Protein AF-A0A8H6IFS9-F1 (afdb_monomer_lite)

Sequence (474 aa):
MLVGLAGLLSGYGGSFEFKSGEVYSDTVPYVATRVMLATFGVLMVPLPWFTSVELGTSQWACHLTTLMVLLEVYNEQFEPFSFAWCVWLLVFAGISIGCVTNVKIIGLVVKALVGSGPGDSQMISLFQANLEGDDFRKNPHDVAFGSSVTLKNTGWGGGLLHSHDGDTIRLSHVPTSRNLHSHTVTATVSKLNYEVSGYGNLAVGDNHDYWQVEIVGDTKMGSVGQHVALGCYLRAANAVLPQWGFKQIEVSCDKENNKKDAHTYWNVESHWNDRLPAGDMKLYKSPFLCDFWHLNVAMMTSNNALIPDPDKEDILASKPFGLRMCGWGDNQIKHYIMGAPVVWWGSTISLGVALLTFAVYILRWQRKYNDMDAREWDHFLYVGKTAFFEWAFHYVPFLIIGRVTYLHHYLPTLYFAVLMFGHVLDHFTFSSRRFSTRTKATAFGVLVSDLAATFWWFSGVALGIDGLKNIYND

Radius of gyration: 30.82 Å; chains: 1; bounding box: 78×44×85 Å

Foldseek 3Di:
DVLVVQQVVLVHPPPDDDDAPDDDDPNGSVVSSVVVQLVQLVVCLCQLLVVCVVLVFDNLLSVLLSLQSVLQSLADGDDDDDDPPCVVVPPDAPPPCVVVVLLVVVVCVLVVQQADDPPCVLAALLSVLSHPPDPQQQFFLEADPPKDFDKDQFLDHFARHDPAAFHKDWDADVVVQFTWFWDPDAFDQRRQFTAIDTHDHPVDDDLRRIWTWHDPDPDRWFTWTQGPPLRFTWFWDDDFDPVVSVRDTGITTHNVNDPNPSRRGMHGSGIDDPVGGGYDSVVSHDDSVSRSVSVVVSVVVVQVVQADDPPDDPPQADDPAWGWPHDAAQPDFTAIRGGLCCLVVLLVVLLVVLVVVVVVVVVCVVVVDDPDDPVVVVSLCVQSCVLNVQLCVQPVVVVVDNHRDHPVSCVSSSSSSSSSSSSSCSVPAVVDPPDDPVRSVVVSVVSSVSSVVSSVVCVCNSVTPHGHPVVPPD

Structure (mmCIF, N/CA/C/O backbone):
data_AF-A0A8H6IFS9-F1
#
_entry.id   AF-A0A8H6IFS9-F1
#
loop_
_atom_site.group_PDB
_atom_site.id
_atom_site.type_symbol
_atom_site.label_atom_id
_atom_site.label_alt_id
_atom_site.label_comp_id
_atom_site.label_asym_id
_atom_site.label_entity_id
_atom_site.label_seq_id
_atom_site.pdbx_PDB_ins_code
_atom_site.Cartn_x
_atom_site.Cartn_y
_atom_site.Cartn_z
_atom_site.occupancy
_atom_site.B_iso_or_equiv
_atom_site.auth_seq_id
_atom_site.auth_comp_id
_atom_site.auth_asym_id
_atom_site.auth_atom_id
_atom_site.pdbx_PDB_model_num
ATOM 1 N N . MET A 1 1 ? 4.719 10.277 0.341 1.00 69.12 1 MET A N 1
ATOM 2 C CA . MET A 1 1 ? 4.733 11.759 0.424 1.00 69.12 1 MET A CA 1
ATOM 3 C C . MET A 1 1 ? 4.653 12.267 1.859 1.00 69.12 1 MET A C 1
ATOM 5 O O . MET A 1 1 ? 5.536 13.022 2.226 1.00 69.12 1 MET A O 1
ATOM 9 N N . LEU A 1 2 ? 3.691 11.839 2.691 1.00 66.62 2 LEU A N 1
ATOM 10 C CA . LEU A 1 2 ? 3.619 12.269 4.103 1.00 66.62 2 LEU A CA 1
ATOM 11 C C . LEU A 1 2 ? 4.872 11.910 4.916 1.00 66.62 2 LEU A C 1
ATOM 13 O O . LEU A 1 2 ? 5.390 12.757 5.630 1.00 66.62 2 LEU A O 1
ATOM 17 N N . VAL A 1 3 ? 5.427 10.710 4.723 1.00 71.88 3 VAL A N 1
ATOM 18 C CA . VAL A 1 3 ? 6.725 10.328 5.314 1.00 71.88 3 VAL A CA 1
ATOM 19 C C . VAL A 1 3 ? 7.860 11.239 4.824 1.00 71.88 3 VAL A C 1
ATOM 21 O O . VAL A 1 3 ? 8.701 11.651 5.612 1.00 71.88 3 VAL A O 1
ATOM 24 N N . GLY A 1 4 ? 7.855 11.617 3.541 1.00 78.12 4 GLY A N 1
ATOM 25 C CA . GLY A 1 4 ? 8.830 12.561 2.980 1.00 78.12 4 GLY A CA 1
ATOM 26 C C . GLY A 1 4 ? 8.688 13.969 3.564 1.00 78.12 4 GLY A C 1
ATOM 27 O O . GLY A 1 4 ? 9.688 14.604 3.877 1.00 78.12 4 GLY A O 1
ATOM 28 N N . LEU A 1 5 ? 7.453 14.428 3.788 1.00 78.50 5 LEU A N 1
ATOM 29 C CA . LEU A 1 5 ? 7.166 15.682 4.484 1.00 78.50 5 LEU A CA 1
ATOM 30 C C . LEU A 1 5 ? 7.625 15.625 5.947 1.00 78.50 5 LEU A C 1
ATOM 32 O O . LEU A 1 5 ? 8.238 16.575 6.418 1.00 78.50 5 LEU A O 1
ATOM 36 N N . ALA A 1 6 ? 7.374 14.518 6.652 1.00 75.69 6 ALA A N 1
ATOM 37 C CA . ALA A 1 6 ? 7.859 14.315 8.015 1.00 75.69 6 ALA A CA 1
ATOM 38 C C . ALA A 1 6 ? 9.394 14.321 8.072 1.00 75.69 6 ALA A C 1
ATOM 40 O O . ALA A 1 6 ? 9.966 14.970 8.944 1.00 75.69 6 ALA A O 1
ATOM 41 N N . GLY A 1 7 ? 10.057 13.684 7.102 1.00 83.00 7 GLY A N 1
ATOM 42 C CA . GLY A 1 7 ? 11.507 13.750 6.936 1.00 83.00 7 GLY A CA 1
ATOM 43 C C . GLY A 1 7 ? 11.991 15.185 6.725 1.00 83.00 7 GLY A C 1
ATOM 44 O O . GLY A 1 7 ? 12.841 15.654 7.477 1.00 83.00 7 GLY A O 1
ATOM 45 N N . LEU A 1 8 ? 11.406 15.913 5.770 1.00 85.69 8 LEU A N 1
ATOM 46 C CA . LEU A 1 8 ? 11.760 17.307 5.481 1.00 85.69 8 LEU A CA 1
ATOM 47 C C . LEU A 1 8 ? 11.592 18.209 6.713 1.00 85.69 8 LEU A C 1
ATOM 49 O O . LEU A 1 8 ? 12.500 18.962 7.054 1.00 85.69 8 LEU A O 1
ATOM 53 N N . LEU A 1 9 ? 10.453 18.105 7.404 1.00 86.12 9 LEU A N 1
ATOM 54 C CA . LEU A 1 9 ? 10.166 18.862 8.627 1.00 86.12 9 LEU A CA 1
ATOM 55 C C . LEU A 1 9 ? 11.091 18.475 9.788 1.00 86.12 9 LEU A C 1
ATOM 57 O O . LEU A 1 9 ? 11.368 19.305 10.649 1.00 86.12 9 LEU A O 1
ATOM 61 N N . SER A 1 10 ? 11.604 17.244 9.785 1.00 86.19 10 SER A N 1
ATOM 62 C CA . SER A 1 10 ? 12.604 16.766 10.742 1.00 86.19 10 SER A CA 1
ATOM 63 C C . SER A 1 10 ? 14.040 17.169 10.373 1.00 86.19 10 SER A C 1
ATOM 65 O O . SER A 1 10 ? 14.955 16.890 11.143 1.00 86.19 10 SER A O 1
ATOM 67 N N . GLY A 1 11 ? 14.262 17.810 9.217 1.00 86.81 11 GLY A N 1
ATOM 68 C CA . GLY A 1 11 ? 15.589 18.204 8.728 1.00 86.81 11 GLY A CA 1
ATOM 69 C C . GLY A 1 11 ? 16.339 17.115 7.952 1.00 86.81 11 GLY A C 1
ATOM 70 O O . GLY A 1 11 ? 17.551 17.211 7.773 1.00 86.81 11 GLY A O 1
ATOM 71 N N . TYR A 1 12 ? 15.652 16.067 7.493 1.00 86.88 12 TYR A N 1
ATOM 72 C CA . TYR A 1 12 ? 16.256 14.993 6.708 1.00 86.88 12 TYR A CA 1
ATOM 73 C C . TYR A 1 12 ? 16.500 15.423 5.254 1.00 86.88 12 TYR A C 1
ATOM 75 O O . TYR A 1 12 ? 15.575 15.814 4.544 1.00 86.88 12 TYR A O 1
ATOM 83 N N . GLY A 1 13 ? 17.753 15.305 4.803 1.00 82.75 13 GLY A N 1
ATOM 84 C CA . GLY A 1 13 ? 18.198 15.729 3.470 1.00 82.75 13 GLY A CA 1
ATOM 85 C C . GLY A 1 13 ? 18.111 14.675 2.359 1.00 82.75 13 GLY A C 1
ATOM 86 O O . GLY A 1 13 ? 18.558 14.952 1.253 1.00 82.75 13 GLY A O 1
ATOM 87 N N . GLY A 1 14 ? 17.589 13.469 2.622 1.00 82.75 14 GLY A N 1
ATOM 88 C CA . GLY A 1 14 ? 17.392 12.442 1.583 1.00 82.75 14 GLY A CA 1
ATOM 89 C C . GLY A 1 14 ? 18.631 11.634 1.172 1.00 82.75 14 GLY A C 1
ATOM 90 O O . GLY A 1 14 ? 18.528 10.795 0.287 1.00 82.75 14 GLY A O 1
ATOM 91 N N . SER A 1 15 ? 19.795 11.861 1.789 1.00 84.38 15 SER A N 1
ATOM 92 C CA . SER A 1 15 ? 21.064 11.227 1.387 1.00 84.38 15 SER A CA 1
ATOM 93 C C . SER A 1 15 ? 21.274 9.806 1.918 1.00 84.38 15 SER A C 1
ATOM 95 O O . SER A 1 15 ? 22.120 9.080 1.402 1.00 84.38 15 SER A O 1
ATOM 97 N N . PHE A 1 16 ? 20.546 9.411 2.963 1.00 85.81 16 PHE A N 1
ATOM 98 C CA . PHE A 1 16 ? 20.700 8.103 3.601 1.00 85.81 16 PHE A CA 1
ATOM 99 C C . PHE A 1 16 ? 19.738 7.079 2.994 1.00 85.81 16 PHE A C 1
ATOM 101 O O . PHE A 1 16 ? 18.526 7.238 3.109 1.00 85.81 16 PHE A O 1
ATOM 108 N N . GLU A 1 17 ? 20.257 6.011 2.396 1.00 84.06 17 GLU A N 1
ATOM 109 C CA . GLU A 1 17 ? 19.433 4.918 1.878 1.00 84.06 17 GLU A CA 1
ATOM 110 C C . GLU A 1 17 ? 18.986 3.986 3.017 1.00 84.06 17 GLU A C 1
ATOM 112 O O . GLU A 1 17 ? 19.803 3.461 3.769 1.00 84.06 17 GLU A O 1
ATOM 117 N N . PHE A 1 18 ? 17.677 3.760 3.149 1.00 82.44 18 PHE A N 1
ATOM 118 C CA . PHE A 1 18 ? 17.119 2.917 4.207 1.00 82.44 18 PHE A CA 1
ATOM 119 C C . PHE A 1 18 ? 17.207 1.432 3.841 1.00 82.44 18 PHE A C 1
ATOM 121 O O . PHE A 1 18 ? 16.303 0.883 3.209 1.00 82.44 18 PHE A O 1
ATOM 128 N N . LYS A 1 19 ? 18.282 0.770 4.273 1.00 80.12 19 LYS A N 1
ATOM 129 C CA . LYS A 1 19 ? 18.448 -0.685 4.157 1.00 80.12 19 LYS A CA 1
ATOM 130 C C . LYS A 1 19 ? 17.969 -1.403 5.419 1.00 80.12 19 LYS A C 1
ATOM 132 O O . LYS A 1 19 ? 18.072 -0.891 6.533 1.00 80.12 19 LYS A O 1
ATOM 137 N N . SER A 1 20 ? 17.418 -2.602 5.241 1.00 71.00 20 SER A N 1
ATOM 138 C CA . SER A 1 20 ? 16.895 -3.409 6.349 1.00 71.00 20 SER A CA 1
ATOM 139 C C . SER A 1 20 ? 18.016 -3.826 7.308 1.00 71.00 20 SER A C 1
ATOM 141 O O . SER A 1 20 ? 19.026 -4.377 6.878 1.00 71.00 20 SER A O 1
ATOM 143 N N . GLY A 1 21 ? 17.826 -3.579 8.607 1.00 70.88 21 GLY A N 1
ATOM 144 C CA . GLY A 1 21 ? 18.752 -3.993 9.668 1.00 70.88 21 GLY A CA 1
ATOM 145 C C . GLY A 1 21 ? 20.001 -3.123 9.846 1.00 70.88 21 GLY A C 1
ATOM 146 O O . GLY A 1 21 ? 20.807 -3.423 10.726 1.00 70.88 21 GLY A O 1
ATOM 147 N N . GLU A 1 22 ? 20.171 -2.055 9.062 1.00 81.00 22 GLU A N 1
ATOM 148 C CA . GLU A 1 22 ? 21.292 -1.126 9.224 1.00 81.00 22 GLU A CA 1
ATOM 149 C C . GLU A 1 22 ? 21.037 -0.095 10.334 1.00 81.00 22 GLU A C 1
ATOM 151 O O . GLU A 1 22 ? 19.903 0.304 10.610 1.00 81.00 22 GLU A O 1
ATOM 156 N N . VAL A 1 23 ? 22.119 0.340 10.985 1.00 83.19 23 VAL A N 1
ATOM 157 C CA . VAL A 1 23 ? 22.072 1.366 12.033 1.00 83.19 23 VAL A CA 1
ATOM 158 C C . VAL A 1 23 ? 21.965 2.744 11.380 1.00 83.19 23 VAL A C 1
ATOM 160 O O . VAL A 1 23 ? 22.694 3.049 10.436 1.00 83.19 23 VAL A O 1
ATOM 163 N N . TYR A 1 24 ? 21.072 3.592 11.894 1.00 84.00 24 TYR A N 1
ATOM 164 C CA . TYR A 1 24 ? 20.951 4.973 11.429 1.00 84.00 24 TYR A CA 1
ATOM 165 C C . TYR A 1 24 ? 22.212 5.773 11.754 1.00 84.00 24 TYR A C 1
ATOM 167 O O . TYR A 1 24 ? 22.718 5.708 12.874 1.00 84.00 24 TYR A O 1
ATOM 175 N N . SER A 1 25 ? 22.689 6.568 10.796 1.00 85.88 25 SER A N 1
ATOM 176 C CA . SER A 1 25 ? 23.731 7.557 11.068 1.00 85.88 25 SER A CA 1
ATOM 177 C C . SER A 1 25 ? 23.185 8.711 11.912 1.00 85.88 25 SER A C 1
ATOM 179 O O . SER A 1 25 ? 22.001 9.043 11.835 1.00 85.88 25 SER A O 1
ATOM 181 N N . ASP A 1 26 ? 24.070 9.393 12.643 1.00 84.44 26 ASP A N 1
ATOM 182 C CA . ASP A 1 26 ? 23.720 10.537 13.506 1.00 84.44 26 ASP A CA 1
ATOM 183 C C . ASP A 1 26 ? 23.050 11.699 12.747 1.00 84.44 26 ASP A C 1
ATOM 185 O O . ASP A 1 26 ? 22.384 12.551 13.329 1.00 84.44 26 ASP A O 1
ATOM 189 N N . THR A 1 27 ? 23.218 11.735 11.425 1.00 85.12 27 THR A N 1
ATOM 190 C CA . THR A 1 27 ? 22.630 12.730 10.522 1.00 85.12 27 THR A CA 1
ATOM 191 C C . THR A 1 27 ? 21.162 12.470 10.180 1.00 85.12 27 THR A C 1
ATOM 193 O O . THR A 1 27 ? 20.516 13.343 9.599 1.00 85.12 27 THR A O 1
ATOM 196 N N . VAL A 1 28 ? 20.617 11.290 10.496 1.00 87.50 28 VAL A N 1
ATOM 197 C CA . VAL A 1 28 ? 19.237 10.922 10.161 1.00 87.50 28 VAL A CA 1
ATOM 198 C C . VAL A 1 28 ? 18.325 11.210 11.357 1.00 87.50 28 VAL A C 1
ATOM 200 O O . VAL A 1 28 ? 18.432 10.539 12.384 1.00 87.50 28 VAL A O 1
ATOM 203 N N . PRO A 1 29 ? 17.357 12.137 11.246 1.00 87.06 29 PRO A N 1
ATOM 204 C CA . PRO A 1 29 ? 16.445 12.477 12.336 1.00 87.06 29 PRO A CA 1
ATOM 205 C C . PRO A 1 29 ? 15.294 11.456 12.444 1.00 87.06 29 PRO A C 1
ATOM 207 O O . PRO A 1 29 ? 14.107 11.789 12.344 1.00 87.06 29 PRO A O 1
ATOM 210 N N . TYR A 1 30 ? 15.632 10.177 12.638 1.00 82.31 30 TYR A N 1
ATOM 211 C CA . TYR A 1 30 ? 14.660 9.080 12.672 1.00 82.31 30 TYR A CA 1
ATOM 212 C C . TYR A 1 30 ? 13.725 9.172 13.886 1.00 82.31 30 TYR A C 1
ATOM 214 O O . TYR A 1 30 ? 12.552 8.826 13.774 1.00 82.31 30 TYR A O 1
ATOM 222 N N . VAL A 1 31 ? 14.202 9.681 15.030 1.00 82.88 31 VAL A N 1
ATOM 223 C CA . VAL A 1 31 ? 13.373 9.881 16.232 1.00 82.88 31 VAL A CA 1
ATOM 224 C C . VAL A 1 31 ? 12.280 10.914 15.970 1.00 82.88 31 VAL A C 1
ATOM 226 O O . VAL A 1 31 ? 11.111 10.633 16.216 1.00 82.88 31 VAL A O 1
ATOM 229 N N . ALA A 1 32 ? 12.636 12.077 15.418 1.00 81.81 32 ALA A N 1
ATOM 230 C CA . ALA A 1 32 ? 11.671 13.124 15.082 1.00 81.81 32 ALA A CA 1
ATOM 231 C C . ALA A 1 32 ? 10.641 12.621 14.059 1.00 81.81 32 ALA A C 1
ATOM 233 O O . ALA A 1 32 ? 9.438 12.782 14.261 1.00 81.81 32 ALA A O 1
ATOM 234 N N . THR A 1 33 ? 11.104 11.894 13.037 1.00 77.44 33 THR A N 1
ATOM 235 C CA . THR A 1 33 ? 10.223 11.279 12.035 1.00 77.44 33 THR A CA 1
ATOM 236 C C . THR A 1 33 ? 9.259 10.273 12.679 1.00 77.44 33 THR A C 1
ATOM 238 O O . THR A 1 33 ? 8.062 10.313 12.408 1.00 77.44 33 THR A O 1
ATOM 241 N N . ARG A 1 34 ? 9.737 9.411 13.590 1.00 76.06 34 ARG A N 1
ATOM 242 C CA . ARG A 1 34 ? 8.894 8.453 14.332 1.00 76.06 34 ARG A CA 1
ATOM 243 C C . ARG A 1 34 ? 7.880 9.143 15.234 1.00 76.06 34 ARG A C 1
ATOM 245 O O . ARG A 1 34 ? 6.732 8.722 15.259 1.00 76.06 34 ARG A O 1
ATOM 252 N N . VAL A 1 35 ? 8.270 10.202 15.945 1.00 75.69 35 VAL A N 1
ATOM 253 C CA . VAL A 1 35 ? 7.348 10.981 16.788 1.00 75.69 35 VAL A CA 1
ATOM 254 C C . VAL A 1 35 ? 6.245 11.597 15.932 1.00 75.69 35 VAL A C 1
ATOM 256 O O . VAL A 1 35 ? 5.075 11.469 16.274 1.00 75.69 35 VAL A O 1
ATOM 259 N N . MET A 1 36 ? 6.592 12.195 14.791 1.00 70.56 36 MET A N 1
ATOM 260 C CA . MET A 1 36 ? 5.609 12.761 13.862 1.00 70.56 36 MET A CA 1
ATOM 261 C C . MET A 1 36 ? 4.672 11.714 13.255 1.00 70.56 36 MET A C 1
ATOM 263 O O . MET A 1 36 ? 3.524 12.025 12.972 1.00 70.56 36 MET A O 1
ATOM 267 N N . LEU A 1 37 ? 5.138 10.484 13.034 1.00 68.12 37 LEU A N 1
ATOM 268 C CA . LEU A 1 37 ? 4.268 9.400 12.575 1.00 68.12 37 LEU A CA 1
ATOM 269 C C . LEU A 1 37 ? 3.393 8.858 13.718 1.00 68.12 37 LEU A C 1
ATOM 271 O O . LEU A 1 37 ? 2.216 8.568 13.512 1.00 68.12 37 LEU A O 1
ATOM 275 N N . ALA A 1 38 ? 3.932 8.791 14.937 1.00 65.44 38 ALA A N 1
ATOM 276 C CA . ALA A 1 38 ? 3.215 8.340 16.125 1.00 65.44 38 ALA A CA 1
ATOM 277 C C . ALA A 1 38 ? 2.102 9.310 16.559 1.00 65.44 38 ALA A C 1
ATOM 279 O O . ALA A 1 38 ? 1.076 8.863 17.072 1.00 65.44 38 ALA A O 1
ATOM 280 N N . THR A 1 39 ? 2.248 10.621 16.329 1.00 68.00 39 THR A N 1
ATOM 281 C CA . THR A 1 39 ? 1.182 11.589 16.647 1.00 68.00 39 THR A CA 1
ATOM 282 C C . THR A 1 39 ? -0.104 11.303 15.879 1.00 68.00 39 THR A C 1
ATOM 284 O O . THR A 1 39 ? -1.178 11.497 16.441 1.00 68.00 39 THR A O 1
ATOM 287 N N . PHE A 1 40 ? -0.035 10.777 14.652 1.00 68.88 40 PHE A N 1
ATOM 288 C CA . PHE A 1 40 ? -1.233 10.354 13.921 1.00 68.88 40 PHE A CA 1
ATOM 289 C C . PHE A 1 40 ? -1.954 9.193 14.619 1.00 68.88 40 PHE A C 1
ATOM 291 O O . PHE A 1 40 ? -3.177 9.223 14.736 1.00 68.88 40 PHE A O 1
ATOM 298 N N . GLY A 1 41 ? -1.213 8.229 15.176 1.00 62.66 41 GLY A N 1
ATOM 299 C CA . GLY A 1 41 ? -1.786 7.154 15.994 1.00 62.66 41 GLY A CA 1
ATOM 300 C C . GLY A 1 41 ? -2.464 7.678 17.265 1.00 62.66 41 GLY A C 1
ATOM 301 O O . GLY A 1 41 ? -3.561 7.250 17.614 1.00 62.66 41 GLY A O 1
ATOM 302 N N . VAL A 1 42 ? -1.883 8.686 17.920 1.00 69.12 42 VAL A N 1
ATOM 303 C CA . VAL A 1 42 ? -2.514 9.331 19.087 1.00 69.12 42 VAL A CA 1
ATOM 304 C C . VAL A 1 42 ? -3.789 10.082 18.686 1.00 69.12 42 VAL A C 1
ATOM 306 O O . VAL A 1 42 ? -4.805 9.994 19.376 1.00 69.12 42 VAL A O 1
ATOM 309 N N . LEU A 1 43 ? -3.768 10.786 17.550 1.00 70.69 43 LEU A N 1
ATOM 310 C CA . LEU A 1 43 ? -4.923 11.523 17.019 1.00 70.69 43 LEU A CA 1
ATOM 311 C C . LEU A 1 43 ? -6.073 10.616 16.568 1.00 70.69 43 LEU A C 1
ATOM 313 O O . LEU A 1 43 ? -7.194 11.097 16.398 1.00 70.69 43 LEU A O 1
ATOM 317 N N . MET A 1 44 ? -5.820 9.318 16.415 1.00 71.44 44 MET A N 1
ATOM 318 C CA . MET A 1 44 ? -6.851 8.337 16.110 1.00 71.44 44 MET A CA 1
ATOM 319 C C . MET A 1 44 ? -7.691 7.906 17.283 1.00 71.44 44 MET A C 1
ATOM 321 O O . MET A 1 44 ? -8.851 7.550 17.097 1.00 71.44 44 MET A O 1
ATOM 325 N N . VAL A 1 45 ? -7.134 7.936 18.487 1.00 76.50 45 VAL A N 1
ATOM 326 C CA . VAL A 1 45 ? -7.828 7.445 19.676 1.00 76.50 45 VAL A CA 1
ATOM 327 C C . VAL A 1 45 ? -9.171 8.152 19.912 1.00 76.50 45 VAL A C 1
ATOM 329 O O . VAL A 1 45 ? -10.134 7.467 20.243 1.00 76.50 45 VAL A O 1
ATOM 332 N N . PRO A 1 46 ? -9.320 9.476 19.703 1.00 81.94 46 PRO A N 1
ATOM 333 C CA . PRO A 1 46 ? -10.613 10.140 19.857 1.00 81.94 46 PRO A CA 1
ATOM 334 C C . PRO A 1 46 ? -11.644 9.804 18.767 1.00 81.94 46 PRO A C 1
ATOM 336 O O . PRO A 1 46 ? -12.830 10.053 18.963 1.00 81.94 46 PRO A O 1
ATOM 339 N N . LEU A 1 47 ? -11.246 9.264 17.610 1.00 80.00 47 LEU A N 1
ATOM 340 C CA . LEU A 1 47 ? -12.187 8.995 16.516 1.00 80.00 47 LEU A CA 1
ATOM 341 C C . LEU A 1 47 ? -13.261 7.947 16.838 1.00 80.00 47 LEU A C 1
ATOM 343 O O . LEU A 1 47 ? -14.429 8.220 16.554 1.00 80.00 47 LEU A O 1
ATOM 347 N N . PRO A 1 48 ? -12.933 6.774 17.415 1.00 83.44 48 PRO A N 1
ATOM 348 C CA . PRO A 1 48 ? -13.932 5.818 17.882 1.00 83.44 48 PRO A CA 1
ATOM 349 C C . PRO A 1 48 ? -14.955 6.444 18.827 1.00 83.44 48 PRO A C 1
ATOM 351 O O . PRO A 1 48 ? -16.128 6.105 18.741 1.00 83.44 48 PRO A O 1
ATOM 354 N N . TRP A 1 49 ? -14.541 7.375 19.694 1.00 87.38 49 TRP A N 1
ATOM 355 C CA . TRP A 1 49 ? -15.462 8.079 20.587 1.00 87.38 49 TRP A CA 1
ATOM 356 C C . TRP A 1 49 ? -16.509 8.856 19.792 1.00 87.38 49 TRP A C 1
ATOM 358 O O . TRP A 1 49 ? -17.705 8.622 19.953 1.00 87.38 49 TRP A O 1
ATOM 368 N N . PHE A 1 50 ? -16.062 9.758 18.912 1.00 85.69 50 PHE A N 1
ATOM 369 C CA . PHE A 1 50 ? -16.969 10.582 18.113 1.00 85.69 50 PHE A CA 1
ATOM 370 C C . PHE A 1 50 ? -17.837 9.728 17.189 1.00 85.69 50 PHE A C 1
ATOM 372 O O . PHE A 1 50 ? -19.031 9.973 17.080 1.00 85.69 50 PHE A O 1
ATOM 379 N N . THR A 1 51 ? -17.268 8.675 16.605 1.00 85.00 51 THR A N 1
ATOM 380 C CA . THR A 1 51 ? -18.003 7.742 15.740 1.00 85.00 51 THR A CA 1
ATOM 381 C C . THR A 1 51 ? -19.108 7.031 16.517 1.00 85.00 51 THR A C 1
ATOM 383 O O . THR A 1 51 ? -20.257 7.041 16.091 1.00 85.00 51 THR A O 1
ATOM 386 N N . SER A 1 52 ? -18.809 6.485 17.697 1.00 89.31 52 SER A N 1
ATOM 387 C CA . SER A 1 52 ? -19.800 5.821 18.552 1.00 89.31 52 SER A CA 1
ATOM 388 C C . SER A 1 52 ? -20.893 6.778 19.058 1.00 89.31 52 SER A C 1
ATOM 390 O O . SER A 1 52 ? -22.047 6.361 19.203 1.00 89.31 52 SER A O 1
ATOM 392 N N . VAL A 1 53 ? -20.560 8.056 19.290 1.00 90.50 53 VAL A N 1
ATOM 393 C CA . VAL A 1 53 ? -21.527 9.107 19.660 1.00 90.50 53 VAL A CA 1
ATOM 394 C C . VAL A 1 53 ? -22.466 9.436 18.498 1.00 90.50 53 VAL A C 1
ATOM 396 O O . VAL A 1 53 ? -23.678 9.458 18.698 1.00 90.50 53 VAL A O 1
ATOM 399 N N . GLU A 1 54 ? -21.937 9.632 17.288 1.00 90.19 54 GLU A N 1
ATOM 400 C CA . GLU A 1 54 ? -22.744 9.881 16.081 1.00 90.19 54 GLU A CA 1
ATOM 401 C C . GLU A 1 54 ? -23.603 8.668 15.701 1.00 90.19 54 GLU A C 1
ATOM 403 O O . GLU A 1 54 ? -24.741 8.808 15.256 1.00 90.19 54 GLU A O 1
ATOM 408 N N . LEU A 1 55 ? -23.103 7.457 15.959 1.00 89.06 55 LEU A N 1
ATOM 409 C CA . LEU A 1 55 ? -23.874 6.222 15.840 1.00 89.06 55 LEU A CA 1
ATOM 410 C C . LEU A 1 55 ? -24.941 6.075 16.935 1.00 89.06 55 LEU A C 1
ATOM 412 O O . LEU A 1 55 ? -25.688 5.105 16.901 1.00 89.06 55 LEU A O 1
ATOM 416 N N . GLY A 1 56 ? -25.049 6.996 17.898 1.00 89.00 56 GLY A N 1
ATOM 417 C CA . GLY A 1 56 ? -26.101 7.004 18.917 1.00 89.00 56 GLY A CA 1
ATOM 418 C C . GLY A 1 56 ? -25.986 5.895 19.966 1.00 89.00 56 GLY A C 1
ATOM 419 O O . GLY A 1 56 ? -27.000 5.501 20.542 1.00 89.00 56 GLY A O 1
ATOM 420 N N . THR A 1 57 ? -24.786 5.357 20.195 1.00 90.94 57 THR A N 1
ATOM 421 C CA . THR A 1 57 ? -24.550 4.326 21.223 1.00 90.94 57 THR A CA 1
ATOM 422 C C . THR A 1 57 ? -24.436 4.937 22.624 1.00 90.94 57 THR A C 1
ATOM 424 O O . THR A 1 57 ? -24.236 6.145 22.788 1.00 90.94 57 THR A O 1
ATOM 427 N N . SER A 1 58 ? -24.591 4.122 23.672 1.00 93.75 58 SER A N 1
ATOM 428 C CA . SER A 1 58 ? -24.460 4.621 25.047 1.00 93.75 58 SER A CA 1
ATOM 429 C C . SER A 1 58 ? -23.039 5.103 25.369 1.00 93.75 58 SER A C 1
ATOM 431 O O . SER A 1 58 ? -22.050 4.583 24.858 1.00 93.75 58 SER A O 1
ATOM 433 N N . GLN A 1 59 ? -22.908 6.048 26.310 1.00 93.62 59 GLN A N 1
ATOM 434 C CA . GLN A 1 59 ? -21.596 6.565 26.736 1.00 93.62 59 GLN A CA 1
ATOM 435 C C . GLN A 1 59 ? -20.641 5.467 27.235 1.00 93.62 59 GLN A C 1
ATOM 437 O O . GLN A 1 59 ? -19.432 5.565 27.034 1.00 93.62 59 GLN A O 1
A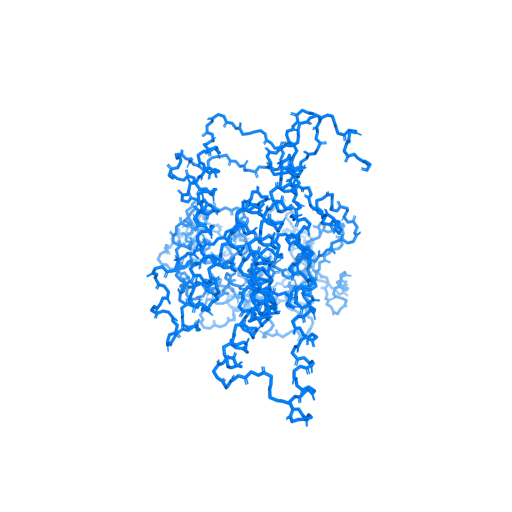TOM 442 N N . TRP A 1 60 ? -21.174 4.407 27.854 1.00 94.12 60 TRP A N 1
ATOM 443 C CA . TRP A 1 60 ? -20.387 3.244 28.273 1.00 94.12 60 TRP A CA 1
ATOM 444 C C . TRP A 1 60 ? -19.765 2.530 27.072 1.00 94.12 60 TRP A C 1
ATOM 446 O O . TRP A 1 60 ? -18.577 2.216 27.099 1.00 94.12 60 TRP A O 1
ATOM 456 N N . ALA A 1 61 ? -20.545 2.324 26.008 1.00 93.56 61 ALA A N 1
ATOM 457 C CA . ALA A 1 61 ? -20.053 1.746 24.765 1.00 93.56 61 ALA A CA 1
ATOM 458 C C . ALA A 1 61 ? -19.022 2.666 24.097 1.00 93.56 61 ALA A C 1
ATOM 460 O O . ALA A 1 61 ? -17.948 2.188 23.746 1.00 93.56 61 ALA A O 1
ATOM 461 N N . CYS A 1 62 ? -19.277 3.979 24.026 1.00 94.31 62 CYS A N 1
ATOM 462 C CA . CYS A 1 62 ? -18.322 4.949 23.481 1.00 94.31 62 CYS A CA 1
ATOM 463 C C . CYS A 1 62 ? -16.972 4.913 24.215 1.00 94.31 62 CYS A C 1
ATOM 465 O O . CYS A 1 62 ? -15.917 4.904 23.577 1.00 94.31 62 CYS A O 1
ATOM 467 N N . HIS A 1 63 ? -16.976 4.875 25.555 1.00 94.12 63 HIS A N 1
ATOM 468 C CA . HIS A 1 63 ? -15.738 4.809 26.338 1.00 94.12 63 HIS A CA 1
ATOM 469 C C . HIS A 1 63 ? -15.022 3.483 26.105 1.00 94.12 63 HIS A C 1
ATOM 471 O O . HIS A 1 63 ? -13.806 3.472 25.941 1.00 94.12 63 HIS A O 1
ATOM 477 N N . LEU A 1 64 ? -15.769 2.379 26.051 1.00 93.81 64 LEU A N 1
ATOM 478 C CA . LEU A 1 64 ? -15.200 1.057 25.833 1.00 93.81 64 LEU A CA 1
ATOM 479 C C . LEU A 1 64 ? -14.551 0.938 24.451 1.00 93.81 64 LEU A C 1
ATOM 481 O O . LEU A 1 64 ? -13.398 0.530 24.377 1.00 93.81 64 LEU A O 1
ATOM 485 N N . THR A 1 65 ? -15.227 1.343 23.370 1.00 91.00 65 THR A N 1
ATOM 486 C CA . THR A 1 65 ? -14.652 1.288 22.013 1.00 91.00 65 THR A CA 1
ATOM 487 C C . THR A 1 65 ? -13.411 2.166 21.892 1.00 91.00 65 THR A C 1
ATOM 489 O O . THR A 1 65 ? -12.427 1.772 21.272 1.00 91.00 65 THR A O 1
ATOM 492 N N . THR A 1 66 ? -13.422 3.332 22.539 1.00 89.94 66 THR A N 1
ATOM 493 C CA . THR A 1 66 ? -12.271 4.246 22.597 1.00 89.94 66 THR A CA 1
ATOM 494 C C . THR A 1 66 ? -11.100 3.634 23.356 1.00 89.94 66 THR A C 1
ATOM 496 O O . THR A 1 66 ? -9.968 3.723 22.896 1.00 89.94 66 THR A O 1
ATOM 499 N N . LEU A 1 67 ? -11.355 2.987 24.498 1.00 90.62 67 LEU A N 1
ATOM 500 C CA . LEU A 1 67 ? -10.324 2.316 25.292 1.00 90.62 67 LEU A CA 1
ATOM 501 C C . LEU A 1 67 ? -9.769 1.079 24.589 1.00 90.62 67 LEU A C 1
ATOM 503 O O . LEU A 1 67 ? -8.569 0.851 24.648 1.00 90.62 67 LEU A O 1
ATOM 507 N N . MET A 1 68 ? -10.611 0.309 23.898 1.00 88.88 68 MET A N 1
ATOM 508 C CA . MET A 1 68 ? -10.162 -0.818 23.080 1.00 88.88 68 MET A CA 1
ATOM 509 C C . MET A 1 68 ? -9.217 -0.345 21.985 1.00 88.88 68 MET A C 1
ATOM 511 O O . MET A 1 68 ? -8.155 -0.926 21.831 1.00 88.88 68 MET A O 1
ATOM 515 N N . VAL A 1 69 ? -9.558 0.738 21.280 1.00 82.19 69 VAL A N 1
ATOM 516 C CA . VAL A 1 69 ? -8.652 1.315 20.286 1.00 82.19 69 VAL A CA 1
ATOM 517 C C . VAL A 1 69 ? -7.411 1.893 20.958 1.00 82.19 69 VAL A C 1
ATOM 519 O O . VAL A 1 69 ? -6.332 1.556 20.524 1.00 82.19 69 VAL A O 1
ATOM 522 N N . LEU A 1 70 ? -7.501 2.660 22.048 1.00 83.12 70 LEU A N 1
ATOM 523 C CA . LEU A 1 70 ? -6.326 3.197 22.756 1.00 83.12 70 LEU A CA 1
ATOM 524 C C . LEU A 1 70 ? -5.334 2.111 23.202 1.00 83.12 70 LEU A C 1
ATOM 526 O O . LEU A 1 70 ? -4.129 2.269 23.027 1.00 83.12 70 LEU A O 1
ATOM 530 N N . LEU A 1 71 ? -5.842 1.041 23.814 1.00 79.56 71 LEU A N 1
ATOM 531 C CA . LEU A 1 71 ? -5.032 -0.031 24.397 1.00 79.56 71 LEU A CA 1
ATOM 532 C C . LEU A 1 71 ? -4.558 -1.045 23.347 1.00 79.56 71 LEU A C 1
ATOM 534 O O . LEU A 1 71 ? -3.583 -1.751 23.583 1.00 79.56 71 LEU A O 1
ATOM 538 N N . GLU A 1 72 ? -5.199 -1.074 22.179 1.00 70.88 72 GLU A N 1
ATOM 539 C CA . GLU A 1 72 ? -4.691 -1.724 20.968 1.00 70.88 72 GLU A CA 1
ATOM 540 C C . GLU A 1 72 ? -3.636 -0.847 20.259 1.00 70.88 72 GLU A C 1
ATOM 542 O O . GLU A 1 72 ? -2.622 -1.351 19.784 1.00 70.88 72 GLU A O 1
ATOM 547 N N . VAL A 1 73 ? -3.830 0.481 20.253 1.00 54.72 73 VAL A N 1
ATOM 548 C CA . VAL A 1 73 ? -3.029 1.507 19.544 1.00 54.72 73 VAL A CA 1
ATOM 549 C C . VAL A 1 73 ? -1.601 1.639 20.068 1.00 54.72 73 VAL A C 1
ATOM 551 O O . VAL A 1 73 ? -0.785 2.341 19.475 1.00 54.72 73 VAL A O 1
ATOM 554 N N . TYR A 1 74 ? -1.226 0.915 21.116 1.00 48.56 74 TYR A N 1
ATOM 555 C CA . TYR A 1 74 ? 0.183 0.834 21.467 1.00 48.56 74 TYR A CA 1
ATOM 556 C C . TYR A 1 74 ? 0.985 -0.124 20.588 1.00 48.56 74 TYR A C 1
ATOM 558 O O . TYR A 1 74 ? 2.204 -0.003 20.569 1.00 48.56 74 TYR A O 1
ATOM 566 N N . ASN A 1 75 ? 0.338 -1.046 19.864 1.00 44.09 75 ASN A N 1
ATOM 567 C CA . ASN A 1 75 ? 1.059 -2.097 19.155 1.00 44.09 75 ASN A CA 1
ATOM 568 C C . ASN A 1 75 ? 1.292 -1.870 17.662 1.00 44.09 75 ASN A C 1
ATOM 570 O O . ASN A 1 75 ? 1.969 -2.695 17.079 1.00 44.09 75 ASN A O 1
ATOM 574 N N . GLU A 1 76 ? 0.847 -0.778 17.036 1.00 45.19 76 GLU A N 1
ATOM 575 C CA . GLU A 1 76 ? 1.204 -0.495 15.637 1.00 45.19 76 GLU A CA 1
ATOM 576 C C . GLU A 1 76 ? 1.252 1.008 15.334 1.00 45.19 76 GLU A C 1
ATOM 578 O O . GLU A 1 76 ? 0.317 1.760 15.613 1.00 45.19 76 GLU A O 1
ATOM 583 N N . GLN A 1 77 ? 2.364 1.435 14.728 1.00 43.59 77 GLN A N 1
ATOM 584 C CA . GLN A 1 77 ? 2.463 2.692 13.982 1.00 43.59 77 GLN A CA 1
ATOM 585 C C . GLN A 1 77 ? 1.855 2.472 12.577 1.00 43.59 77 GLN A C 1
ATOM 587 O O . GLN A 1 77 ? 1.929 1.357 12.078 1.00 43.59 77 GLN A O 1
ATOM 592 N N . PHE A 1 78 ? 1.315 3.537 11.949 1.00 38.03 78 PHE A N 1
ATOM 593 C CA . PHE A 1 78 ? 0.565 3.614 10.658 1.00 38.03 78 PHE A CA 1
ATOM 594 C C . PHE A 1 78 ? -0.951 3.297 10.776 1.00 38.03 78 PHE A C 1
ATOM 596 O O . PHE A 1 78 ? -1.300 2.267 11.334 1.00 38.03 78 PHE A O 1
ATOM 603 N N . GLU A 1 79 ? -1.968 4.034 10.282 1.00 38.72 79 GLU A N 1
ATOM 604 C CA . GLU A 1 79 ? -2.283 5.305 9.550 1.00 38.72 79 GLU A CA 1
ATOM 605 C C . GLU A 1 79 ? -3.820 5.503 9.740 1.00 38.72 79 GLU A C 1
ATOM 607 O O . GLU A 1 79 ? -4.485 4.468 9.614 1.00 38.72 79 GLU A O 1
ATOM 612 N N . PRO A 1 80 ? -4.432 6.674 10.111 1.00 42.66 80 PRO A N 1
ATOM 613 C CA . PRO A 1 80 ? -5.355 7.455 9.224 1.00 42.66 80 PRO A CA 1
ATOM 614 C C . PRO A 1 80 ? -5.729 8.942 9.624 1.00 42.66 80 PRO A C 1
ATOM 616 O O . PRO A 1 80 ? -5.235 9.521 10.592 1.00 42.66 80 PRO A O 1
ATOM 619 N N . PHE A 1 81 ? -6.649 9.561 8.846 1.00 30.94 81 PHE A N 1
ATOM 620 C CA . PHE A 1 81 ? -7.241 10.924 8.953 1.00 30.94 81 PHE A CA 1
ATOM 621 C C . PHE A 1 81 ? -8.596 11.004 9.726 1.00 30.94 81 PHE A C 1
ATOM 623 O O . PHE A 1 81 ? -9.361 10.045 9.724 1.00 30.94 81 PHE A O 1
ATOM 630 N N . SER A 1 82 ? -8.941 12.181 10.305 1.00 44.22 82 SER A N 1
ATOM 631 C CA . SER A 1 82 ? -10.122 12.467 11.173 1.00 44.22 82 SER A CA 1
ATOM 632 C C . SER A 1 82 ? -11.006 13.679 10.752 1.00 44.22 82 SER A C 1
ATOM 634 O O . SER A 1 82 ? -10.587 14.539 9.983 1.00 44.22 82 SER A O 1
ATOM 636 N N . PHE A 1 83 ? -12.226 13.754 11.319 1.00 40.47 83 PHE A N 1
ATOM 637 C CA . PHE A 1 83 ? -13.557 14.082 10.763 1.00 40.47 83 PHE A CA 1
ATOM 638 C C . PHE A 1 83 ? -14.136 15.502 11.003 1.00 40.47 83 PHE A C 1
ATOM 640 O O . PHE A 1 83 ? -15.313 15.718 10.745 1.00 40.47 83 PHE A O 1
ATOM 647 N N . ALA A 1 84 ? -13.381 16.539 11.376 1.00 42.81 84 ALA A N 1
ATOM 648 C CA . ALA A 1 84 ? -13.972 17.899 11.322 1.00 42.81 84 ALA A CA 1
ATOM 649 C C . ALA A 1 84 ? -14.286 18.360 9.868 1.00 42.81 84 ALA A C 1
ATOM 651 O O . ALA A 1 84 ? -14.987 19.344 9.652 1.00 42.81 84 ALA A O 1
ATOM 652 N N . TRP A 1 85 ? -13.789 17.624 8.864 1.00 43.25 85 TRP A N 1
ATOM 653 C CA . TRP A 1 85 ? -13.809 17.966 7.438 1.00 43.25 85 TRP A CA 1
ATOM 654 C C . TRP A 1 85 ? -14.749 17.084 6.578 1.00 43.25 85 TRP A C 1
ATOM 656 O O . TRP A 1 85 ? -15.098 17.469 5.464 1.00 43.25 85 TRP A O 1
ATOM 666 N N . CYS A 1 86 ? -15.227 15.932 7.078 1.00 39.19 86 CYS A N 1
ATOM 667 C CA . CYS A 1 86 ? -15.950 14.942 6.255 1.00 39.19 86 CYS A CA 1
ATOM 668 C C . CYS A 1 86 ? -17.487 14.943 6.389 1.00 39.19 86 CYS A C 1
ATOM 670 O O . CYS A 1 86 ? -18.164 14.301 5.587 1.00 39.19 86 CYS A O 1
ATOM 672 N N . VAL A 1 87 ? -18.066 15.730 7.301 1.00 43.28 87 VAL A N 1
ATOM 673 C CA . VAL A 1 87 ? -19.521 16.015 7.327 1.00 43.28 87 VAL A CA 1
ATOM 674 C C . VAL A 1 87 ? -19.989 16.675 6.013 1.00 43.28 87 VAL A C 1
ATOM 676 O O . VAL A 1 87 ? -21.139 16.535 5.611 1.00 43.28 87 VAL A O 1
ATOM 679 N N . TRP A 1 88 ? -19.078 17.311 5.268 1.00 41.94 88 TRP A N 1
ATOM 680 C CA . TRP A 1 88 ? -19.318 17.841 3.917 1.00 41.94 88 TRP A CA 1
ATOM 681 C C . TRP A 1 88 ? -19.240 16.779 2.798 1.00 41.94 88 TRP A C 1
ATOM 683 O O . TRP A 1 88 ? -19.695 17.006 1.679 1.00 41.94 88 TRP A O 1
ATOM 693 N N . LEU A 1 89 ? -18.659 15.613 3.090 1.00 37.12 89 LEU A N 1
ATOM 694 C CA . LEU A 1 89 ? -18.245 14.574 2.136 1.00 37.12 89 LEU A CA 1
ATOM 695 C C . LEU A 1 89 ? -19.310 13.480 1.930 1.00 37.12 89 LEU A C 1
ATOM 697 O O . LEU A 1 89 ? -19.212 12.701 0.985 1.00 37.12 89 LEU A O 1
ATOM 701 N N . LEU A 1 90 ? -20.349 13.442 2.769 1.00 43.81 90 LEU A N 1
ATOM 702 C CA . LEU A 1 90 ? -21.315 12.338 2.816 1.00 43.81 90 LEU A CA 1
ATOM 703 C C . LEU A 1 90 ? -22.583 12.513 1.963 1.00 43.81 90 LEU A C 1
ATOM 705 O O . LEU A 1 90 ? -23.317 11.544 1.811 1.00 43.81 90 LEU A O 1
ATOM 709 N N . VAL A 1 91 ? -22.849 13.681 1.356 1.00 47.09 91 VAL A N 1
ATOM 710 C CA . VAL A 1 91 ? -24.147 13.903 0.674 1.00 47.09 91 VAL A CA 1
ATOM 711 C C . VAL A 1 91 ? -24.085 13.854 -0.870 1.00 47.09 91 VAL A C 1
ATOM 713 O O . VAL A 1 91 ? -25.125 13.599 -1.464 1.00 47.09 91 VAL A O 1
ATOM 716 N N . PHE A 1 92 ? -22.924 13.972 -1.561 1.00 35.47 92 PHE A N 1
ATOM 717 C CA . PHE A 1 92 ? -22.927 13.996 -3.054 1.00 35.47 92 PHE A CA 1
ATOM 718 C C . PHE A 1 92 ? -21.734 13.438 -3.893 1.00 35.47 92 PHE A C 1
ATOM 720 O O . PHE A 1 92 ? -21.843 13.501 -5.117 1.00 35.47 92 PHE A O 1
ATOM 727 N N . ALA A 1 93 ? -20.609 12.892 -3.379 1.00 42.12 93 ALA A N 1
ATOM 728 C CA . ALA A 1 93 ? -19.416 12.744 -4.262 1.00 42.12 93 ALA A CA 1
ATOM 729 C C . ALA A 1 93 ? -18.363 11.631 -3.983 1.00 42.12 93 ALA A C 1
ATOM 731 O O . ALA A 1 93 ? -17.181 11.841 -4.263 1.00 42.12 93 ALA A O 1
ATOM 732 N N . GLY A 1 94 ? -18.733 10.438 -3.498 1.00 43.66 94 GLY A N 1
ATOM 733 C CA . GLY A 1 94 ? -17.766 9.369 -3.149 1.00 43.66 94 GLY A CA 1
ATOM 734 C C . GLY A 1 94 ? -16.834 8.891 -4.285 1.00 43.66 94 GLY A C 1
ATOM 735 O O . GLY A 1 94 ? -15.643 8.690 -4.065 1.00 43.66 94 GLY A O 1
ATOM 736 N N . ILE A 1 95 ? -17.328 8.793 -5.524 1.00 49.12 95 ILE A N 1
ATOM 737 C CA . ILE A 1 95 ? -16.505 8.399 -6.689 1.00 49.12 95 ILE A CA 1
ATOM 738 C C . ILE A 1 95 ? -15.612 9.562 -7.156 1.00 49.12 95 ILE A C 1
ATOM 740 O O . ILE A 1 95 ? -14.451 9.369 -7.508 1.00 49.12 95 ILE A O 1
ATOM 744 N N . SER A 1 96 ? -16.128 10.793 -7.104 1.00 43.50 96 SER A N 1
ATOM 745 C CA . SER A 1 96 ? -15.417 11.984 -7.579 1.00 43.50 96 SER A CA 1
ATOM 746 C C . SER A 1 96 ? -14.213 12.314 -6.696 1.00 43.50 96 SER A C 1
ATOM 748 O O . SER A 1 96 ? -13.132 12.561 -7.213 1.00 43.50 96 SER A O 1
ATOM 750 N N . ILE A 1 97 ? -14.339 12.243 -5.366 1.00 48.84 97 ILE A N 1
ATOM 751 C CA . ILE A 1 97 ? -13.239 12.607 -4.460 1.00 48.84 97 ILE A CA 1
ATOM 752 C C . ILE A 1 97 ? -12.171 11.511 -4.377 1.00 48.84 97 ILE A C 1
ATOM 754 O O . ILE A 1 97 ? -10.994 11.857 -4.353 1.00 48.84 97 ILE A O 1
ATOM 758 N N . GLY A 1 98 ? -12.515 10.219 -4.416 1.00 49.69 98 GLY A N 1
ATOM 759 C CA . GLY A 1 98 ? -11.507 9.151 -4.508 1.00 49.69 98 GLY A CA 1
ATOM 760 C C . GLY A 1 98 ? -10.637 9.299 -5.762 1.00 49.69 98 GLY A C 1
ATOM 761 O O . GLY A 1 98 ? -9.408 9.335 -5.676 1.00 49.69 98 GLY A O 1
ATOM 762 N N . CYS A 1 99 ? -11.271 9.516 -6.918 1.00 52.97 99 CYS A N 1
ATOM 763 C CA . CYS A 1 99 ? -10.566 9.777 -8.170 1.00 52.97 99 CYS A CA 1
ATOM 764 C C . CYS A 1 99 ? -9.796 11.109 -8.143 1.00 52.97 99 CYS A C 1
ATOM 766 O O . CYS A 1 99 ? -8.628 11.137 -8.513 1.00 52.97 99 CYS A O 1
ATOM 768 N N . VAL A 1 100 ? -10.389 12.207 -7.661 1.00 54.72 100 VAL A N 1
ATOM 769 C CA . VAL A 1 100 ? -9.743 13.534 -7.610 1.00 54.72 100 VAL A CA 1
ATOM 770 C C . VAL A 1 100 ? -8.574 13.560 -6.628 1.00 54.72 100 VAL A C 1
ATOM 772 O O . VAL A 1 100 ? -7.562 14.193 -6.914 1.00 54.72 100 VAL A O 1
ATOM 775 N N . THR A 1 101 ? -8.674 12.877 -5.491 1.00 57.50 101 THR A N 1
ATOM 776 C CA . THR A 1 101 ? -7.600 12.817 -4.490 1.00 57.50 101 THR A CA 1
ATOM 777 C C . THR A 1 101 ? -6.453 11.962 -5.004 1.00 57.50 101 THR A C 1
ATOM 779 O O . THR A 1 101 ? -5.309 12.396 -4.934 1.00 57.50 101 THR A O 1
ATOM 782 N N . ASN A 1 102 ? -6.747 10.817 -5.626 1.00 63.81 102 ASN A N 1
ATOM 783 C CA . ASN A 1 102 ? -5.725 9.986 -6.255 1.00 63.81 102 ASN A CA 1
ATOM 784 C C . ASN A 1 102 ? -5.026 10.727 -7.412 1.00 63.81 102 ASN A C 1
ATOM 786 O O . ASN A 1 102 ? -3.804 10.823 -7.439 1.00 63.81 102 ASN A O 1
ATOM 790 N N . VAL A 1 103 ? -5.787 11.370 -8.308 1.00 63.81 103 VAL A N 1
ATOM 791 C CA . VAL A 1 103 ? -5.240 12.200 -9.399 1.00 63.81 103 VAL A CA 1
ATOM 792 C C . VAL A 1 103 ? -4.398 13.358 -8.862 1.00 63.81 103 VAL A C 1
ATOM 794 O O . VAL A 1 103 ? -3.329 13.632 -9.401 1.00 63.81 103 VAL A O 1
ATOM 797 N N . LYS A 1 104 ? -4.829 14.033 -7.791 1.00 68.06 104 LYS A N 1
ATOM 798 C CA . LYS A 1 104 ? -4.070 15.135 -7.182 1.00 68.06 104 LYS A CA 1
ATOM 799 C C . LYS A 1 104 ? -2.812 14.659 -6.463 1.00 68.06 104 LYS A C 1
ATOM 801 O O . LYS A 1 104 ? -1.793 15.330 -6.574 1.00 68.06 104 LYS A O 1
ATOM 806 N N . ILE A 1 105 ? -2.860 13.532 -5.754 1.00 67.88 105 ILE A N 1
ATOM 807 C CA . ILE A 1 105 ? -1.690 12.957 -5.078 1.00 67.88 105 ILE A CA 1
ATOM 808 C C . ILE A 1 105 ? -0.688 12.461 -6.114 1.00 67.88 105 ILE A C 1
ATOM 810 O O . ILE A 1 105 ? 0.482 12.805 -6.013 1.00 67.88 105 ILE A O 1
ATOM 814 N N . ILE A 1 106 ? -1.132 11.742 -7.147 1.00 67.06 106 ILE A N 1
ATOM 815 C CA . ILE A 1 106 ? -0.262 11.322 -8.251 1.00 67.06 106 ILE A CA 1
ATOM 816 C C . ILE A 1 106 ? 0.293 12.544 -8.990 1.00 67.06 106 ILE A C 1
ATOM 818 O O . ILE A 1 106 ? 1.484 12.603 -9.270 1.00 67.06 106 ILE A O 1
ATOM 822 N N . GLY A 1 107 ? -0.527 13.569 -9.231 1.00 64.06 107 GLY A N 1
ATOM 823 C CA . GLY A 1 107 ? -0.074 14.841 -9.795 1.00 64.06 107 GLY A CA 1
ATOM 824 C C . GLY A 1 107 ? 0.952 15.565 -8.927 1.00 64.06 107 GLY A C 1
ATOM 825 O O . GLY A 1 107 ? 1.884 16.159 -9.462 1.00 64.06 107 GLY A O 1
ATOM 826 N N . LEU A 1 108 ? 0.818 15.498 -7.602 1.00 71.38 108 LEU A N 1
ATOM 827 C CA . LEU A 1 108 ? 1.814 16.014 -6.669 1.00 71.38 108 LEU A CA 1
ATOM 828 C C . LEU A 1 108 ? 3.091 15.170 -6.708 1.00 71.38 108 LEU A C 1
ATOM 830 O O . LEU A 1 108 ? 4.168 15.744 -6.737 1.00 71.38 108 LEU A O 1
ATOM 834 N N . VAL A 1 109 ? 2.986 13.840 -6.757 1.00 70.12 109 VAL A N 1
ATOM 835 C CA . VAL A 1 109 ? 4.128 12.915 -6.848 1.00 70.12 109 VAL A CA 1
ATOM 836 C C . VAL A 1 109 ? 4.930 13.178 -8.119 1.00 70.12 109 VAL A C 1
ATOM 838 O O . VAL A 1 109 ? 6.123 13.437 -8.026 1.00 70.12 109 VAL A O 1
ATOM 841 N N . VAL A 1 110 ? 4.271 13.205 -9.280 1.00 66.25 110 VAL A N 1
ATOM 842 C CA . VAL A 1 110 ? 4.902 13.459 -10.586 1.00 66.25 110 VAL A CA 1
ATOM 843 C C . VAL A 1 110 ? 5.577 14.833 -10.638 1.00 66.25 110 VAL A C 1
ATOM 845 O O . VAL A 1 110 ? 6.603 14.991 -11.286 1.00 66.25 110 VAL A O 1
ATOM 848 N N . LYS A 1 111 ? 5.021 15.843 -9.958 1.00 65.62 111 LYS A N 1
ATOM 849 C CA . LYS A 1 111 ? 5.603 17.195 -9.936 1.00 65.62 111 LYS A CA 1
ATOM 850 C C . LYS A 1 111 ? 6.678 17.394 -8.871 1.00 65.62 111 LYS A C 1
ATOM 852 O O . LYS A 1 111 ? 7.539 18.242 -9.058 1.00 65.62 111 LYS A O 1
ATOM 857 N N . ALA A 1 112 ? 6.587 16.697 -7.741 1.00 67.00 112 ALA A N 1
ATOM 858 C CA . ALA A 1 112 ? 7.523 16.840 -6.630 1.00 67.00 112 ALA A CA 1
ATOM 859 C C . ALA A 1 112 ? 8.774 15.971 -6.818 1.00 67.00 112 ALA A C 1
ATOM 861 O O . ALA A 1 112 ? 9.853 16.360 -6.381 1.00 67.00 112 ALA A O 1
ATOM 862 N N . LEU A 1 113 ? 8.642 14.814 -7.472 1.00 69.94 113 LEU A N 1
ATOM 863 C CA . LEU A 1 113 ? 9.752 13.922 -7.800 1.00 69.94 113 LEU A CA 1
ATOM 864 C C . LEU A 1 113 ? 10.274 14.246 -9.200 1.00 69.94 113 LEU A C 1
ATOM 866 O O . LEU A 1 113 ? 9.926 13.588 -10.174 1.00 69.94 113 LEU A O 1
ATOM 870 N N . VAL A 1 114 ? 11.078 15.305 -9.288 1.00 73.75 114 VAL A N 1
ATOM 871 C CA . VAL A 1 114 ? 11.683 15.745 -10.555 1.00 73.75 114 VAL A CA 1
ATOM 872 C C . VAL A 1 114 ? 12.999 15.013 -10.836 1.00 73.75 114 VAL A C 1
ATOM 874 O O . VAL A 1 114 ? 13.396 14.927 -11.986 1.00 73.75 114 VAL A O 1
ATOM 877 N N . GLY A 1 115 ? 13.679 14.474 -9.821 1.00 77.88 115 GLY A N 1
ATOM 878 C CA . GLY A 1 115 ? 14.959 13.777 -9.989 1.00 77.88 115 GLY A CA 1
ATOM 879 C C . GLY A 1 115 ? 14.809 12.340 -10.493 1.00 77.88 115 GLY A C 1
ATOM 880 O O . GLY A 1 115 ? 13.861 11.654 -10.113 1.00 77.88 115 GLY A O 1
ATOM 881 N N . SER A 1 116 ? 15.771 11.892 -11.301 1.00 80.38 116 SER A N 1
ATOM 882 C CA . SER A 1 116 ? 15.867 10.503 -11.752 1.00 80.38 116 SER A CA 1
ATOM 883 C C . SER A 1 116 ? 16.278 9.548 -10.622 1.00 80.38 116 SER A C 1
ATOM 885 O O . SER A 1 116 ? 17.048 9.909 -9.725 1.00 80.38 116 SER A O 1
ATOM 887 N N . GLY A 1 117 ? 15.766 8.318 -10.663 1.00 81.06 117 GLY A N 1
ATOM 888 C CA . GLY A 1 117 ? 16.069 7.246 -9.725 1.00 81.06 117 GLY A CA 1
ATOM 889 C C . GLY A 1 117 ? 15.927 5.834 -10.318 1.00 81.06 117 GLY A C 1
ATOM 890 O O . GLY A 1 117 ? 15.492 5.639 -11.450 1.00 81.06 117 GLY A O 1
ATOM 891 N N . PRO A 1 118 ? 16.259 4.790 -9.540 1.00 74.12 118 PRO A N 1
ATOM 892 C CA . PRO A 1 118 ? 16.288 3.402 -10.021 1.00 74.12 118 PRO A CA 1
ATOM 893 C C . PRO A 1 118 ? 14.918 2.862 -10.477 1.00 74.12 118 PRO A C 1
ATOM 895 O O . PRO A 1 118 ? 14.848 1.910 -11.256 1.00 74.12 118 PRO A O 1
ATOM 898 N N . GLY A 1 119 ? 13.821 3.465 -10.007 1.00 73.31 119 GLY A N 1
ATOM 899 C CA . GLY A 1 119 ? 12.453 3.095 -10.384 1.00 73.31 119 GLY A CA 1
ATOM 900 C C . GLY A 1 119 ? 12.005 3.613 -11.755 1.00 73.31 119 GLY A C 1
ATOM 901 O O . GLY A 1 119 ? 10.985 3.150 -12.266 1.00 73.31 119 GLY A O 1
ATOM 902 N N . ASP A 1 120 ? 12.759 4.524 -12.373 1.00 74.56 120 ASP A N 1
ATOM 903 C CA . ASP A 1 120 ? 12.349 5.220 -13.597 1.00 74.56 120 ASP A CA 1
ATOM 904 C C . ASP A 1 120 ? 12.182 4.275 -14.785 1.00 74.56 120 ASP A C 1
ATOM 906 O O . ASP A 1 120 ? 11.338 4.515 -15.647 1.00 74.56 120 ASP A O 1
ATOM 910 N N . SER A 1 121 ? 12.928 3.164 -14.806 1.00 73.25 121 SER A N 1
ATOM 911 C CA . SER A 1 121 ? 12.904 2.147 -15.869 1.00 73.25 121 SER A CA 1
ATOM 912 C C . SER A 1 121 ? 11.499 1.615 -16.189 1.00 73.25 121 SER A C 1
ATOM 914 O O . SER A 1 121 ? 11.230 1.263 -17.341 1.00 73.25 121 SER A O 1
ATOM 916 N N . GLN A 1 122 ? 10.598 1.620 -15.197 1.00 73.94 122 GLN A N 1
ATOM 917 C CA . GLN A 1 122 ? 9.200 1.186 -15.312 1.00 73.94 122 GLN A CA 1
ATOM 918 C C . GLN A 1 122 ? 8.299 2.199 -16.035 1.00 73.94 122 GLN A C 1
ATOM 920 O O . GLN A 1 122 ? 7.183 1.867 -16.428 1.00 73.94 122 GLN A O 1
ATOM 925 N N . MET A 1 123 ? 8.767 3.436 -16.206 1.00 76.62 123 MET A N 1
ATOM 926 C CA . MET A 1 123 ? 8.043 4.509 -16.880 1.00 76.62 123 MET A CA 1
ATOM 927 C C . MET A 1 123 ? 8.389 4.579 -18.372 1.00 76.62 123 MET A C 1
ATOM 929 O O . MET A 1 123 ? 9.381 4.022 -18.855 1.00 76.62 123 MET A O 1
ATOM 933 N N . ILE A 1 124 ? 7.551 5.289 -19.128 1.00 74.25 124 ILE A N 1
ATOM 934 C CA . ILE A 1 124 ? 7.809 5.567 -20.543 1.00 74.25 124 ILE A CA 1
ATOM 935 C C . ILE A 1 124 ? 9.000 6.512 -20.707 1.00 74.25 124 ILE A C 1
ATOM 937 O O . ILE A 1 124 ? 9.171 7.445 -19.925 1.00 74.25 124 ILE A O 1
ATOM 941 N N . SER A 1 125 ? 9.783 6.329 -21.769 1.00 74.12 125 SER A N 1
ATOM 942 C CA . SER A 1 125 ? 10.988 7.132 -22.026 1.00 74.12 125 SER A CA 1
ATOM 943 C C . SER A 1 125 ? 10.678 8.635 -22.158 1.00 74.12 125 SER A C 1
ATOM 945 O O . SER A 1 125 ? 11.457 9.476 -21.725 1.00 74.12 125 SER A O 1
ATOM 947 N N . LEU A 1 126 ? 9.483 8.994 -22.653 1.00 74.88 126 LEU A N 1
ATOM 948 C CA . LEU A 1 126 ? 9.022 10.390 -22.714 1.00 74.88 126 LEU A CA 1
ATOM 949 C C . LEU A 1 126 ? 8.819 11.022 -21.323 1.00 74.88 126 LEU A C 1
ATOM 951 O O . LEU A 1 126 ? 9.020 12.221 -21.157 1.00 74.88 126 LEU A O 1
ATOM 955 N N . PHE A 1 127 ? 8.429 10.227 -20.325 1.00 77.81 127 PHE A N 1
ATOM 956 C CA . PHE A 1 127 ? 8.327 10.676 -18.937 1.00 77.81 127 PHE A CA 1
ATOM 957 C C . PHE A 1 127 ? 9.722 10.842 -18.328 1.00 77.81 127 PHE A C 1
ATOM 959 O O . PHE A 1 127 ? 10.009 11.883 -17.744 1.00 77.81 127 PHE A O 1
ATOM 966 N N . GLN A 1 128 ? 10.607 9.860 -18.540 1.00 77.31 128 GLN A N 1
ATOM 967 C CA . GLN A 1 128 ? 11.994 9.888 -18.059 1.00 77.31 128 GLN A CA 1
ATOM 968 C C . GLN A 1 128 ? 12.768 11.100 -18.599 1.00 77.31 128 GLN A C 1
ATOM 970 O O . GLN A 1 128 ? 13.477 11.764 -17.852 1.00 77.31 128 GLN A O 1
ATOM 975 N N . ALA A 1 129 ? 12.537 11.488 -19.859 1.00 75.56 129 ALA A N 1
ATOM 976 C CA . ALA A 1 129 ? 13.140 12.683 -20.455 1.00 75.56 129 ALA A CA 1
ATOM 977 C C . ALA A 1 129 ? 12.810 13.997 -19.712 1.00 75.56 129 ALA A C 1
ATOM 979 O O . ALA A 1 129 ? 13.562 14.972 -19.811 1.00 75.56 129 ALA A O 1
ATOM 980 N N . ASN A 1 130 ? 11.706 14.039 -18.954 1.00 76.88 130 ASN A N 1
ATOM 981 C CA . ASN A 1 130 ? 11.346 15.195 -18.132 1.00 76.88 130 ASN A CA 1
ATOM 982 C C . ASN A 1 130 ? 12.064 15.215 -16.769 1.00 76.88 130 ASN A C 1
ATOM 984 O O . ASN A 1 130 ? 12.111 16.275 -16.140 1.00 76.88 130 ASN A O 1
ATOM 988 N N . LEU A 1 131 ? 12.678 14.109 -16.338 1.00 78.62 131 LEU A N 1
ATOM 989 C CA . LEU A 1 131 ? 13.396 14.014 -15.067 1.00 78.62 131 LEU A CA 1
ATOM 990 C C . LEU A 1 131 ? 14.765 14.714 -15.132 1.00 78.62 131 LEU A C 1
ATOM 992 O O . LEU A 1 131 ? 15.407 14.813 -16.178 1.00 78.62 131 LEU A O 1
ATOM 996 N N . GLU A 1 132 ? 15.191 15.285 -14.010 1.00 79.31 132 GLU A N 1
ATOM 997 C CA . GLU A 1 132 ? 16.505 15.886 -13.797 1.00 79.31 132 GLU A CA 1
ATOM 998 C C . GLU A 1 132 ? 17.530 14.815 -13.418 1.00 79.31 132 GLU A C 1
ATOM 1000 O O . GLU A 1 132 ? 17.271 13.968 -12.567 1.00 79.31 132 GLU A O 1
ATOM 1005 N N . GLY A 1 133 ? 18.716 14.878 -14.026 1.00 75.25 133 GLY A N 1
ATOM 1006 C CA . GLY A 1 133 ? 19.791 13.902 -13.814 1.00 75.25 133 GLY A CA 1
ATOM 1007 C C . GLY A 1 133 ? 19.893 12.838 -14.904 1.00 75.25 133 GLY A C 1
ATOM 1008 O O . GLY A 1 133 ? 20.883 12.115 -14.928 1.00 75.25 133 GLY A O 1
ATOM 1009 N N . ASP A 1 134 ? 18.932 12.793 -15.826 1.00 72.38 134 ASP A N 1
ATOM 1010 C CA . ASP A 1 134 ? 18.966 11.882 -16.965 1.00 72.38 134 ASP A CA 1
ATOM 1011 C C . ASP A 1 134 ? 19.658 12.502 -18.194 1.00 72.38 134 ASP A C 1
ATOM 1013 O O . ASP A 1 134 ? 19.550 13.706 -18.467 1.00 72.38 134 ASP A O 1
ATOM 1017 N N . ASP A 1 135 ? 20.354 11.667 -18.964 1.00 69.94 135 ASP A N 1
ATOM 1018 C CA . ASP A 1 135 ? 21.075 12.061 -20.175 1.00 69.94 135 ASP A CA 1
ATOM 1019 C C . ASP A 1 135 ? 20.167 12.119 -21.414 1.00 69.94 135 ASP A C 1
ATOM 1021 O O . ASP A 1 135 ? 20.579 12.670 -22.438 1.00 69.94 135 ASP A O 1
ATOM 1025 N N . PHE A 1 136 ? 18.904 11.670 -21.318 1.00 68.88 136 PHE A N 1
ATOM 1026 C CA . PHE A 1 136 ? 17.927 11.756 -22.418 1.00 68.88 136 PHE A CA 1
ATOM 1027 C C . PHE A 1 136 ? 17.773 13.164 -23.001 1.00 68.88 136 PHE A C 1
ATOM 1029 O O . PHE A 1 136 ? 17.494 13.323 -24.189 1.00 68.88 136 PHE A O 1
ATOM 1036 N N . ARG A 1 137 ? 18.005 14.201 -22.189 1.00 65.12 137 ARG A N 1
ATOM 1037 C CA . ARG A 1 137 ? 17.936 15.611 -22.605 1.00 65.12 137 ARG A CA 1
ATOM 1038 C C . ARG A 1 137 ? 18.976 15.995 -23.660 1.00 65.12 137 ARG A C 1
ATOM 1040 O O . ARG A 1 137 ? 18.809 17.016 -24.320 1.00 65.12 137 ARG A O 1
ATOM 1047 N N . LYS A 1 138 ? 20.058 15.223 -23.792 1.00 69.81 138 LYS A N 1
ATOM 1048 C CA . LYS A 1 138 ? 21.145 15.474 -24.751 1.00 69.81 138 LYS A CA 1
ATOM 1049 C C . LYS A 1 138 ? 20.935 14.751 -26.080 1.00 69.81 138 LYS A C 1
ATOM 1051 O O . LYS A 1 138 ? 21.694 14.997 -27.016 1.00 69.81 138 LYS A O 1
ATOM 1056 N N . ASN A 1 139 ? 19.928 13.884 -26.172 1.00 74.00 139 ASN A N 1
ATOM 1057 C CA . ASN A 1 139 ? 19.716 13.071 -27.360 1.00 74.00 139 ASN A CA 1
ATOM 1058 C C . ASN A 1 139 ? 19.299 13.946 -28.550 1.00 74.00 139 ASN A C 1
ATOM 1060 O O . ASN A 1 139 ? 18.430 14.816 -28.401 1.00 74.00 139 ASN A O 1
ATOM 1064 N N . PRO A 1 140 ? 19.892 13.736 -29.737 1.00 73.12 140 PRO A N 1
ATOM 1065 C CA . PRO A 1 140 ? 19.399 14.329 -30.970 1.00 73.12 140 PRO A CA 1
ATOM 1066 C C . PRO A 1 140 ? 17.942 13.932 -31.233 1.00 73.12 140 PRO A C 1
ATOM 1068 O O . PRO A 1 140 ? 17.482 12.876 -30.808 1.00 73.12 140 PRO A O 1
ATOM 1071 N N . HIS A 1 141 ? 17.205 14.799 -31.928 1.00 69.38 141 HIS A N 1
ATOM 1072 C CA . HIS A 1 141 ? 15.812 14.521 -32.299 1.00 69.38 141 HIS A CA 1
ATOM 1073 C C . HIS A 1 141 ? 15.701 13.473 -33.413 1.00 69.38 141 HIS A C 1
ATOM 1075 O O . HIS A 1 141 ? 14.823 12.615 -33.373 1.00 69.38 141 HIS A O 1
ATOM 1081 N N . ASP A 1 142 ? 16.583 13.560 -34.407 1.00 72.25 142 ASP A N 1
ATOM 1082 C CA . ASP A 1 142 ? 16.580 12.672 -35.564 1.00 72.25 142 ASP A CA 1
ATOM 1083 C C . ASP A 1 142 ? 17.643 11.593 -35.391 1.00 72.25 142 ASP A C 1
ATOM 1085 O O . ASP A 1 142 ? 18.727 11.862 -34.884 1.00 72.25 142 ASP A O 1
ATOM 1089 N N . VAL A 1 143 ? 17.363 10.379 -35.857 1.00 77.12 143 VAL A N 1
ATOM 1090 C CA . VAL A 1 143 ? 18.344 9.289 -35.905 1.00 77.12 143 VAL A CA 1
ATOM 1091 C C . VAL A 1 143 ? 18.965 9.259 -37.298 1.00 77.12 143 VAL A C 1
ATOM 1093 O O . VAL A 1 143 ? 18.261 9.437 -38.283 1.00 77.12 143 VAL A O 1
ATOM 1096 N N . ALA A 1 144 ? 20.275 9.024 -37.394 1.00 81.00 144 ALA A N 1
ATOM 1097 C CA . ALA A 1 144 ? 20.975 8.850 -38.671 1.00 81.00 144 ALA A CA 1
ATOM 1098 C C . ALA A 1 144 ? 21.746 7.524 -38.722 1.00 81.00 144 ALA A C 1
ATOM 1100 O O . ALA A 1 144 ? 22.078 6.943 -37.686 1.00 81.00 144 ALA A O 1
ATOM 1101 N N . PHE A 1 145 ? 22.119 7.062 -39.914 1.00 81.94 145 PHE A N 1
ATOM 1102 C CA . PHE A 1 145 ? 22.987 5.890 -40.059 1.00 81.94 145 PHE A CA 1
ATOM 1103 C C . PHE A 1 145 ? 24.329 6.061 -39.325 1.00 81.94 145 PHE A C 1
ATOM 1105 O O . PHE A 1 145 ? 24.967 7.113 -39.387 1.00 81.94 145 PHE A O 1
ATOM 1112 N N . GLY A 1 146 ? 24.762 5.001 -38.634 1.00 82.06 146 GLY A N 1
ATOM 1113 C CA . GLY A 1 146 ? 25.973 5.001 -37.800 1.00 82.06 146 GLY A CA 1
ATOM 1114 C C . GLY A 1 146 ? 25.771 5.559 -36.388 1.00 82.06 146 GLY A C 1
ATOM 1115 O O . GLY A 1 146 ? 26.724 5.641 -35.618 1.00 82.06 146 GLY A O 1
ATOM 1116 N N . SER A 1 147 ? 24.540 5.923 -36.043 1.00 84.38 147 SER A N 1
ATOM 1117 C CA . SER A 1 147 ? 24.170 6.313 -34.691 1.00 84.38 147 SER A CA 1
ATOM 1118 C C . SER A 1 147 ? 24.199 5.139 -33.721 1.00 84.38 147 SER A C 1
ATOM 1120 O O . SER A 1 147 ? 23.796 4.030 -34.064 1.00 84.38 147 SER A O 1
ATOM 1122 N N . SER A 1 148 ? 24.604 5.407 -32.485 1.00 86.56 148 SER A N 1
ATOM 1123 C CA . SER A 1 148 ? 24.447 4.455 -31.388 1.00 86.56 148 SER A CA 1
ATOM 1124 C C . SER A 1 148 ? 23.092 4.686 -30.727 1.00 86.56 148 SER A C 1
ATOM 1126 O O . SER A 1 148 ? 22.796 5.812 -30.331 1.00 86.56 148 SER A O 1
ATOM 1128 N N . VAL A 1 149 ? 22.263 3.643 -30.649 1.00 82.94 149 VAL A N 1
ATOM 1129 C CA . VAL A 1 149 ? 20.884 3.730 -30.148 1.00 82.94 149 VAL A CA 1
ATOM 1130 C C . VAL A 1 149 ? 20.590 2.654 -29.108 1.00 82.94 149 VAL A C 1
ATOM 1132 O O . VAL A 1 149 ? 21.119 1.545 -29.193 1.00 82.94 149 VAL A O 1
ATOM 1135 N N . THR A 1 150 ? 19.703 2.973 -28.170 1.00 82.12 150 THR A N 1
ATOM 1136 C CA . THR A 1 150 ? 19.082 2.008 -27.257 1.00 82.12 150 THR A CA 1
ATOM 1137 C C . THR A 1 150 ? 17.631 1.824 -27.662 1.00 82.12 150 THR A C 1
ATOM 1139 O O . THR A 1 150 ? 16.890 2.800 -27.787 1.00 82.12 150 THR A O 1
ATOM 1142 N N . LEU A 1 151 ? 17.228 0.573 -27.874 1.00 80.56 151 LEU A N 1
ATOM 1143 C CA . LEU A 1 151 ? 15.856 0.212 -28.211 1.00 80.56 151 LEU A CA 1
ATOM 1144 C C . LEU A 1 151 ? 15.146 -0.306 -26.966 1.00 80.56 151 LEU A C 1
ATOM 1146 O O . LEU A 1 151 ? 15.662 -1.186 -26.276 1.00 80.56 151 LEU A O 1
ATOM 1150 N N . LYS A 1 152 ? 13.941 0.197 -26.721 1.00 78.56 152 LYS A N 1
ATOM 1151 C CA . LYS A 1 152 ? 13.044 -0.298 -25.682 1.00 78.56 152 LYS A CA 1
ATOM 1152 C C . LYS A 1 152 ? 11.808 -0.898 -26.340 1.00 78.56 152 LYS A C 1
ATOM 1154 O O . LYS A 1 152 ? 11.331 -0.411 -27.362 1.00 78.56 152 LYS A O 1
ATOM 1159 N N . ASN A 1 153 ? 11.314 -1.998 -25.784 1.00 78.19 153 ASN A N 1
ATOM 1160 C CA . ASN A 1 153 ? 10.036 -2.564 -26.189 1.00 78.19 153 ASN A CA 1
ATOM 1161 C C . ASN A 1 153 ? 8.952 -1.924 -25.322 1.00 78.19 153 ASN A C 1
ATOM 1163 O O . ASN A 1 153 ? 8.940 -2.114 -24.105 1.00 78.19 153 ASN A O 1
ATOM 1167 N N . THR A 1 154 ? 8.076 -1.124 -25.922 1.00 65.81 154 THR A N 1
ATOM 1168 C CA . THR A 1 154 ? 6.915 -0.581 -25.217 1.00 65.81 154 THR A CA 1
ATOM 1169 C C . THR A 1 154 ? 5.690 -0.679 -26.108 1.00 65.81 154 THR A C 1
ATOM 1171 O O . THR A 1 154 ? 5.638 -0.092 -27.183 1.00 65.81 154 THR A O 1
ATOM 1174 N N . GLY A 1 155 ? 4.655 -1.368 -25.624 1.00 53.09 155 GLY A N 1
ATOM 1175 C CA . GLY A 1 155 ? 3.347 -1.346 -26.282 1.00 53.09 155 GLY A CA 1
ATOM 1176 C C . GLY A 1 155 ? 2.697 0.041 -26.274 1.00 53.09 155 GLY A C 1
ATOM 1177 O O . GLY A 1 155 ? 1.855 0.334 -27.116 1.00 53.09 155 GLY A O 1
ATOM 1178 N N . TRP A 1 156 ? 3.104 0.890 -25.323 1.00 46.12 156 TRP A N 1
ATOM 1179 C CA . TRP A 1 156 ? 2.644 2.262 -25.142 1.00 46.12 156 TRP A CA 1
ATOM 1180 C C . TRP A 1 156 ? 3.828 3.147 -24.740 1.00 46.12 156 TRP A C 1
ATOM 1182 O O . TRP A 1 156 ? 4.069 3.395 -23.563 1.00 46.12 156 TRP A O 1
ATOM 1192 N N . GLY A 1 157 ? 4.606 3.608 -25.712 1.00 41.59 157 GLY A N 1
ATOM 1193 C CA . GLY A 1 157 ? 5.718 4.524 -25.481 1.00 41.59 157 GLY A CA 1
ATOM 1194 C C . GLY A 1 157 ? 6.100 5.208 -26.782 1.00 41.59 157 GLY A C 1
ATOM 1195 O O . GLY A 1 157 ? 6.322 4.559 -27.800 1.00 41.59 157 GLY A O 1
ATOM 1196 N N . GLY A 1 158 ? 6.104 6.540 -26.769 1.00 40.59 158 GLY A N 1
ATOM 1197 C CA . GLY A 1 158 ? 6.508 7.315 -27.935 1.00 40.59 158 GLY A CA 1
ATOM 1198 C C . GLY A 1 158 ? 7.992 7.101 -28.228 1.00 40.59 158 GLY A C 1
ATOM 1199 O O . GLY A 1 158 ? 8.822 7.204 -27.325 1.00 40.59 158 GLY A O 1
ATOM 1200 N N . GLY A 1 159 ? 8.309 6.806 -29.484 1.00 43.19 159 GLY A N 1
ATOM 1201 C CA . GLY A 1 159 ? 9.665 6.730 -30.018 1.00 43.19 159 GLY A CA 1
ATOM 1202 C C . GLY A 1 159 ? 9.769 7.636 -31.234 1.00 43.19 159 GLY A C 1
ATOM 1203 O O . GLY A 1 159 ? 8.865 7.660 -32.067 1.00 43.19 159 GLY A O 1
ATOM 1204 N N . LEU A 1 160 ? 10.848 8.408 -31.331 1.00 50.75 160 LEU A N 1
ATOM 1205 C CA . LEU A 1 160 ? 11.058 9.355 -32.426 1.00 50.75 160 LEU A CA 1
ATOM 1206 C C . LEU A 1 160 ? 11.906 8.707 -33.519 1.00 50.75 160 LEU A C 1
ATOM 1208 O O . LEU A 1 160 ? 13.076 9.025 -33.693 1.00 50.75 160 LEU A O 1
ATOM 1212 N N . LEU A 1 161 ? 11.312 7.781 -34.266 1.00 49.78 161 LEU A N 1
ATOM 1213 C CA . LEU A 1 161 ? 11.865 7.380 -35.553 1.00 49.78 161 LEU A CA 1
ATOM 1214 C C . LEU A 1 161 ? 10.886 7.862 -36.619 1.00 49.78 161 LEU A C 1
ATOM 1216 O O . LEU A 1 161 ? 9.830 7.273 -36.780 1.00 49.78 161 LEU A O 1
ATOM 1220 N N . HIS A 1 162 ? 11.190 8.993 -37.264 1.00 53.44 162 HIS A N 1
ATOM 1221 C CA . HIS A 1 162 ? 10.298 9.649 -38.237 1.00 53.44 162 HIS A CA 1
ATOM 1222 C C . HIS A 1 162 ? 10.867 9.650 -39.672 1.00 53.44 162 HIS A C 1
ATOM 1224 O O . HIS A 1 162 ? 10.143 9.936 -40.618 1.00 53.44 162 HIS A O 1
ATOM 1230 N N . SER A 1 163 ? 12.160 9.355 -39.866 1.00 51.81 163 SER A N 1
ATOM 1231 C CA . SER A 1 163 ? 12.865 9.629 -41.136 1.00 51.81 163 SER A CA 1
ATOM 1232 C C . SER A 1 163 ? 13.383 8.394 -41.895 1.00 51.81 163 SER A C 1
ATOM 1234 O O . SER A 1 163 ? 14.126 8.561 -42.858 1.00 51.81 163 SER A O 1
ATOM 1236 N N . HIS A 1 164 ? 13.020 7.176 -41.484 1.00 65.56 164 HIS A N 1
ATOM 1237 C CA . HIS A 1 164 ? 13.610 5.929 -42.006 1.00 65.56 164 HIS A CA 1
ATOM 1238 C C . HIS A 1 164 ? 12.568 4.828 -42.276 1.00 65.56 164 HIS A C 1
ATOM 1240 O O . HIS A 1 164 ? 12.843 3.647 -42.076 1.00 65.56 164 HIS A O 1
ATOM 1246 N N . ASP A 1 165 ? 11.352 5.205 -42.691 1.00 77.56 165 ASP A N 1
ATOM 1247 C CA . ASP A 1 165 ? 10.312 4.219 -43.012 1.00 77.56 165 ASP A CA 1
ATOM 1248 C C . ASP A 1 165 ? 10.694 3.379 -44.236 1.00 77.56 165 ASP A C 1
ATOM 1250 O O . ASP A 1 165 ? 11.024 3.913 -45.295 1.00 77.56 165 ASP A O 1
ATOM 1254 N N . GLY A 1 166 ? 10.640 2.059 -44.093 1.00 82.19 166 GLY A N 1
ATOM 1255 C CA . GLY A 1 166 ? 10.975 1.096 -45.137 1.00 82.19 166 GLY A CA 1
ATOM 1256 C C . GLY A 1 166 ? 12.471 0.830 -45.318 1.00 82.19 166 GLY A C 1
ATOM 1257 O O . GLY A 1 166 ? 12.821 -0.059 -46.103 1.00 82.19 166 GLY A O 1
ATOM 1258 N N . ASP A 1 167 ? 13.352 1.526 -44.593 1.00 86.06 167 ASP A N 1
ATOM 1259 C CA . ASP A 1 167 ? 14.798 1.339 -44.710 1.00 86.06 167 ASP A CA 1
ATOM 1260 C C . ASP A 1 167 ? 15.233 -0.019 -44.147 1.00 86.06 167 ASP A C 1
ATOM 1262 O O . ASP A 1 167 ? 14.827 -0.443 -43.064 1.00 86.06 167 ASP A O 1
ATOM 1266 N N . THR A 1 168 ? 16.110 -0.704 -44.882 1.00 89.06 168 THR A N 1
ATOM 1267 C CA . THR A 1 168 ? 16.728 -1.954 -44.427 1.00 89.06 168 THR A CA 1
ATOM 1268 C C . THR A 1 168 ? 18.044 -1.659 -43.723 1.00 89.06 168 THR A C 1
ATOM 1270 O O . THR A 1 168 ? 18.990 -1.147 -44.324 1.00 89.06 168 THR A O 1
ATOM 1273 N N . ILE A 1 169 ? 18.116 -2.013 -42.444 1.00 88.81 169 ILE A N 1
ATOM 1274 C CA . ILE A 1 169 ? 19.248 -1.742 -41.564 1.00 88.81 169 ILE A CA 1
ATOM 1275 C C . ILE A 1 169 ? 19.833 -3.037 -40.997 1.00 88.81 169 ILE A C 1
ATOM 1277 O O . ILE A 1 169 ? 19.210 -4.098 -41.007 1.00 88.81 169 ILE A O 1
ATOM 1281 N N . ARG A 1 170 ? 21.055 -2.938 -40.470 1.00 89.56 170 ARG A N 1
ATOM 1282 C CA . ARG A 1 170 ? 21.656 -3.961 -39.608 1.00 89.56 170 ARG A CA 1
ATOM 1283 C C . ARG A 1 170 ? 21.894 -3.347 -38.239 1.00 89.56 170 ARG A C 1
ATOM 1285 O O . ARG A 1 170 ? 22.514 -2.287 -38.145 1.00 89.56 170 ARG A O 1
ATOM 1292 N N . LEU A 1 171 ? 21.418 -4.011 -37.192 1.00 89.50 171 LEU A N 1
ATOM 1293 C CA . LEU A 1 171 ? 21.632 -3.592 -35.810 1.00 89.50 171 LEU A CA 1
ATOM 1294 C C . LEU A 1 171 ? 22.860 -4.324 -35.265 1.00 89.50 171 LEU A C 1
ATOM 1296 O O . LEU A 1 171 ? 22.838 -5.542 -35.125 1.00 89.50 171 LEU A O 1
ATOM 1300 N N . SER A 1 172 ? 23.936 -3.588 -34.986 1.00 90.62 172 SER A N 1
ATOM 1301 C CA . SER A 1 172 ? 25.169 -4.135 -34.410 1.00 90.62 172 SER A CA 1
ATOM 1302 C C . SER A 1 172 ? 25.303 -3.704 -32.954 1.00 90.62 172 SER A C 1
ATOM 1304 O O . SER A 1 172 ? 25.239 -2.516 -32.638 1.00 90.62 172 SER A O 1
ATOM 1306 N N . HIS A 1 173 ? 25.487 -4.669 -32.057 1.00 90.75 173 HIS A N 1
ATOM 1307 C CA . HIS A 1 173 ? 25.670 -4.409 -30.636 1.00 90.75 173 HIS A CA 1
ATOM 1308 C C . HIS A 1 173 ? 27.082 -3.870 -30.374 1.00 90.75 173 HIS A C 1
ATOM 1310 O O . HIS A 1 173 ? 28.061 -4.596 -30.539 1.00 90.75 173 HIS A O 1
ATOM 1316 N N . VAL A 1 174 ? 27.197 -2.609 -29.943 1.00 88.56 174 VAL A N 1
ATOM 1317 C CA . VAL A 1 174 ? 28.482 -1.888 -29.835 1.00 88.56 174 VAL A CA 1
ATOM 1318 C C . VAL A 1 174 ? 29.526 -2.617 -28.966 1.00 88.56 174 VAL A C 1
ATOM 1320 O O . VAL A 1 174 ? 30.643 -2.811 -29.449 1.00 88.56 174 VAL A O 1
ATOM 1323 N N . PRO A 1 175 ? 29.212 -3.099 -27.744 1.00 90.75 175 PRO A N 1
ATOM 1324 C CA . PRO A 1 175 ? 30.207 -3.751 -26.887 1.00 90.75 175 PRO A CA 1
ATOM 1325 C C . PRO A 1 175 ? 30.740 -5.081 -27.433 1.00 90.75 175 PRO A C 1
ATOM 1327 O O . PRO A 1 175 ? 31.907 -5.404 -27.233 1.00 90.75 175 PRO A O 1
ATOM 1330 N N . THR A 1 176 ? 29.899 -5.875 -28.107 1.00 91.88 176 THR A N 1
ATOM 1331 C CA . THR A 1 176 ? 30.274 -7.228 -28.571 1.00 91.88 176 THR A CA 1
ATOM 1332 C C . THR A 1 176 ? 30.534 -7.306 -30.072 1.00 91.88 176 THR A C 1
ATOM 1334 O O . THR A 1 176 ? 30.977 -8.346 -30.555 1.00 91.88 176 THR A O 1
ATOM 1337 N N . SER A 1 177 ? 30.241 -6.235 -30.815 1.00 90.94 177 SER A N 1
ATOM 1338 C CA . SER A 1 177 ? 30.324 -6.153 -32.277 1.00 90.94 177 SER A CA 1
ATOM 1339 C C . SER A 1 177 ? 29.594 -7.293 -33.001 1.00 90.94 177 SER A C 1
ATOM 1341 O O . SER A 1 177 ? 30.075 -7.775 -34.023 1.00 90.94 177 SER A O 1
ATOM 1343 N N . ARG A 1 178 ? 28.463 -7.762 -32.455 1.00 92.75 178 ARG A N 1
ATOM 1344 C CA . ARG A 1 178 ? 27.622 -8.820 -33.051 1.00 92.75 178 ARG A CA 1
ATOM 1345 C C . ARG A 1 178 ? 26.391 -8.205 -33.707 1.00 92.75 178 ARG A C 1
ATOM 1347 O O . ARG A 1 178 ? 25.834 -7.262 -33.150 1.00 92.75 178 ARG A O 1
ATOM 1354 N N . ASN A 1 179 ? 25.958 -8.758 -34.834 1.00 92.06 179 ASN A N 1
ATOM 1355 C CA . ASN A 1 179 ? 24.741 -8.337 -35.522 1.00 92.06 179 ASN A CA 1
ATOM 1356 C C . ASN A 1 179 ? 23.525 -9.032 -34.905 1.00 92.06 179 ASN A C 1
ATOM 1358 O O . ASN A 1 179 ? 23.601 -10.207 -34.540 1.00 92.06 179 ASN A O 1
ATOM 1362 N N . LEU A 1 180 ? 22.410 -8.313 -34.801 1.00 93.00 180 LEU A N 1
ATOM 1363 C CA . LEU A 1 180 ? 21.120 -8.897 -34.466 1.00 93.00 180 LEU A CA 1
ATOM 1364 C C . LEU A 1 180 ? 20.674 -9.813 -35.607 1.00 93.00 180 LEU A C 1
ATOM 1366 O O . LEU A 1 180 ? 20.537 -9.365 -36.744 1.00 93.00 180 LEU A O 1
ATOM 1370 N N . HIS A 1 181 ? 20.419 -11.070 -35.280 1.00 93.88 181 HIS A N 1
ATOM 1371 C CA . HIS A 1 181 ? 20.241 -12.144 -36.244 1.00 93.88 181 HIS A CA 1
ATOM 1372 C C . HIS A 1 181 ? 19.044 -13.014 -35.862 1.00 93.88 181 HIS A C 1
ATOM 1374 O O . HIS A 1 181 ? 18.821 -13.282 -34.680 1.00 93.88 181 HIS A O 1
ATOM 1380 N N . SER A 1 182 ? 18.291 -13.503 -36.844 1.00 94.12 182 SER A N 1
ATOM 1381 C CA . SER A 1 182 ? 17.255 -14.514 -36.611 1.00 94.12 182 SER A CA 1
ATOM 1382 C C . SER A 1 182 ? 17.366 -15.647 -37.619 1.00 94.12 182 SER A C 1
ATOM 1384 O O . SER A 1 182 ? 17.730 -15.448 -38.768 1.00 94.12 182 SER A 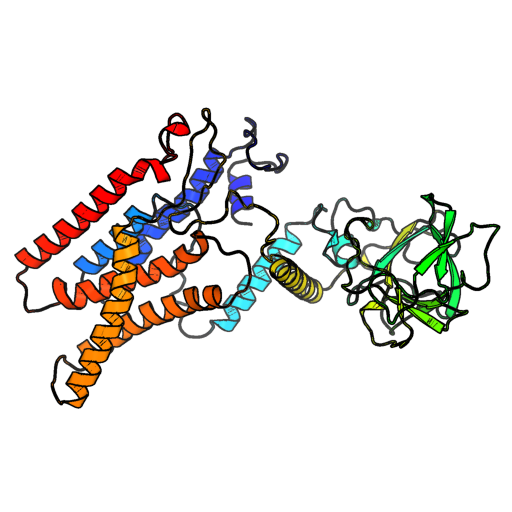O 1
ATOM 1386 N N . HIS A 1 183 ? 17.038 -16.861 -37.202 1.00 94.31 183 HIS A N 1
ATOM 1387 C CA . HIS A 1 183 ? 17.172 -18.054 -38.031 1.00 94.31 183 HIS A CA 1
ATOM 1388 C C . HIS A 1 183 ? 15.996 -19.003 -37.806 1.00 94.31 183 HIS A C 1
ATOM 1390 O O . HIS A 1 183 ? 15.177 -18.814 -36.913 1.00 94.31 183 HIS A O 1
ATOM 1396 N N . THR A 1 184 ? 15.912 -20.081 -38.581 1.00 93.62 184 THR A N 1
ATOM 1397 C CA . THR A 1 184 ? 14.780 -21.021 -38.528 1.00 93.62 184 THR A CA 1
ATOM 1398 C C . THR A 1 184 ? 14.766 -21.949 -37.303 1.00 93.62 184 THR A C 1
ATOM 1400 O O . THR A 1 184 ? 14.029 -22.935 -37.288 1.00 93.62 184 THR A O 1
ATOM 1403 N N . VAL A 1 185 ? 15.567 -21.661 -36.277 1.00 94.88 185 VAL A N 1
ATOM 1404 C CA . VAL A 1 185 ? 15.539 -22.355 -34.981 1.00 94.88 185 VAL A CA 1
ATOM 1405 C C . VAL A 1 185 ? 14.414 -21.770 -34.133 1.00 94.88 185 VAL A C 1
ATOM 1407 O O . VAL A 1 185 ? 14.161 -20.568 -34.138 1.00 94.88 185 VAL A O 1
ATOM 1410 N N . THR A 1 186 ? 13.692 -22.632 -33.425 1.00 94.94 186 THR A N 1
ATOM 1411 C CA . THR A 1 186 ? 12.591 -22.218 -32.547 1.00 94.94 186 THR A CA 1
ATOM 1412 C C . THR A 1 186 ? 13.106 -21.514 -31.299 1.00 94.94 186 THR A C 1
ATOM 1414 O O . THR A 1 186 ? 14.077 -21.988 -30.710 1.00 94.94 186 THR A O 1
ATOM 1417 N N . ALA A 1 187 ? 12.398 -20.483 -30.834 1.00 93.62 187 ALA A N 1
ATOM 1418 C CA . ALA A 1 187 ? 12.745 -19.791 -29.595 1.00 93.62 187 ALA A CA 1
ATOM 1419 C C . ALA A 1 187 ? 12.716 -20.726 -28.366 1.00 93.62 187 ALA A C 1
ATOM 1421 O O . ALA A 1 187 ? 12.132 -21.823 -28.370 1.00 93.62 187 ALA A O 1
ATOM 1422 N N . THR A 1 188 ? 13.379 -20.314 -27.288 1.00 91.06 188 THR A N 1
ATOM 1423 C CA . THR A 1 188 ? 13.618 -21.194 -26.141 1.00 91.06 188 THR A CA 1
ATOM 1424 C C . THR A 1 188 ? 12.357 -21.412 -25.306 1.00 91.06 188 THR A C 1
ATOM 1426 O O . THR A 1 188 ? 12.069 -22.555 -24.944 1.00 91.06 188 THR A O 1
ATOM 1429 N N . VAL A 1 189 ? 11.576 -20.366 -25.051 1.00 90.62 189 VAL A N 1
ATOM 1430 C CA . VAL A 1 189 ? 10.309 -20.432 -24.311 1.00 90.62 189 VAL A CA 1
ATOM 1431 C C . VAL A 1 189 ? 9.137 -20.368 -25.293 1.00 90.62 189 VAL A C 1
ATOM 1433 O O . VAL A 1 189 ? 8.308 -21.279 -25.328 1.00 90.62 189 VAL A O 1
ATOM 1436 N N . SER A 1 190 ? 9.104 -19.357 -26.163 1.00 91.50 190 SER A N 1
ATOM 1437 C CA . SER A 1 190 ? 8.030 -19.139 -27.141 1.00 91.50 190 SER A CA 1
ATOM 1438 C C . SER A 1 190 ? 8.172 -20.040 -28.376 1.00 91.50 190 SER A C 1
ATOM 1440 O O . SER A 1 190 ? 8.532 -19.583 -29.456 1.00 91.50 190 SER A O 1
ATOM 1442 N N . LYS A 1 191 ? 7.859 -21.337 -28.245 1.00 92.06 191 LYS A N 1
ATOM 1443 C CA . LYS A 1 191 ? 8.085 -22.363 -29.294 1.00 92.06 191 LYS A CA 1
ATOM 1444 C C . LYS A 1 191 ? 7.440 -22.093 -30.659 1.00 92.06 191 LYS A C 1
ATOM 1446 O O . LYS A 1 191 ? 7.873 -22.671 -31.655 1.00 92.06 191 LYS A O 1
ATOM 1451 N N . LEU A 1 192 ? 6.422 -21.236 -30.715 1.00 91.62 192 LEU A N 1
ATOM 1452 C CA . LEU A 1 192 ? 5.779 -20.830 -31.967 1.00 91.62 192 LEU A CA 1
ATOM 1453 C C . LEU A 1 192 ? 6.651 -19.867 -32.790 1.00 91.62 192 LEU A C 1
ATOM 1455 O O . LEU A 1 192 ? 6.561 -19.876 -34.018 1.00 91.62 192 LEU A O 1
ATOM 1459 N N . ASN A 1 193 ? 7.554 -19.130 -32.141 1.00 93.12 193 ASN A N 1
ATOM 1460 C CA . ASN A 1 193 ? 8.378 -18.079 -32.736 1.00 93.12 193 ASN A CA 1
ATOM 1461 C C . ASN A 1 193 ? 9.777 -18.585 -33.112 1.00 93.12 193 ASN A C 1
ATOM 1463 O O . ASN A 1 193 ? 10.209 -19.662 -32.687 1.00 93.12 193 ASN A O 1
ATOM 1467 N N . TYR A 1 194 ? 10.489 -17.806 -33.926 1.00 95.44 194 TYR A N 1
ATOM 1468 C CA . TYR A 1 194 ? 11.908 -18.035 -34.201 1.00 95.44 194 TYR A CA 1
ATOM 1469 C C . TYR A 1 194 ? 12.794 -17.380 -33.140 1.00 95.44 194 TYR A C 1
ATOM 1471 O O . TYR A 1 194 ? 12.435 -16.357 -32.552 1.00 95.44 194 TYR A O 1
ATOM 1479 N N . GLU A 1 195 ? 13.950 -17.987 -32.889 1.00 95.38 195 GLU A N 1
ATOM 1480 C CA . GLU A 1 195 ? 14.966 -17.437 -32.000 1.00 95.38 195 GLU A CA 1
ATOM 1481 C C . GLU A 1 195 ? 15.615 -16.189 -32.620 1.00 95.38 195 GLU A C 1
ATOM 1483 O O . GLU A 1 195 ? 15.835 -16.100 -33.834 1.00 95.38 195 GLU A O 1
ATOM 1488 N N . VAL A 1 196 ? 15.908 -15.210 -31.765 1.00 94.69 196 VAL A N 1
ATOM 1489 C CA . VAL A 1 196 ? 16.695 -14.024 -32.104 1.00 94.69 196 VAL A CA 1
ATOM 1490 C C . VAL A 1 196 ? 17.983 -14.077 -31.290 1.00 94.69 196 VAL A C 1
ATOM 1492 O O . VAL A 1 196 ? 17.957 -14.280 -30.079 1.00 94.69 196 VAL A O 1
ATOM 1495 N N . SER A 1 197 ? 19.118 -13.920 -31.962 1.00 93.69 197 SER A N 1
ATOM 1496 C CA . SER A 1 197 ? 20.456 -14.093 -31.398 1.00 93.69 197 SER A CA 1
ATOM 1497 C C . SER A 1 197 ? 21.424 -13.022 -31.914 1.00 93.69 197 SER A C 1
ATOM 1499 O O . SER A 1 197 ? 21.066 -12.172 -32.730 1.00 93.69 197 SER A O 1
ATOM 1501 N N . GLY A 1 198 ? 22.658 -13.034 -31.404 1.00 93.38 198 GLY A N 1
ATOM 1502 C CA . GLY A 1 198 ? 23.754 -12.213 -31.913 1.00 93.38 198 GLY A CA 1
ATOM 1503 C C . GLY A 1 198 ? 24.727 -13.054 -32.737 1.00 93.38 198 GLY A C 1
ATOM 1504 O O . GLY A 1 198 ? 25.388 -13.929 -32.176 1.00 93.38 198 GLY A O 1
ATOM 1505 N N . TYR A 1 199 ? 24.868 -12.772 -34.032 1.00 92.62 199 TYR A N 1
ATOM 1506 C CA . TYR A 1 199 ? 25.759 -13.507 -34.937 1.00 92.62 199 TYR A CA 1
ATOM 1507 C C . TYR A 1 199 ? 26.722 -12.578 -35.689 1.00 92.62 199 TYR A C 1
ATOM 1509 O O . TYR A 1 199 ? 26.523 -11.369 -35.774 1.00 92.62 199 TYR A O 1
ATOM 1517 N N . GLY A 1 200 ? 27.817 -13.143 -36.202 1.00 91.12 200 GLY A N 1
ATOM 1518 C CA . GLY A 1 200 ? 28.708 -12.421 -37.108 1.00 91.12 200 GLY A CA 1
ATOM 1519 C C . GLY A 1 200 ? 29.462 -11.246 -36.476 1.00 91.12 200 GLY A C 1
ATOM 1520 O O . GLY A 1 200 ? 29.764 -11.252 -35.279 1.00 91.12 200 GLY A O 1
ATOM 1521 N N . ASN A 1 201 ? 29.837 -10.283 -37.315 1.00 88.69 201 ASN A N 1
ATOM 1522 C CA . ASN A 1 201 ? 30.397 -8.974 -36.988 1.00 88.69 201 ASN A CA 1
ATOM 1523 C C . ASN A 1 201 ? 30.209 -8.005 -38.180 1.00 88.69 201 ASN A C 1
ATOM 1525 O O . ASN A 1 201 ? 29.474 -8.299 -39.121 1.00 88.69 201 ASN A O 1
ATOM 1529 N N . LEU A 1 202 ? 30.877 -6.844 -38.178 1.00 83.31 202 LEU A N 1
ATOM 1530 C CA . LEU A 1 202 ? 30.755 -5.860 -39.268 1.00 83.31 202 LEU A CA 1
ATOM 1531 C C . LEU A 1 202 ? 31.187 -6.393 -40.652 1.00 83.31 202 LEU A C 1
ATOM 1533 O O . LEU A 1 202 ? 30.667 -5.926 -41.666 1.00 83.31 202 LEU A O 1
ATOM 1537 N N . ALA A 1 203 ? 32.121 -7.349 -40.699 1.00 85.06 203 ALA A N 1
ATOM 1538 C CA . ALA A 1 203 ? 32.676 -7.919 -41.931 1.00 85.06 203 ALA A CA 1
ATOM 1539 C C . ALA A 1 203 ? 32.089 -9.298 -42.289 1.00 85.06 203 ALA A C 1
ATOM 1541 O O . ALA A 1 203 ? 32.070 -9.673 -43.457 1.00 85.06 203 ALA A O 1
ATOM 1542 N N . VAL A 1 204 ? 31.623 -10.048 -41.290 1.00 86.31 204 VAL A N 1
ATOM 1543 C CA . VAL A 1 204 ? 31.075 -11.401 -41.414 1.00 86.31 204 VAL A CA 1
ATOM 1544 C C . VAL A 1 204 ? 29.598 -11.346 -41.050 1.00 86.31 204 VAL A C 1
ATOM 1546 O O . VAL A 1 204 ? 29.265 -11.168 -39.885 1.00 86.31 204 VAL A O 1
ATOM 1549 N N . GLY A 1 205 ? 28.720 -11.511 -42.030 1.00 86.06 205 GLY A N 1
ATOM 1550 C CA . GLY A 1 205 ? 27.272 -11.550 -41.835 1.00 86.06 205 GLY A CA 1
ATOM 1551 C C . GLY A 1 205 ? 26.595 -12.272 -42.990 1.00 86.06 205 GLY A C 1
ATOM 1552 O O . GLY A 1 205 ? 27.248 -12.604 -43.984 1.00 86.06 205 GLY A O 1
ATOM 1553 N N . ASP A 1 206 ? 25.300 -12.522 -42.851 1.00 90.81 206 ASP A N 1
ATOM 1554 C CA . ASP A 1 206 ? 24.485 -13.158 -43.881 1.00 90.81 206 ASP A CA 1
ATOM 1555 C C . ASP A 1 206 ? 23.197 -12.365 -44.157 1.00 90.81 206 ASP A C 1
ATOM 1557 O O . ASP A 1 206 ? 22.981 -11.265 -43.642 1.00 90.81 206 ASP A O 1
ATOM 1561 N N . ASN A 1 207 ? 22.336 -12.913 -45.018 1.00 90.88 207 ASN A N 1
ATOM 1562 C CA . ASN A 1 207 ? 21.078 -12.264 -45.383 1.00 90.88 207 ASN A CA 1
ATOM 1563 C C . ASN A 1 207 ? 20.045 -12.251 -44.238 1.00 90.88 207 ASN A C 1
ATOM 1565 O O . ASN A 1 207 ? 19.003 -11.614 -44.383 1.00 90.88 207 ASN A O 1
ATOM 1569 N N . HIS A 1 208 ? 20.318 -12.928 -43.120 1.00 92.12 208 HIS A N 1
ATOM 1570 C CA . HIS A 1 208 ? 19.464 -12.973 -41.936 1.00 92.12 208 HIS A CA 1
ATOM 1571 C C . HIS A 1 208 ? 19.886 -11.957 -40.853 1.00 92.12 208 HIS A C 1
ATOM 1573 O O . HIS A 1 208 ? 19.423 -12.007 -39.715 1.00 92.12 208 HIS A O 1
ATOM 1579 N N . ASP A 1 209 ? 20.764 -11.015 -41.197 1.00 91.75 209 ASP A N 1
ATOM 1580 C CA . ASP A 1 209 ? 21.111 -9.881 -40.332 1.00 91.75 209 ASP A CA 1
ATOM 1581 C C . ASP A 1 209 ? 20.313 -8.609 -40.691 1.00 91.75 209 ASP A C 1
ATOM 1583 O O . ASP A 1 209 ? 20.449 -7.572 -40.036 1.00 91.75 209 ASP A O 1
ATOM 1587 N N . TYR A 1 210 ? 19.517 -8.652 -41.766 1.00 91.81 210 TYR A N 1
ATOM 1588 C CA . TYR A 1 210 ? 18.802 -7.497 -42.303 1.00 91.81 210 TYR A CA 1
ATOM 1589 C C . TYR A 1 210 ? 17.410 -7.340 -41.689 1.00 91.81 210 TYR A C 1
ATOM 1591 O O . TYR A 1 210 ? 16.556 -8.227 -41.784 1.00 91.81 210 TYR A O 1
ATOM 1599 N N . TRP A 1 211 ? 17.170 -6.154 -41.133 1.00 90.56 211 TRP A N 1
ATOM 1600 C CA . TRP A 1 211 ? 15.910 -5.753 -40.522 1.00 90.56 211 TRP A CA 1
ATOM 1601 C C . TRP A 1 211 ? 15.361 -4.530 -41.246 1.00 90.56 211 TRP A C 1
ATOM 1603 O O . TRP A 1 211 ? 16.041 -3.514 -41.358 1.00 90.56 211 TRP A O 1
ATOM 1613 N N . GLN A 1 212 ? 14.138 -4.622 -41.745 1.00 89.81 212 GLN A N 1
ATOM 1614 C CA . GLN A 1 212 ? 13.411 -3.492 -42.294 1.00 89.81 212 GLN A CA 1
ATOM 1615 C C . GLN A 1 212 ? 12.714 -2.737 -41.165 1.00 89.81 212 GLN A C 1
ATOM 1617 O O . GLN A 1 212 ? 12.032 -3.335 -40.332 1.00 89.81 212 GLN A O 1
ATOM 1622 N N . VAL A 1 213 ? 12.905 -1.425 -41.138 1.00 86.06 213 VAL A N 1
ATOM 1623 C CA . VAL A 1 213 ? 12.223 -0.521 -40.218 1.00 86.06 213 VAL A CA 1
ATOM 1624 C C . VAL A 1 213 ? 10.864 -0.165 -40.804 1.00 86.06 213 VAL A C 1
ATOM 1626 O O . VAL A 1 213 ? 10.790 0.331 -41.921 1.00 86.06 213 VAL A O 1
ATOM 1629 N N . GLU A 1 214 ? 9.797 -0.383 -40.047 1.00 82.56 214 GLU A N 1
ATOM 1630 C CA . GLU A 1 214 ? 8.440 0.036 -40.400 1.00 82.56 214 GLU A CA 1
ATOM 1631 C C . GLU A 1 214 ? 7.900 0.966 -39.308 1.00 82.56 214 GLU A C 1
ATOM 1633 O O . GLU A 1 214 ? 7.894 0.607 -38.131 1.00 82.56 214 GLU A O 1
ATOM 1638 N N . ILE A 1 215 ? 7.470 2.176 -39.663 1.00 77.50 215 ILE A N 1
ATOM 1639 C CA . ILE A 1 215 ? 6.930 3.145 -38.699 1.00 77.50 215 ILE A CA 1
ATOM 1640 C C . ILE A 1 215 ? 5.423 2.920 -38.543 1.00 77.50 215 ILE A C 1
ATOM 1642 O O . ILE A 1 215 ? 4.670 2.945 -39.516 1.00 77.50 215 ILE A O 1
ATOM 1646 N N . VAL A 1 216 ? 4.952 2.727 -37.305 1.00 70.25 216 VAL A N 1
ATOM 1647 C CA . VAL A 1 216 ? 3.529 2.479 -37.030 1.00 70.25 216 VAL A CA 1
ATOM 1648 C C . VAL A 1 216 ? 2.848 3.739 -36.483 1.00 70.25 216 VAL A C 1
ATOM 1650 O O . VAL A 1 216 ? 2.963 4.072 -35.306 1.00 70.25 216 VAL A O 1
ATOM 1653 N N . GLY A 1 217 ? 2.061 4.395 -37.346 1.00 59.06 217 GLY A N 1
ATOM 1654 C CA . GLY A 1 217 ? 1.145 5.496 -37.008 1.00 59.06 217 GLY A CA 1
ATOM 1655 C C . GLY A 1 217 ? 1.649 6.909 -37.348 1.00 59.06 217 GLY A C 1
ATOM 1656 O O . GLY A 1 217 ? 2.844 7.177 -37.360 1.00 59.06 217 GLY A O 1
ATOM 1657 N N . ASP A 1 218 ? 0.709 7.840 -37.566 1.00 47.22 218 ASP A N 1
ATOM 1658 C CA . ASP A 1 218 ? 0.961 9.246 -37.964 1.00 47.22 218 ASP A CA 1
ATOM 1659 C C . ASP A 1 218 ? 1.582 10.120 -36.858 1.00 47.22 218 ASP A C 1
ATOM 1661 O O . ASP A 1 218 ? 1.857 11.306 -37.050 1.00 47.22 218 ASP A O 1
ATOM 1665 N N . THR A 1 219 ? 1.753 9.591 -35.646 1.00 41.78 219 THR A N 1
ATOM 1666 C CA . THR A 1 219 ? 2.228 10.385 -34.511 1.00 41.78 219 THR A CA 1
ATOM 1667 C C . THR A 1 219 ? 3.159 9.575 -33.624 1.00 41.78 219 THR A C 1
ATOM 1669 O O . THR A 1 219 ? 2.726 9.003 -32.632 1.00 41.78 219 THR A O 1
ATOM 1672 N N . LYS A 1 220 ? 4.463 9.594 -33.929 1.00 50.47 220 LYS A N 1
ATOM 1673 C CA . LYS A 1 220 ? 5.539 9.331 -32.948 1.00 50.47 220 LYS A CA 1
ATOM 1674 C C . LYS A 1 220 ? 5.405 8.006 -32.163 1.00 50.47 220 LYS A C 1
ATOM 1676 O O . LYS A 1 220 ? 5.841 7.933 -31.012 1.00 50.47 220 LYS A O 1
ATOM 1681 N N . MET A 1 221 ? 4.758 6.992 -32.735 1.00 48.12 221 MET A N 1
ATOM 1682 C CA . MET A 1 221 ? 4.608 5.658 -32.148 1.00 48.12 221 MET A CA 1
ATOM 1683 C C . MET A 1 221 ? 5.583 4.701 -32.840 1.00 48.12 221 MET A C 1
ATOM 1685 O O . MET A 1 221 ? 5.982 4.941 -33.974 1.00 48.12 221 MET A O 1
ATOM 1689 N N . GLY A 1 222 ? 6.061 3.713 -32.079 1.00 54.31 222 GLY A N 1
ATOM 1690 C CA . GLY A 1 222 ? 7.314 2.989 -32.308 1.00 54.31 222 GLY A CA 1
ATOM 1691 C C . GLY A 1 222 ? 7.558 2.423 -33.713 1.00 54.31 222 GLY A C 1
ATOM 1692 O O . GLY A 1 222 ? 6.656 2.207 -34.518 1.00 54.31 222 GLY A O 1
ATOM 1693 N N . SER A 1 223 ? 8.829 2.145 -33.980 1.00 60.88 223 SER A N 1
ATOM 1694 C CA . SER A 1 223 ? 9.271 1.385 -35.142 1.00 60.88 223 SER A CA 1
ATOM 1695 C C . SER A 1 223 ? 9.108 -0.113 -34.901 1.00 60.88 223 SER A C 1
ATOM 1697 O O . SER A 1 223 ? 9.442 -0.620 -33.829 1.00 60.88 223 SER A O 1
ATOM 1699 N N . VAL A 1 224 ? 8.660 -0.833 -35.915 1.00 63.09 224 VAL A N 1
ATOM 1700 C CA . VAL A 1 224 ? 8.649 -2.289 -35.959 1.00 63.09 224 VAL A CA 1
ATOM 1701 C C . VAL A 1 224 ? 9.843 -2.752 -36.790 1.00 63.09 224 VAL A C 1
ATOM 1703 O O . VAL A 1 224 ? 10.078 -2.251 -37.886 1.00 63.09 224 VAL A O 1
ATOM 1706 N N . GLY A 1 225 ? 10.618 -3.701 -36.264 1.00 77.88 225 GLY A N 1
ATOM 1707 C CA . GLY A 1 225 ? 11.691 -4.354 -37.012 1.00 77.88 225 GLY A CA 1
ATOM 1708 C C . GLY A 1 225 ? 11.177 -5.624 -37.682 1.00 77.88 225 GLY A C 1
ATOM 1709 O O . GLY A 1 225 ? 10.989 -6.632 -36.997 1.00 77.88 225 GLY A O 1
ATOM 1710 N N . GLN A 1 226 ? 10.961 -5.600 -38.999 1.00 86.19 226 GLN A N 1
ATOM 1711 C CA . GLN A 1 226 ? 10.648 -6.801 -39.775 1.00 86.19 226 GLN A CA 1
ATOM 1712 C C . GLN A 1 226 ? 11.929 -7.478 -40.251 1.00 86.19 226 GLN A C 1
ATOM 1714 O O . GLN A 1 226 ? 12.779 -6.858 -40.881 1.00 86.19 226 GLN A O 1
ATOM 1719 N N . HIS A 1 227 ? 12.067 -8.771 -40.002 1.00 92.19 227 HIS A N 1
ATOM 1720 C CA . HIS A 1 227 ? 13.188 -9.542 -40.512 1.00 92.19 227 HIS A CA 1
ATOM 1721 C C . HIS A 1 227 ? 13.032 -9.794 -42.018 1.00 92.19 227 HIS A C 1
ATOM 1723 O O . HIS A 1 227 ? 12.075 -10.447 -42.436 1.00 92.19 227 HIS A O 1
ATOM 1729 N N . VAL A 1 228 ? 13.979 -9.338 -42.842 1.00 91.25 228 VAL A N 1
ATOM 1730 C CA . VAL A 1 228 ? 13.824 -9.335 -44.312 1.00 91.25 228 VAL A CA 1
ATOM 1731 C C . VAL A 1 228 ? 13.755 -10.748 -44.899 1.00 91.25 228 VAL A C 1
ATOM 1733 O O . VAL A 1 228 ? 12.933 -11.015 -45.771 1.00 91.25 228 VAL A O 1
ATOM 1736 N N . ALA A 1 229 ? 14.585 -11.679 -44.416 1.00 92.00 229 ALA A N 1
ATOM 1737 C CA . ALA A 1 229 ? 14.658 -13.028 -44.988 1.00 92.00 229 ALA A CA 1
ATOM 1738 C C . ALA A 1 229 ? 13.520 -13.961 -44.535 1.00 92.00 229 ALA A C 1
ATOM 1740 O O . ALA A 1 229 ? 13.132 -14.860 -45.277 1.00 92.00 229 ALA A O 1
ATOM 1741 N N . LEU A 1 230 ? 12.996 -13.765 -43.319 1.00 91.00 230 LEU A N 1
ATOM 1742 C CA . LEU A 1 230 ? 11.973 -14.643 -42.721 1.00 91.00 230 LEU A CA 1
ATOM 1743 C C . LEU A 1 230 ? 10.573 -14.015 -42.718 1.00 91.00 230 LEU A C 1
ATOM 1745 O O . LEU A 1 230 ? 9.596 -14.724 -42.502 1.00 91.00 230 LEU A O 1
ATOM 1749 N N . GLY A 1 231 ? 10.468 -12.700 -42.928 1.00 90.31 231 GLY A N 1
ATOM 1750 C CA . GLY A 1 231 ? 9.206 -11.962 -42.914 1.00 90.31 231 GLY A CA 1
ATOM 1751 C C . GLY A 1 231 ? 8.530 -11.869 -41.543 1.00 90.31 231 GLY A C 1
ATOM 1752 O O . GLY A 1 231 ? 7.346 -11.556 -41.498 1.00 90.31 231 GLY A O 1
ATOM 1753 N N . CYS A 1 232 ? 9.245 -12.155 -40.450 1.00 91.69 232 CYS A N 1
ATOM 1754 C CA . CYS A 1 232 ? 8.727 -12.142 -39.078 1.00 91.69 232 CYS A CA 1
ATOM 1755 C C . CYS A 1 232 ? 9.012 -10.810 -38.365 1.00 91.69 232 CYS A C 1
ATOM 1757 O O . CYS A 1 232 ? 9.964 -10.111 -38.718 1.00 91.69 232 CYS A O 1
ATOM 1759 N N . TYR A 1 233 ? 8.224 -10.470 -37.342 1.00 90.94 233 TYR A N 1
ATOM 1760 C CA . TYR A 1 233 ? 8.425 -9.247 -36.554 1.00 90.94 233 TYR A CA 1
ATOM 1761 C C . TYR A 1 233 ? 9.213 -9.495 -35.275 1.00 90.94 233 TYR A C 1
ATOM 1763 O O . TYR A 1 233 ? 8.959 -10.452 -34.545 1.00 90.94 233 TYR A O 1
ATOM 1771 N N . LEU A 1 234 ? 10.137 -8.586 -34.962 1.00 90.38 234 LEU A N 1
ATOM 1772 C CA . LEU A 1 234 ? 10.834 -8.581 -33.683 1.00 90.38 234 LEU A CA 1
ATOM 1773 C C . LEU A 1 234 ? 9.841 -8.327 -32.540 1.00 90.38 234 LEU A C 1
ATOM 1775 O O . LEU A 1 234 ? 9.186 -7.285 -32.494 1.00 90.38 234 LEU A O 1
ATOM 1779 N N . ARG A 1 235 ? 9.757 -9.256 -31.589 1.00 88.19 235 ARG A N 1
ATOM 1780 C CA . ARG A 1 235 ? 8.761 -9.252 -30.515 1.00 88.19 235 ARG A CA 1
ATOM 1781 C C . ARG A 1 235 ? 9.398 -9.544 -29.163 1.00 88.19 235 ARG A C 1
ATOM 1783 O O . ARG A 1 235 ? 10.119 -10.532 -29.013 1.00 88.19 235 ARG A O 1
ATOM 1790 N N . ALA A 1 236 ? 9.056 -8.741 -28.161 1.00 87.25 236 ALA A N 1
ATOM 1791 C CA . ALA A 1 236 ? 9.362 -9.014 -26.760 1.00 87.25 236 ALA A CA 1
ATOM 1792 C C . ALA A 1 236 ? 8.065 -8.930 -25.946 1.00 87.25 236 ALA A C 1
ATOM 1794 O O . ALA A 1 236 ? 7.393 -7.906 -25.918 1.00 87.25 236 ALA A O 1
ATOM 1795 N N . ALA A 1 237 ? 7.669 -10.045 -25.338 1.00 81.38 237 ALA A N 1
ATOM 1796 C CA . ALA A 1 237 ? 6.419 -10.142 -24.585 1.00 81.38 237 ALA A CA 1
ATOM 1797 C C . ALA A 1 237 ? 6.712 -10.447 -23.111 1.00 81.38 237 ALA A C 1
ATOM 1799 O O . ALA A 1 237 ? 7.696 -9.971 -22.564 1.00 81.38 237 ALA A O 1
ATOM 1800 N N . ASN A 1 238 ? 5.877 -11.254 -22.460 1.00 80.94 238 ASN A N 1
ATOM 1801 C CA . ASN A 1 238 ? 6.007 -11.546 -21.029 1.00 80.94 238 ASN A CA 1
ATOM 1802 C C . ASN A 1 238 ? 6.694 -12.895 -20.741 1.00 80.94 238 ASN A C 1
ATOM 1804 O O . ASN A 1 238 ? 6.666 -13.370 -19.608 1.00 80.94 238 ASN A O 1
ATOM 1808 N N . ALA A 1 239 ? 7.270 -13.550 -21.755 1.00 83.44 239 ALA A N 1
ATOM 1809 C CA . ALA A 1 239 ? 7.991 -14.805 -21.571 1.00 83.44 239 ALA A CA 1
ATOM 1810 C C . ALA A 1 239 ? 9.345 -14.527 -20.908 1.00 83.44 239 ALA A C 1
ATOM 1812 O O . ALA A 1 239 ? 10.159 -13.776 -21.442 1.00 83.44 239 ALA A O 1
ATOM 1813 N N . VAL A 1 240 ? 9.579 -15.124 -19.740 1.00 83.62 240 VAL A N 1
ATOM 1814 C CA . VAL A 1 240 ? 10.811 -14.937 -18.965 1.00 83.62 240 VAL A CA 1
ATOM 1815 C C . VAL A 1 240 ? 11.743 -16.119 -19.201 1.00 83.62 240 VAL A C 1
ATOM 1817 O O . VAL A 1 240 ? 11.332 -17.277 -19.099 1.00 83.62 240 VAL A O 1
ATOM 1820 N N . LEU A 1 241 ? 13.005 -15.830 -19.512 1.00 84.81 241 LEU A N 1
ATOM 1821 C CA . LEU A 1 241 ? 14.035 -16.845 -19.677 1.00 84.81 241 LEU A CA 1
ATOM 1822 C C . LEU A 1 241 ? 14.338 -17.546 -18.338 1.00 84.81 241 LEU A C 1
ATOM 1824 O O . LEU A 1 241 ? 14.247 -16.931 -17.273 1.00 84.81 241 LE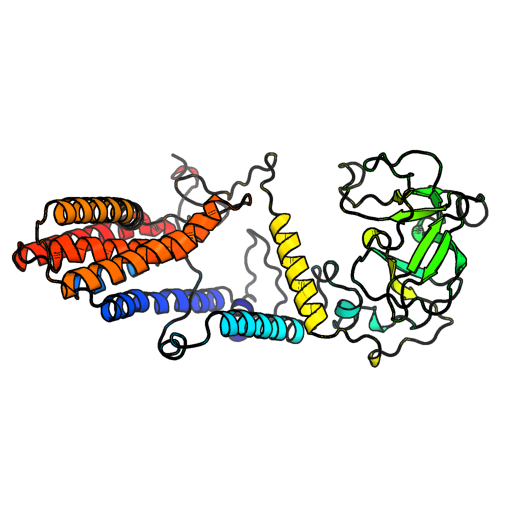U A O 1
ATOM 1828 N N . PRO A 1 242 ? 14.753 -18.824 -18.358 1.00 89.31 242 PRO A N 1
ATOM 1829 C CA . PRO A 1 242 ? 15.205 -19.515 -17.152 1.00 89.31 242 PRO A CA 1
ATOM 1830 C C . PRO A 1 242 ? 16.455 -18.868 -16.526 1.00 89.31 242 PRO A C 1
ATOM 1832 O O . PRO A 1 242 ? 17.034 -17.921 -17.056 1.00 89.31 242 PRO A O 1
ATOM 1835 N N . GLN A 1 243 ? 16.924 -19.418 -15.400 1.00 86.62 243 GLN A N 1
ATOM 1836 C CA . GLN A 1 243 ? 18.035 -18.855 -14.615 1.00 86.62 243 GLN A CA 1
ATOM 1837 C C . GLN A 1 243 ? 19.320 -18.584 -15.424 1.00 86.62 243 GLN A C 1
ATOM 1839 O O . GLN A 1 243 ? 20.022 -17.619 -15.132 1.00 86.62 243 GLN A O 1
ATOM 1844 N N . TRP A 1 244 ? 19.618 -19.392 -16.449 1.00 90.44 244 TRP A N 1
ATOM 1845 C CA . TRP A 1 244 ? 20.776 -19.186 -17.330 1.00 90.44 244 TRP A CA 1
ATOM 1846 C C . TRP A 1 244 ? 20.695 -17.879 -18.139 1.00 90.44 244 TRP A C 1
ATOM 1848 O O . TRP A 1 244 ? 21.726 -17.328 -18.505 1.00 90.44 244 TRP A O 1
ATOM 1858 N N . GLY A 1 245 ? 19.485 -17.374 -18.395 1.00 83.94 245 GLY A N 1
ATOM 1859 C CA . GLY A 1 245 ? 19.214 -16.100 -19.064 1.00 83.94 245 GLY A CA 1
ATOM 1860 C C . GLY A 1 245 ? 18.958 -14.964 -18.075 1.00 83.94 245 GLY A C 1
ATOM 1861 O O . GLY A 1 245 ? 18.300 -13.988 -18.420 1.00 83.94 245 GLY A O 1
ATOM 1862 N N . PHE A 1 246 ? 19.404 -15.117 -16.822 1.00 83.56 246 PHE A N 1
ATOM 1863 C CA . PHE A 1 246 ? 19.278 -14.122 -15.752 1.00 83.56 246 PHE A CA 1
ATOM 1864 C C . PHE A 1 246 ? 17.839 -13.638 -15.495 1.00 83.56 246 PHE A C 1
ATOM 1866 O O . PHE A 1 246 ? 17.646 -12.517 -15.031 1.00 83.56 246 PHE A O 1
ATOM 1873 N N . LYS A 1 247 ? 16.827 -14.472 -15.790 1.00 78.75 247 LYS A N 1
ATOM 1874 C CA . LYS A 1 247 ? 15.397 -14.115 -15.705 1.00 78.75 247 LYS A CA 1
ATOM 1875 C C . LYS A 1 247 ? 15.024 -12.865 -16.520 1.00 78.75 247 LYS A C 1
ATOM 1877 O O . LYS A 1 247 ? 14.139 -12.106 -16.131 1.00 78.75 247 LYS A O 1
ATOM 1882 N N . GLN A 1 248 ? 15.702 -12.646 -17.644 1.00 83.38 248 GLN A N 1
ATOM 1883 C CA . GLN A 1 248 ? 15.370 -11.578 -18.585 1.00 83.38 248 GLN A CA 1
ATOM 1884 C C . GLN A 1 248 ? 14.172 -11.959 -19.464 1.00 83.38 248 GLN A C 1
ATOM 1886 O O . GLN A 1 248 ? 13.797 -13.129 -19.558 1.00 83.38 248 GLN A O 1
ATOM 1891 N N . ILE A 1 249 ? 13.574 -10.962 -20.114 1.00 87.19 249 ILE A N 1
ATOM 1892 C CA . ILE A 1 249 ? 12.488 -11.167 -21.076 1.00 87.19 249 ILE A CA 1
ATOM 1893 C C . ILE A 1 249 ? 13.052 -11.775 -22.367 1.00 87.19 249 ILE A C 1
ATOM 1895 O O . ILE A 1 249 ? 14.073 -11.324 -22.883 1.00 87.19 249 ILE A O 1
ATOM 1899 N N . GLU A 1 250 ? 12.375 -12.791 -22.896 1.00 89.88 250 GLU A N 1
ATOM 1900 C CA . GLU A 1 250 ? 12.710 -13.409 -24.177 1.00 89.88 250 GLU A CA 1
ATOM 1901 C C . GLU A 1 250 ? 12.391 -12.463 -25.345 1.00 89.88 250 GLU A C 1
ATOM 1903 O O . GLU A 1 250 ? 11.265 -11.975 -25.489 1.00 89.88 250 GLU A O 1
ATOM 1908 N N . VAL A 1 251 ? 13.377 -12.269 -26.222 1.00 92.50 251 VAL A N 1
ATOM 1909 C CA . VAL A 1 251 ? 13.205 -11.619 -27.525 1.00 92.50 251 VAL A CA 1
ATOM 1910 C C . VAL A 1 251 ? 13.100 -12.705 -28.591 1.00 92.50 251 VAL A C 1
ATOM 1912 O O . VAL A 1 251 ? 13.936 -13.604 -28.663 1.00 92.50 251 VAL A O 1
ATOM 1915 N N . SER A 1 252 ? 12.059 -12.639 -29.413 1.00 92.69 252 SER A N 1
ATOM 1916 C CA . SER A 1 252 ? 11.761 -13.646 -30.436 1.00 92.69 252 SER A CA 1
ATOM 1917 C C . SER A 1 252 ? 11.287 -12.987 -31.730 1.00 92.69 252 SER A C 1
ATOM 1919 O O . SER A 1 252 ? 10.916 -11.815 -31.727 1.00 92.69 252 SER A O 1
ATOM 1921 N N . CYS A 1 253 ? 11.295 -13.729 -32.837 1.00 92.75 253 CYS A N 1
ATOM 1922 C CA . CYS A 1 253 ? 10.739 -13.269 -34.108 1.00 92.75 253 CYS A CA 1
ATOM 1923 C C . CYS A 1 253 ? 9.387 -13.951 -34.355 1.00 92.75 253 CYS A C 1
ATOM 1925 O O . CYS A 1 253 ? 9.317 -15.174 -34.521 1.00 92.75 253 CYS A O 1
ATOM 1927 N N . ASP A 1 254 ? 8.312 -13.167 -34.323 1.00 91.69 254 ASP A N 1
ATOM 1928 C CA . ASP A 1 254 ? 6.932 -13.635 -34.428 1.00 91.69 254 ASP A CA 1
ATOM 1929 C C . ASP A 1 254 ? 6.528 -13.915 -35.879 1.00 91.69 254 ASP A C 1
ATOM 1931 O O . ASP A 1 254 ? 6.629 -13.053 -36.755 1.00 91.69 254 ASP A O 1
ATOM 1935 N N . LYS A 1 255 ? 6.043 -15.135 -36.114 1.00 89.25 255 LYS A N 1
ATOM 1936 C CA . LYS A 1 255 ? 5.640 -15.632 -37.434 1.00 89.25 255 LYS A CA 1
ATOM 1937 C C . LYS A 1 255 ? 4.235 -15.193 -37.826 1.00 89.25 255 LYS A C 1
ATOM 1939 O O . LYS A 1 255 ? 3.934 -15.176 -39.015 1.00 89.25 255 LYS A O 1
ATOM 1944 N N . GLU A 1 256 ? 3.376 -14.871 -36.857 1.00 83.81 256 GLU A N 1
ATOM 1945 C CA . GLU A 1 256 ? 1.999 -14.439 -37.135 1.00 83.81 256 GLU A CA 1
ATOM 1946 C C . GLU A 1 256 ? 1.956 -13.047 -37.778 1.00 83.81 256 GLU A C 1
ATOM 1948 O O . GLU A 1 256 ? 0.981 -12.700 -38.447 1.00 83.81 256 GLU A O 1
ATOM 1953 N N . ASN A 1 257 ? 3.045 -12.281 -37.636 1.00 78.75 257 ASN A N 1
ATOM 1954 C CA . ASN A 1 257 ? 3.284 -11.010 -38.312 1.00 78.75 257 ASN A CA 1
ATOM 1955 C C . ASN A 1 257 ? 2.137 -9.999 -38.099 1.00 78.75 257 ASN A C 1
ATOM 1957 O O . ASN A 1 257 ? 1.721 -9.274 -39.009 1.00 78.75 257 ASN A O 1
ATOM 1961 N N . ASN A 1 258 ? 1.581 -9.967 -36.884 1.00 81.94 258 ASN A N 1
ATOM 1962 C CA . ASN A 1 258 ? 0.455 -9.107 -36.551 1.00 81.94 258 ASN A CA 1
ATOM 1963 C C . ASN A 1 258 ? 0.918 -7.676 -36.236 1.00 81.94 258 ASN A C 1
ATOM 1965 O O . ASN A 1 258 ? 1.343 -7.381 -35.124 1.00 81.94 258 ASN A O 1
ATOM 1969 N N . LYS A 1 259 ? 0.724 -6.750 -37.184 1.00 74.75 259 LYS A N 1
ATOM 1970 C CA . LYS A 1 259 ? 1.053 -5.314 -37.031 1.00 74.75 259 LYS A CA 1
ATOM 1971 C C . LYS A 1 259 ? 0.340 -4.606 -35.869 1.00 74.75 259 LYS A C 1
ATOM 1973 O O . LYS A 1 259 ? 0.722 -3.502 -35.486 1.00 74.75 259 LYS A O 1
ATOM 1978 N N . LYS A 1 260 ? -0.741 -5.189 -35.341 1.00 76.75 260 LYS A N 1
ATOM 1979 C CA . LYS A 1 260 ? -1.497 -4.642 -34.203 1.00 76.75 260 LYS A CA 1
ATOM 1980 C C . LYS A 1 260 ? -1.012 -5.177 -32.855 1.00 76.75 260 LYS A C 1
ATOM 1982 O O . LYS A 1 260 ? -1.559 -4.769 -31.833 1.0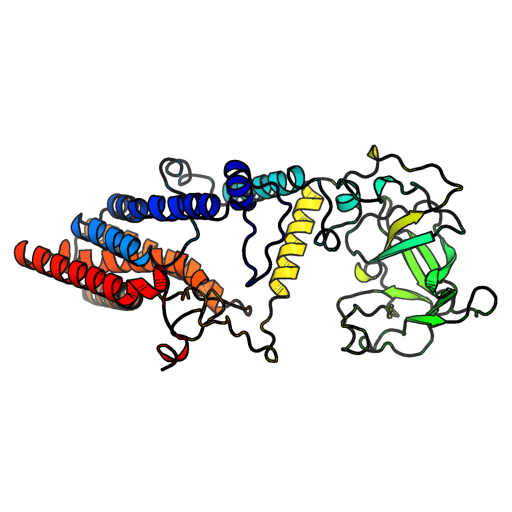0 76.75 260 LYS A O 1
ATOM 1987 N N . ASP A 1 261 ? -0.052 -6.106 -32.835 1.00 81.56 261 ASP A N 1
ATOM 1988 C CA . ASP A 1 261 ? 0.511 -6.601 -31.582 1.00 81.56 261 ASP A CA 1
ATOM 1989 C C . ASP A 1 261 ? 1.419 -5.534 -30.966 1.00 81.56 261 ASP A C 1
ATOM 1991 O O . ASP A 1 261 ? 2.496 -5.227 -31.478 1.00 81.56 261 ASP A O 1
ATOM 1995 N N . ALA A 1 262 ? 0.996 -5.003 -29.823 1.00 79.50 262 ALA A N 1
ATOM 1996 C CA . ALA A 1 262 ? 1.740 -4.015 -29.057 1.00 79.50 262 ALA A CA 1
ATOM 1997 C C . ALA A 1 262 ? 3.137 -4.513 -28.625 1.00 79.50 262 ALA A C 1
ATOM 1999 O O . ALA A 1 262 ? 4.040 -3.708 -28.426 1.00 79.50 262 ALA A O 1
ATOM 2000 N N . HIS A 1 263 ? 3.354 -5.830 -28.522 1.00 83.75 263 HIS A N 1
ATOM 2001 C CA . HIS A 1 263 ? 4.659 -6.412 -28.181 1.00 83.75 263 HIS A CA 1
ATOM 2002 C C . HIS A 1 263 ? 5.688 -6.351 -29.320 1.00 83.75 263 HIS A C 1
ATOM 2004 O O . HIS A 1 263 ? 6.863 -6.667 -29.110 1.00 83.75 263 HIS A O 1
ATOM 2010 N N . THR A 1 264 ? 5.271 -5.950 -30.522 1.00 85.06 264 THR A N 1
ATOM 2011 C CA . THR A 1 264 ? 6.156 -5.756 -31.682 1.00 85.06 264 THR A CA 1
ATOM 2012 C C . THR A 1 264 ? 6.642 -4.314 -31.825 1.00 85.06 264 THR A C 1
ATOM 2014 O O . THR A 1 264 ? 7.474 -4.030 -32.685 1.00 85.06 264 THR A O 1
ATOM 2017 N N . TYR A 1 265 ? 6.154 -3.396 -30.985 1.00 82.00 265 TYR A N 1
ATOM 2018 C CA . TYR A 1 265 ? 6.516 -1.984 -31.045 1.00 82.00 265 TYR A CA 1
ATOM 2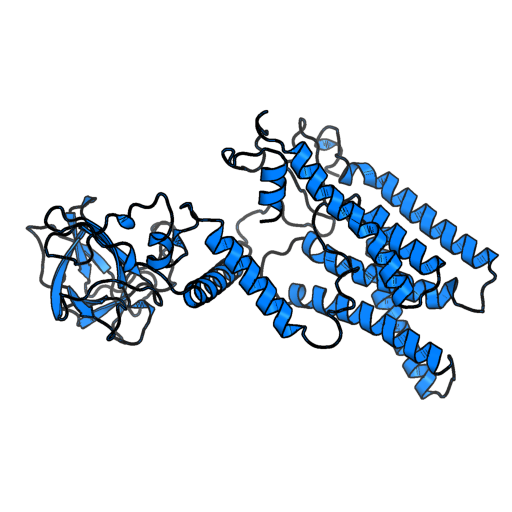019 C C . TYR A 1 265 ? 7.814 -1.713 -30.283 1.00 82.00 265 TYR A C 1
ATOM 2021 O O . TYR A 1 265 ? 7.941 -2.007 -29.090 1.00 82.00 265 TYR A O 1
ATOM 2029 N N . TRP A 1 266 ? 8.779 -1.116 -30.984 1.00 80.38 266 TRP A N 1
ATOM 2030 C CA . TRP A 1 266 ? 10.064 -0.716 -30.426 1.00 80.38 266 TRP A CA 1
ATOM 2031 C C . TRP A 1 266 ? 10.244 0.788 -30.543 1.00 80.38 266 TRP A C 1
ATOM 2033 O O . TRP A 1 266 ? 10.055 1.378 -31.605 1.00 80.38 266 TRP A O 1
ATOM 2043 N N . ASN A 1 267 ? 10.640 1.426 -29.451 1.00 77.50 267 ASN A N 1
ATOM 2044 C CA . ASN A 1 267 ? 10.988 2.835 -29.438 1.00 77.50 267 ASN A CA 1
ATOM 2045 C C . ASN A 1 267 ? 12.498 3.009 -29.269 1.00 77.50 267 ASN A C 1
ATOM 2047 O O . ASN A 1 267 ? 13.139 2.306 -28.489 1.00 77.50 267 ASN A O 1
ATOM 2051 N N . VAL A 1 268 ? 13.064 3.976 -29.993 1.00 77.31 268 VAL A N 1
ATOM 2052 C CA . VAL A 1 268 ? 14.410 4.478 -29.703 1.00 77.31 268 VAL A CA 1
ATOM 2053 C C . VAL A 1 268 ? 14.313 5.304 -28.424 1.00 77.31 268 VAL A C 1
ATOM 2055 O O . VAL A 1 268 ? 13.654 6.343 -28.403 1.00 77.31 268 VAL A O 1
ATOM 2058 N N . GLU A 1 269 ? 14.909 4.798 -27.350 1.00 73.56 269 GLU A N 1
ATOM 2059 C CA . GLU A 1 269 ? 14.894 5.414 -26.023 1.00 73.56 269 GLU A CA 1
ATOM 2060 C C . GLU A 1 269 ? 16.061 6.388 -25.867 1.00 73.56 269 GLU A C 1
ATOM 2062 O O . GLU A 1 269 ? 15.865 7.538 -25.474 1.00 73.56 269 GLU A O 1
ATOM 2067 N N . SER A 1 270 ? 17.265 5.958 -26.249 1.00 75.00 270 SER A N 1
ATOM 2068 C CA . SER A 1 270 ? 18.417 6.846 -26.307 1.00 75.00 270 SER A CA 1
ATOM 2069 C C . SER A 1 270 ? 19.160 6.783 -27.621 1.00 75.00 270 SER A C 1
ATOM 2071 O O . SER A 1 270 ? 19.155 5.764 -28.313 1.00 75.00 270 SER A O 1
ATOM 2073 N N . HIS A 1 271 ? 19.789 7.902 -27.970 1.00 79.69 271 HIS A N 1
ATOM 2074 C CA . HIS A 1 271 ? 20.485 8.059 -29.231 1.00 79.69 271 HIS A CA 1
ATOM 2075 C C . HIS A 1 271 ? 21.643 9.045 -29.094 1.00 79.69 271 HIS A C 1
ATOM 2077 O O . HIS A 1 271 ? 21.473 10.156 -28.599 1.00 79.69 271 HIS A O 1
ATOM 2083 N N . TRP A 1 272 ? 22.818 8.631 -29.568 1.00 81.00 272 TRP A N 1
ATOM 2084 C CA . TRP A 1 272 ? 24.040 9.428 -29.572 1.00 81.00 272 TRP A CA 1
ATOM 2085 C C . TRP A 1 272 ? 24.637 9.466 -30.980 1.00 81.00 272 TRP A C 1
ATOM 2087 O O . TRP A 1 272 ? 24.877 8.421 -31.603 1.00 81.00 272 TRP A O 1
ATOM 2097 N N . ASN A 1 273 ? 24.891 10.677 -31.477 1.00 83.31 273 ASN A N 1
ATOM 2098 C CA . ASN A 1 273 ? 25.619 10.909 -32.719 1.00 83.31 273 ASN A CA 1
ATOM 2099 C C . ASN A 1 273 ? 26.202 12.328 -32.755 1.00 83.31 273 ASN A C 1
ATOM 2101 O O . ASN A 1 273 ? 25.456 13.299 -32.852 1.00 83.31 273 ASN A O 1
ATOM 2105 N N . ASP A 1 274 ? 27.531 12.436 -32.768 1.00 84.38 274 ASP A N 1
ATOM 2106 C CA . ASP A 1 274 ? 28.253 13.719 -32.787 1.00 84.38 274 ASP A CA 1
ATOM 2107 C C . ASP A 1 274 ? 27.991 14.558 -34.050 1.00 84.38 274 ASP A C 1
ATOM 2109 O O . ASP A 1 274 ? 28.313 15.743 -34.102 1.00 84.38 274 ASP A O 1
ATOM 2113 N N . ARG A 1 275 ? 27.428 13.947 -35.101 1.00 85.00 275 ARG A N 1
ATOM 2114 C CA . ARG A 1 275 ? 27.110 14.617 -36.371 1.00 85.00 275 ARG A CA 1
ATOM 2115 C C . ARG A 1 275 ? 25.777 15.354 -36.341 1.00 85.00 275 ARG A C 1
ATOM 2117 O O . ARG A 1 275 ? 25.469 16.062 -37.298 1.00 85.00 275 ARG A O 1
ATOM 2124 N N . LEU A 1 276 ? 24.973 15.149 -35.303 1.00 81.75 276 LEU A N 1
ATOM 2125 C CA . LEU A 1 276 ? 23.632 15.701 -35.194 1.00 81.75 276 LEU A CA 1
ATOM 2126 C C . LEU A 1 276 ? 23.563 16.728 -34.060 1.00 81.75 276 LEU A C 1
ATOM 2128 O O . LEU A 1 276 ? 24.248 16.578 -33.047 1.00 81.75 276 LEU A O 1
ATOM 2132 N N . PRO A 1 277 ? 22.755 17.790 -34.215 1.00 82.25 277 PRO A N 1
ATOM 2133 C CA . PRO A 1 277 ? 22.550 18.751 -33.144 1.00 82.25 277 PRO A CA 1
ATOM 2134 C C . PRO A 1 277 ? 21.808 18.098 -31.972 1.00 82.25 277 PRO A C 1
ATOM 2136 O O . PRO A 1 277 ? 20.974 17.210 -32.161 1.00 82.25 277 PRO A O 1
ATOM 2139 N N . ALA A 1 278 ? 22.078 18.579 -30.758 1.00 76.69 278 ALA A N 1
ATOM 2140 C CA . ALA A 1 278 ? 21.313 18.185 -29.579 1.00 76.69 278 ALA A CA 1
ATOM 2141 C C . ALA A 1 278 ? 19.819 18.533 -29.756 1.00 76.69 278 ALA A C 1
ATOM 2143 O O . ALA A 1 278 ? 19.483 19.574 -30.328 1.00 76.69 278 ALA A O 1
ATOM 2144 N N . GLY A 1 279 ? 18.925 17.658 -29.284 1.00 71.06 279 GLY A N 1
ATOM 2145 C CA . GLY A 1 279 ? 17.476 17.819 -29.426 1.00 71.06 279 GLY A CA 1
ATOM 2146 C C . GLY A 1 279 ? 16.880 18.953 -28.578 1.00 71.06 279 GLY A C 1
ATOM 2147 O O . GLY A 1 279 ? 17.441 19.362 -27.563 1.00 71.06 279 GLY A O 1
ATOM 2148 N N . ASP A 1 280 ? 15.705 19.458 -28.983 1.00 70.19 280 ASP A N 1
ATOM 2149 C CA . ASP A 1 280 ? 14.947 20.465 -28.220 1.00 70.19 280 ASP A CA 1
ATOM 2150 C C . ASP A 1 280 ? 14.050 19.805 -27.158 1.00 70.19 280 ASP A C 1
ATOM 2152 O O . ASP A 1 280 ? 13.093 19.094 -27.473 1.00 70.19 280 ASP A O 1
ATOM 2156 N N . MET A 1 281 ? 14.311 20.119 -25.885 1.00 63.00 281 MET A N 1
ATOM 2157 C CA . MET A 1 281 ? 13.557 19.649 -24.716 1.00 63.00 281 MET A CA 1
ATOM 2158 C C . MET A 1 281 ? 12.049 19.931 -24.788 1.00 63.00 281 MET A C 1
ATOM 2160 O O . MET A 1 281 ? 11.253 19.195 -24.205 1.00 63.00 281 MET A O 1
ATOM 2164 N N . LYS A 1 282 ? 11.614 20.986 -25.491 1.00 65.00 282 LYS A N 1
ATOM 2165 C CA . LYS A 1 282 ? 10.182 21.330 -25.586 1.00 65.00 282 LYS A CA 1
ATOM 2166 C C . LYS A 1 282 ? 9.361 20.270 -26.320 1.00 65.00 282 LYS A C 1
ATOM 2168 O O . LYS A 1 282 ? 8.149 20.212 -26.116 1.00 65.00 282 LYS A O 1
ATOM 2173 N N . LEU A 1 283 ? 10.008 19.442 -27.140 1.00 65.00 283 LEU A N 1
ATOM 2174 C CA . LEU A 1 283 ? 9.367 18.379 -27.911 1.00 65.00 283 LEU A CA 1
ATOM 2175 C C . LEU A 1 283 ? 9.126 17.100 -27.088 1.00 65.00 283 LEU A C 1
ATOM 2177 O O . LEU A 1 283 ? 8.336 16.259 -27.518 1.00 65.00 283 LEU A O 1
ATOM 2181 N N . TYR A 1 284 ? 9.738 16.985 -25.902 1.00 65.69 284 TYR A N 1
ATOM 2182 C CA . TYR A 1 284 ? 9.754 15.781 -25.061 1.00 65.69 284 TYR A CA 1
ATOM 2183 C C . TYR A 1 284 ? 8.831 15.863 -23.831 1.00 65.69 284 TYR A C 1
ATOM 2185 O O . TYR A 1 284 ? 9.175 15.395 -22.749 1.00 65.69 284 TYR A O 1
ATOM 2193 N N . LYS A 1 285 ? 7.637 16.455 -23.965 1.00 68.06 285 LYS A N 1
ATOM 2194 C CA . LYS A 1 285 ? 6.658 16.521 -22.863 1.00 68.06 285 LYS A CA 1
ATOM 2195 C C . LYS A 1 285 ? 5.580 15.455 -22.988 1.00 68.06 285 LYS A C 1
ATOM 2197 O O . LYS A 1 285 ? 4.835 15.436 -23.968 1.00 68.06 285 LYS A O 1
ATOM 2202 N N . SER A 1 286 ? 5.450 14.621 -21.962 1.00 73.50 286 SER A N 1
ATOM 2203 C CA . SER A 1 286 ? 4.327 13.703 -21.823 1.00 73.50 286 SER A CA 1
ATOM 2204 C C . SER A 1 286 ? 3.080 14.434 -21.296 1.00 73.50 286 SER A C 1
ATOM 2206 O O . SER A 1 286 ? 3.170 15.309 -20.426 1.00 73.50 286 SER A O 1
ATOM 2208 N N . PRO A 1 287 ? 1.880 14.128 -21.821 1.00 79.94 287 PRO A N 1
ATOM 2209 C CA . PRO A 1 287 ? 0.639 14.603 -21.224 1.00 79.94 287 PRO A CA 1
ATOM 2210 C C . PRO A 1 287 ? 0.415 13.952 -19.854 1.00 79.94 287 PRO A C 1
ATOM 2212 O O . PRO A 1 287 ? 0.446 12.729 -19.741 1.00 79.94 287 PRO A O 1
ATOM 2215 N N . PHE A 1 288 ? 0.061 14.746 -18.840 1.00 80.19 288 PHE A N 1
ATOM 2216 C CA . PHE A 1 288 ? -0.156 14.254 -17.470 1.00 80.19 288 PHE A CA 1
ATOM 2217 C C . PHE A 1 288 ? -1.125 13.062 -17.377 1.00 80.19 288 PHE A C 1
ATOM 2219 O O . PHE A 1 288 ? -0.894 12.142 -16.602 1.00 80.19 288 PHE A O 1
ATOM 2226 N N . LEU A 1 289 ? -2.216 13.060 -18.153 1.00 78.94 289 LEU A N 1
ATOM 2227 C CA . LEU A 1 289 ? -3.187 11.958 -18.119 1.00 78.94 289 LEU A CA 1
ATOM 2228 C C . LEU A 1 289 ? -2.614 10.648 -18.674 1.00 78.94 289 LEU A C 1
ATOM 2230 O O . LEU A 1 289 ? -3.004 9.582 -18.208 1.00 78.94 289 LEU A O 1
ATOM 2234 N N . CYS A 1 290 ? -1.682 10.731 -19.628 1.00 78.31 290 CYS A N 1
ATOM 2235 C CA . CYS A 1 290 ? -0.955 9.571 -20.135 1.00 78.31 290 CYS A CA 1
ATOM 2236 C C . CYS A 1 290 ? -0.068 8.991 -19.026 1.00 78.31 290 CYS A C 1
ATOM 2238 O O . CYS A 1 290 ? -0.174 7.811 -18.699 1.00 78.31 290 CYS A O 1
ATOM 2240 N N . ASP A 1 291 ? 0.707 9.853 -18.362 1.00 78.62 291 ASP A N 1
ATOM 2241 C CA . ASP A 1 291 ? 1.587 9.456 -17.257 1.00 78.62 291 ASP A CA 1
ATOM 2242 C C . ASP A 1 291 ? 0.802 8.892 -16.074 1.00 78.62 291 ASP A C 1
ATOM 2244 O O . ASP A 1 291 ? 1.186 7.879 -15.498 1.00 78.62 291 ASP A O 1
ATOM 2248 N N . PHE A 1 292 ? -0.337 9.504 -15.742 1.00 82.06 292 PHE A N 1
ATOM 2249 C CA . PHE A 1 292 ? -1.249 9.011 -14.716 1.00 82.06 292 PHE A CA 1
ATOM 2250 C C . PHE A 1 292 ? -1.725 7.591 -15.036 1.00 82.06 292 PHE A C 1
ATOM 2252 O O . PHE A 1 292 ? -1.706 6.724 -14.161 1.00 82.06 292 PHE A O 1
ATOM 2259 N N . TRP A 1 293 ? -2.150 7.335 -16.275 1.00 80.12 293 TRP A N 1
ATOM 2260 C CA . TRP A 1 293 ? -2.659 6.022 -16.664 1.00 80.12 293 TRP A CA 1
ATOM 2261 C C . TRP A 1 293 ? -1.553 4.968 -16.655 1.00 80.12 293 TRP A C 1
ATOM 2263 O O . TRP A 1 293 ? -1.715 3.914 -16.042 1.00 80.12 293 TRP A O 1
ATOM 2273 N N . HIS A 1 294 ? -0.405 5.278 -17.259 1.00 77.56 294 HIS A N 1
ATOM 2274 C CA . HIS A 1 294 ? 0.751 4.384 -17.288 1.00 77.56 294 HIS A CA 1
ATOM 2275 C C . HIS A 1 294 ? 1.281 4.075 -15.893 1.00 77.56 294 HIS A C 1
ATOM 2277 O O . HIS A 1 294 ? 1.536 2.911 -15.595 1.00 77.56 294 HIS A O 1
ATOM 2283 N N . LEU A 1 295 ? 1.371 5.072 -15.011 1.00 83.12 295 LEU A N 1
ATOM 2284 C CA . LEU A 1 295 ? 1.796 4.852 -13.634 1.00 83.12 295 LEU A CA 1
ATOM 2285 C C . LEU A 1 295 ? 0.830 3.915 -12.896 1.00 83.12 295 LEU A C 1
ATOM 2287 O O . LEU A 1 295 ? 1.275 3.011 -12.197 1.00 83.12 295 LEU A O 1
ATOM 2291 N N . ASN A 1 296 ? -0.487 4.076 -13.069 1.00 83.62 296 ASN A N 1
ATOM 2292 C CA . ASN A 1 296 ? -1.464 3.167 -12.459 1.00 83.62 296 ASN A CA 1
ATOM 2293 C C . ASN A 1 296 ? -1.356 1.740 -13.009 1.00 83.62 296 ASN A C 1
ATOM 2295 O O . ASN A 1 296 ? -1.407 0.790 -12.232 1.00 83.62 296 ASN A O 1
ATOM 2299 N N . VAL A 1 297 ? -1.147 1.574 -14.317 1.00 82.25 297 VAL A N 1
ATOM 2300 C CA . VAL A 1 297 ? -0.909 0.254 -14.921 1.00 82.25 297 VAL A CA 1
ATOM 2301 C C . VAL A 1 297 ? 0.391 -0.365 -14.400 1.00 82.25 297 VAL A C 1
ATOM 2303 O O . VAL A 1 297 ? 0.403 -1.548 -14.059 1.00 82.25 297 VAL A O 1
ATOM 2306 N N . ALA A 1 298 ? 1.464 0.416 -14.263 1.00 78.56 298 ALA A N 1
ATOM 2307 C CA . ALA A 1 298 ? 2.728 -0.042 -13.690 1.00 78.56 298 ALA A CA 1
ATOM 2308 C C . ALA A 1 298 ? 2.561 -0.466 -12.220 1.00 78.56 298 ALA A C 1
ATOM 2310 O O . ALA A 1 298 ? 3.026 -1.537 -11.830 1.00 78.56 298 ALA A O 1
ATOM 2311 N N . MET A 1 299 ? 1.814 0.306 -11.421 1.00 81.06 299 MET A N 1
ATOM 2312 C CA . MET A 1 299 ? 1.462 -0.060 -10.043 1.00 81.06 299 MET A CA 1
ATOM 2313 C C . MET A 1 299 ? 0.650 -1.361 -9.985 1.00 81.06 299 MET A C 1
ATOM 2315 O O . MET A 1 299 ? 0.950 -2.228 -9.166 1.00 81.06 299 MET A O 1
ATOM 2319 N N . MET A 1 300 ? -0.345 -1.540 -10.863 1.00 79.38 300 MET A N 1
ATOM 2320 C CA . MET A 1 300 ? -1.138 -2.775 -10.938 1.00 79.38 300 MET A CA 1
ATOM 2321 C C . MET A 1 300 ? -0.289 -3.980 -11.352 1.00 79.38 300 MET A C 1
ATOM 2323 O O . MET A 1 300 ? -0.411 -5.050 -10.762 1.00 79.38 300 MET A O 1
ATOM 2327 N N . THR A 1 301 ? 0.591 -3.803 -12.335 1.00 77.19 301 THR A N 1
ATOM 2328 C CA . THR A 1 301 ? 1.478 -4.861 -12.836 1.00 77.19 301 THR A CA 1
ATOM 2329 C C . THR A 1 301 ? 2.474 -5.290 -11.763 1.00 77.19 301 THR A C 1
ATOM 2331 O O . THR A 1 301 ? 2.618 -6.481 -11.505 1.00 77.19 301 THR A O 1
ATOM 2334 N N . SER A 1 302 ? 3.089 -4.325 -11.072 1.00 77.06 302 SER A N 1
ATOM 2335 C CA . SER A 1 302 ? 3.974 -4.583 -9.932 1.00 77.06 302 SER A CA 1
ATOM 2336 C C . SER A 1 302 ? 3.234 -5.299 -8.797 1.00 77.06 302 SER A C 1
ATOM 2338 O O . SER A 1 302 ? 3.717 -6.296 -8.268 1.00 77.06 302 SER A O 1
ATOM 2340 N N . ASN A 1 303 ? 2.004 -4.879 -8.487 1.00 78.69 303 ASN A N 1
ATOM 2341 C CA . ASN A 1 303 ? 1.179 -5.529 -7.470 1.00 78.69 303 ASN A CA 1
ATOM 2342 C C . ASN A 1 303 ? 0.797 -6.977 -7.838 1.00 78.69 303 ASN A C 1
ATOM 2344 O O . ASN A 1 303 ? 0.794 -7.847 -6.972 1.00 78.69 303 ASN A O 1
ATOM 2348 N N . ASN A 1 304 ? 0.514 -7.252 -9.114 1.00 75.75 304 ASN A N 1
ATOM 2349 C CA . ASN A 1 304 ? 0.241 -8.607 -9.601 1.00 75.75 304 ASN A CA 1
ATOM 2350 C C . ASN A 1 304 ? 1.497 -9.493 -9.627 1.00 75.75 304 ASN A C 1
ATOM 2352 O O . ASN A 1 304 ? 1.370 -10.714 -9.629 1.00 75.75 304 ASN A O 1
ATOM 2356 N N . ALA A 1 305 ? 2.695 -8.901 -9.639 1.00 70.06 305 ALA A N 1
ATOM 2357 C CA . ALA A 1 305 ? 3.961 -9.628 -9.580 1.00 70.06 305 ALA A CA 1
ATOM 2358 C C . ALA A 1 305 ? 4.353 -10.059 -8.151 1.00 70.06 305 ALA A C 1
ATOM 2360 O O . ALA A 1 305 ? 5.262 -10.874 -7.994 1.00 70.06 305 ALA A O 1
ATOM 2361 N N . LEU A 1 306 ? 3.665 -9.570 -7.109 1.00 71.88 306 LEU A N 1
ATOM 2362 C CA . LEU A 1 306 ? 3.888 -9.933 -5.698 1.00 71.88 306 LEU A CA 1
ATOM 2363 C C . LEU A 1 306 ? 3.214 -11.267 -5.322 1.00 71.88 306 LEU A C 1
ATOM 2365 O O . LEU A 1 306 ? 2.484 -11.371 -4.330 1.00 71.88 306 LEU A O 1
ATOM 2369 N N . ILE A 1 307 ? 3.445 -12.293 -6.138 1.00 69.00 307 ILE A N 1
ATOM 2370 C CA . ILE A 1 307 ? 2.982 -13.656 -5.872 1.00 69.00 307 ILE A CA 1
ATOM 2371 C C . ILE A 1 307 ? 3.947 -14.292 -4.858 1.00 69.00 307 ILE A C 1
ATOM 2373 O O . ILE A 1 307 ? 5.162 -14.140 -5.017 1.00 69.00 307 ILE A O 1
ATOM 2377 N N . PRO A 1 308 ? 3.446 -14.985 -3.816 1.00 63.25 308 PRO A N 1
ATOM 2378 C CA . PRO A 1 308 ? 4.304 -15.691 -2.872 1.00 63.25 308 PRO A CA 1
ATOM 2379 C C . PRO A 1 308 ? 5.191 -16.696 -3.613 1.00 63.25 308 PRO A C 1
ATOM 2381 O O . PRO A 1 308 ? 4.685 -17.544 -4.347 1.00 63.25 308 PRO A O 1
ATOM 2384 N N . ASP A 1 309 ? 6.504 -16.593 -3.429 1.00 62.38 309 ASP A N 1
ATOM 2385 C CA . ASP A 1 309 ? 7.467 -17.552 -3.966 1.00 62.38 309 ASP A CA 1
ATOM 2386 C C . ASP A 1 309 ? 7.554 -18.736 -2.984 1.00 62.38 309 ASP A C 1
ATOM 2388 O O . ASP A 1 309 ? 8.060 -18.543 -1.875 1.00 62.38 309 ASP A O 1
ATOM 2392 N N . PRO A 1 310 ? 7.035 -19.932 -3.328 1.00 61.97 310 PRO A N 1
ATOM 2393 C CA . PRO A 1 310 ? 7.010 -21.075 -2.413 1.00 61.97 310 PRO A CA 1
ATOM 2394 C C . PRO A 1 310 ? 8.413 -21.562 -2.028 1.00 61.97 310 PRO A C 1
ATOM 2396 O O . PRO A 1 310 ? 8.556 -22.235 -1.010 1.00 61.97 310 PRO A O 1
ATOM 2399 N N . ASP A 1 311 ? 9.438 -21.193 -2.802 1.00 56.66 311 ASP A N 1
ATOM 2400 C CA . ASP A 1 311 ? 10.828 -21.589 -2.576 1.00 56.66 311 ASP A CA 1
ATOM 2401 C C . ASP A 1 311 ? 11.608 -20.565 -1.725 1.00 56.66 311 ASP A C 1
ATOM 2403 O O . ASP A 1 311 ? 12.774 -20.794 -1.384 1.00 56.66 311 ASP A O 1
ATOM 2407 N N . LYS A 1 312 ? 10.991 -19.431 -1.353 1.00 56.59 312 LYS A N 1
ATOM 2408 C CA . LYS A 1 312 ? 11.580 -18.435 -0.446 1.00 56.59 312 LYS A CA 1
ATOM 2409 C C . LYS A 1 312 ? 10.922 -18.489 0.928 1.00 56.59 312 LYS A C 1
ATOM 2411 O O . LYS A 1 312 ? 9.780 -18.078 1.109 1.00 56.59 312 LYS A O 1
ATOM 2416 N N . GLU A 1 313 ? 11.698 -18.909 1.921 1.00 50.28 313 GLU A N 1
ATOM 2417 C CA . GLU A 1 313 ? 11.358 -18.761 3.339 1.00 50.28 313 GLU A CA 1
ATOM 2418 C C . GLU A 1 313 ? 11.303 -17.268 3.704 1.00 50.28 313 GLU A C 1
ATOM 2420 O O . GLU A 1 313 ? 12.327 -16.630 3.968 1.00 50.28 313 GLU A O 1
ATOM 2425 N N . ASP A 1 314 ? 10.102 -16.688 3.714 1.00 54.19 314 ASP A N 1
ATOM 2426 C CA . ASP A 1 314 ? 9.886 -15.354 4.267 1.00 54.19 314 ASP A CA 1
ATOM 2427 C C . ASP A 1 314 ? 9.886 -15.451 5.801 1.00 54.19 314 ASP A C 1
ATOM 2429 O O . ASP A 1 314 ? 8.870 -15.695 6.450 1.00 54.19 314 ASP A O 1
ATOM 2433 N N . ILE A 1 315 ? 11.068 -15.268 6.393 1.00 51.34 315 ILE A N 1
ATOM 2434 C CA . ILE A 1 315 ? 11.278 -15.214 7.850 1.00 51.34 315 ILE A CA 1
ATOM 2435 C C . ILE A 1 315 ? 10.479 -14.094 8.543 1.00 51.34 315 ILE A C 1
ATOM 2437 O O . ILE A 1 315 ? 10.411 -14.067 9.776 1.00 51.34 315 ILE A O 1
ATOM 2441 N N . LEU A 1 316 ? 9.902 -13.173 7.763 1.00 51.44 316 LEU A N 1
ATOM 2442 C CA . LEU A 1 316 ? 9.034 -12.091 8.206 1.00 51.44 316 LEU A CA 1
ATOM 2443 C C . LEU A 1 316 ? 7.565 -12.341 7.841 1.00 51.44 316 LEU A C 1
ATOM 2445 O O . LEU A 1 316 ? 6.757 -11.486 8.166 1.00 51.44 316 LEU A O 1
ATOM 2449 N N . ALA A 1 317 ? 7.180 -13.460 7.215 1.00 48.81 317 ALA A N 1
ATOM 2450 C CA . ALA A 1 317 ? 5.777 -13.762 6.925 1.00 48.81 317 ALA A CA 1
ATOM 2451 C C . ALA A 1 317 ? 5.002 -14.157 8.191 1.00 48.81 317 ALA A C 1
ATOM 2453 O O . ALA A 1 317 ? 5.514 -14.824 9.095 1.00 48.81 317 ALA A O 1
ATOM 2454 N N . SER A 1 318 ? 3.733 -13.739 8.258 1.00 47.00 318 SER A N 1
ATOM 2455 C CA . SER A 1 318 ? 2.883 -13.943 9.434 1.00 47.00 318 SER A CA 1
ATOM 2456 C C . SER A 1 318 ? 2.627 -15.424 9.672 1.00 47.00 318 SER A C 1
ATOM 2458 O O . SER A 1 318 ? 2.002 -16.095 8.849 1.00 47.00 318 SER A O 1
ATOM 2460 N N . LYS A 1 319 ? 3.016 -15.905 10.852 1.00 52.69 319 LYS A N 1
ATOM 2461 C CA . LYS A 1 319 ? 2.399 -17.091 11.452 1.00 52.69 319 LYS A CA 1
ATOM 2462 C C . LYS A 1 319 ? 1.048 -16.669 12.057 1.00 52.69 319 LYS A C 1
ATOM 2464 O O . LYS A 1 319 ? 0.863 -15.485 12.339 1.00 52.69 319 LYS A O 1
ATOM 2469 N N . PRO A 1 320 ? 0.102 -17.594 12.305 1.00 41.00 320 PRO A N 1
ATOM 2470 C CA . PRO A 1 320 ? -1.237 -17.270 12.827 1.00 41.00 320 PRO A CA 1
ATOM 2471 C C . PRO A 1 320 ? -1.263 -16.477 14.150 1.00 41.00 320 PRO A C 1
ATOM 2473 O O . PRO A 1 320 ? -2.318 -15.993 14.544 1.00 41.00 320 PRO A O 1
ATOM 2476 N N . PHE A 1 321 ? -0.119 -16.317 14.822 1.00 54.50 321 PHE A N 1
ATOM 2477 C CA . PHE A 1 321 ? 0.022 -15.652 16.116 1.00 54.50 321 PHE A CA 1
ATOM 2478 C C . PHE A 1 321 ? 0.839 -14.344 16.075 1.00 54.50 321 PHE A C 1
ATOM 2480 O O . PHE A 1 321 ? 1.190 -13.833 17.135 1.00 54.50 321 PHE A O 1
ATOM 2487 N N . GLY A 1 322 ? 1.185 -13.802 14.898 1.00 60.41 322 GLY A N 1
ATOM 2488 C CA . GLY A 1 322 ? 1.855 -12.494 14.787 1.00 60.41 322 GLY A CA 1
ATOM 2489 C C . GLY A 1 322 ? 2.972 -12.397 13.742 1.00 60.41 322 GLY A C 1
ATOM 2490 O O . GLY A 1 322 ? 3.248 -13.347 13.002 1.00 60.41 322 GLY A O 1
ATOM 2491 N N . LEU A 1 323 ? 3.600 -11.217 13.677 1.00 64.00 323 LEU A N 1
ATOM 2492 C CA . LEU A 1 323 ? 4.659 -10.868 12.718 1.00 64.00 323 LEU A CA 1
ATOM 2493 C C . LEU A 1 323 ? 5.902 -10.325 13.432 1.00 64.00 323 LEU A C 1
ATOM 2495 O O . LEU A 1 323 ? 5.787 -9.470 14.302 1.00 64.00 323 LEU A O 1
ATOM 2499 N N . ARG A 1 324 ? 7.109 -10.726 13.027 1.00 66.06 324 ARG A N 1
ATOM 2500 C CA . ARG A 1 324 ? 8.341 -10.054 13.480 1.00 66.06 324 ARG A CA 1
ATOM 2501 C C . ARG A 1 324 ? 8.568 -8.801 12.632 1.00 66.06 324 ARG A C 1
ATOM 2503 O O . ARG A 1 324 ? 8.622 -8.913 11.416 1.00 66.06 324 ARG A O 1
ATOM 2510 N N . MET A 1 325 ? 8.726 -7.630 13.254 1.00 63.16 325 MET A N 1
ATOM 2511 C CA . MET A 1 325 ? 9.007 -6.383 12.518 1.00 63.16 325 MET A CA 1
ATOM 2512 C C . MET A 1 325 ? 10.491 -6.182 12.195 1.00 63.16 325 MET A C 1
ATOM 2514 O O . MET A 1 325 ? 10.839 -5.444 11.277 1.00 63.16 325 MET A O 1
ATOM 2518 N N . CYS A 1 326 ? 11.378 -6.785 12.986 1.00 67.00 326 CYS A N 1
ATOM 2519 C CA . CYS A 1 326 ? 12.816 -6.566 12.903 1.00 67.00 326 CYS A CA 1
ATOM 2520 C C . CYS A 1 326 ? 13.591 -7.875 13.067 1.00 67.00 326 CYS A C 1
ATOM 2522 O O . CYS A 1 326 ? 13.051 -8.903 13.488 1.00 67.00 326 CYS A O 1
ATOM 2524 N N . GLY A 1 327 ? 14.891 -7.827 12.771 1.00 68.25 327 GLY A N 1
ATOM 2525 C CA . GLY A 1 327 ? 15.799 -8.914 13.117 1.00 68.25 327 GLY A CA 1
ATOM 2526 C C . GLY A 1 327 ? 15.800 -9.161 14.629 1.00 68.25 327 GLY A C 1
ATOM 2527 O O . GLY A 1 327 ? 15.763 -8.231 15.430 1.00 68.25 327 GLY A O 1
ATOM 2528 N N . TRP A 1 328 ? 15.833 -10.428 15.038 1.00 71.56 328 TRP A N 1
ATOM 2529 C CA . TRP A 1 328 ? 15.942 -10.813 16.449 1.00 71.56 328 TRP A CA 1
ATOM 2530 C C . TRP A 1 328 ? 17.377 -11.234 16.749 1.00 71.56 328 TRP A C 1
ATOM 2532 O O . TRP A 1 328 ? 17.713 -12.419 16.737 1.00 71.56 328 TRP A O 1
ATOM 2542 N N . GLY A 1 329 ? 18.228 -10.234 16.960 1.00 70.94 329 GLY A N 1
ATOM 2543 C CA . GLY A 1 329 ? 19.592 -10.396 17.466 1.00 70.94 329 GLY A CA 1
ATOM 2544 C C . GLY A 1 329 ? 19.651 -10.078 18.955 1.00 70.94 329 GLY A C 1
ATOM 2545 O O . GLY A 1 329 ? 18.778 -9.392 19.486 1.00 70.94 329 GLY A O 1
ATOM 2546 N N . ASP A 1 330 ? 20.679 -10.565 19.638 1.00 75.62 330 ASP A N 1
ATOM 2547 C CA . ASP A 1 330 ? 20.793 -10.387 21.089 1.00 75.62 330 ASP A CA 1
ATOM 2548 C C . ASP A 1 330 ? 21.048 -8.923 21.489 1.00 75.62 330 ASP A C 1
ATOM 2550 O O . ASP A 1 330 ? 20.563 -8.487 22.526 1.00 75.62 330 ASP A O 1
ATOM 2554 N N . ASN A 1 331 ? 21.695 -8.141 20.617 1.00 77.25 331 ASN A N 1
ATOM 2555 C CA . ASN A 1 331 ? 22.039 -6.730 20.842 1.00 77.25 331 ASN A CA 1
ATOM 2556 C C . ASN A 1 331 ? 21.015 -5.713 20.300 1.00 77.25 331 ASN A C 1
ATOM 2558 O O . ASN A 1 331 ? 21.322 -4.525 20.230 1.00 77.25 331 ASN A O 1
ATOM 2562 N N . GLN A 1 332 ? 19.826 -6.149 19.881 1.00 72.88 332 GLN A N 1
ATOM 2563 C CA . GLN A 1 332 ? 18.790 -5.251 19.362 1.00 72.88 332 GLN A CA 1
ATOM 2564 C C . GLN A 1 332 ? 17.471 -5.413 20.114 1.00 72.88 332 GLN A C 1
ATOM 2566 O O . GLN A 1 332 ? 17.102 -6.524 20.517 1.00 72.88 332 GLN A O 1
ATOM 2571 N N . ILE A 1 333 ? 16.773 -4.286 20.272 1.00 74.38 333 ILE A N 1
ATOM 2572 C CA . ILE A 1 333 ? 15.404 -4.233 20.781 1.00 74.38 333 ILE A CA 1
ATOM 2573 C C . ILE A 1 333 ? 14.504 -4.912 19.753 1.00 74.38 333 ILE A C 1
ATOM 2575 O O . ILE A 1 333 ? 14.576 -4.623 18.556 1.00 74.38 333 ILE A O 1
ATOM 2579 N N . LYS A 1 334 ? 13.689 -5.856 20.219 1.00 74.00 334 LYS A N 1
ATOM 2580 C CA . LYS A 1 334 ? 12.858 -6.695 19.354 1.00 74.00 334 LYS A CA 1
ATOM 2581 C C . LYS A 1 334 ? 11.428 -6.179 19.390 1.00 74.00 334 LYS A C 1
ATOM 2583 O O . LYS A 1 334 ? 10.865 -6.034 20.470 1.00 74.00 334 LYS A O 1
ATOM 2588 N N . HIS A 1 335 ? 10.840 -5.957 18.221 1.00 73.75 335 HIS A N 1
ATOM 2589 C CA . HIS A 1 335 ? 9.426 -5.612 18.080 1.00 73.75 335 HIS A CA 1
ATOM 2590 C C . HIS A 1 335 ? 8.672 -6.748 17.393 1.00 73.75 335 HIS A C 1
ATOM 2592 O O . HIS A 1 335 ? 9.201 -7.427 16.498 1.00 73.75 335 HIS A O 1
ATOM 2598 N N . TYR A 1 336 ? 7.434 -6.961 17.825 1.00 71.75 336 TYR A N 1
ATOM 2599 C CA . TYR A 1 336 ? 6.569 -8.006 17.303 1.00 71.75 336 TYR A CA 1
ATOM 2600 C C . TYR A 1 336 ? 5.148 -7.464 17.153 1.00 71.75 336 TYR A C 1
ATOM 2602 O O . TYR A 1 336 ? 4.642 -6.796 18.038 1.00 71.75 336 TYR A O 1
ATOM 2610 N N . ILE A 1 337 ? 4.515 -7.728 16.018 1.00 68.44 337 ILE A N 1
ATOM 2611 C CA . ILE A 1 337 ? 3.138 -7.326 15.743 1.00 68.44 337 ILE A CA 1
ATOM 2612 C C . ILE A 1 337 ? 2.231 -8.389 16.328 1.00 68.44 337 ILE A C 1
ATOM 2614 O O . ILE A 1 337 ? 2.190 -9.519 15.824 1.00 68.44 337 ILE A O 1
ATOM 2618 N N . MET A 1 338 ? 1.484 -8.028 17.363 1.00 72.38 338 MET A N 1
ATOM 2619 C CA . MET A 1 338 ? 0.442 -8.882 17.912 1.00 72.38 338 MET A CA 1
ATOM 2620 C C . MET A 1 338 ? -0.712 -8.043 18.440 1.00 72.38 338 MET A C 1
ATOM 2622 O O . MET A 1 338 ? -0.526 -7.108 19.211 1.00 72.38 338 MET A O 1
ATOM 2626 N N . GLY A 1 339 ? -1.921 -8.423 18.056 1.00 69.12 339 GLY A N 1
ATOM 2627 C CA . GLY A 1 339 ? -3.125 -7.839 18.615 1.00 69.12 339 GLY A CA 1
ATOM 2628 C C . GLY A 1 339 ? -3.331 -8.156 20.086 1.00 69.12 339 GLY A C 1
ATOM 2629 O O . GLY A 1 339 ? -2.995 -9.264 20.514 1.00 69.12 339 GLY A O 1
ATOM 2630 N N . ALA A 1 340 ? -3.953 -7.255 20.851 1.00 80.56 340 ALA A N 1
ATOM 2631 C CA . ALA A 1 340 ? -4.380 -7.598 22.203 1.00 80.56 340 ALA A CA 1
ATOM 2632 C C . ALA A 1 340 ? -5.448 -8.710 22.117 1.00 80.56 340 ALA A C 1
ATOM 2634 O O . ALA A 1 340 ? -6.511 -8.484 21.525 1.00 80.56 340 ALA A O 1
ATOM 2635 N N . PRO A 1 341 ? -5.228 -9.908 22.703 1.00 84.62 341 PRO A N 1
ATOM 2636 C CA . PRO A 1 341 ? -6.130 -11.047 22.506 1.00 84.62 341 PRO A CA 1
ATOM 2637 C C . PRO A 1 341 ? -7.587 -10.757 22.876 1.00 84.62 341 PRO A C 1
ATOM 2639 O O . PRO A 1 341 ? -8.499 -11.172 22.166 1.00 84.62 341 PRO A O 1
ATOM 2642 N N . VAL A 1 342 ? -7.815 -9.981 23.940 1.00 88.19 342 VAL A N 1
ATOM 2643 C CA . VAL A 1 342 ? -9.159 -9.565 24.374 1.00 88.19 342 VAL A CA 1
ATOM 2644 C C . VAL A 1 342 ? -9.857 -8.717 23.309 1.00 88.19 342 VAL A C 1
ATOM 2646 O O . VAL A 1 342 ? -11.032 -8.940 23.019 1.00 88.19 342 VAL A O 1
ATOM 2649 N N . VAL A 1 343 ? -9.138 -7.782 22.681 1.00 87.88 343 VAL A N 1
ATOM 2650 C CA . VAL A 1 343 ? -9.677 -6.931 21.612 1.00 87.88 343 VAL A CA 1
ATOM 2651 C C . VAL A 1 343 ? -9.944 -7.769 20.368 1.00 87.88 343 VAL A C 1
ATOM 2653 O O . VAL A 1 343 ? -11.046 -7.727 19.826 1.00 87.88 343 VAL A O 1
ATOM 2656 N N . TRP A 1 344 ? -8.974 -8.572 19.937 1.00 86.31 344 TRP A N 1
ATOM 2657 C CA . TRP A 1 344 ? -9.052 -9.348 18.700 1.00 86.31 344 TRP A CA 1
ATOM 2658 C C . TRP A 1 344 ? -10.098 -10.450 18.760 1.00 86.31 344 TRP A C 1
ATOM 2660 O O . TRP A 1 344 ? -10.968 -10.539 17.892 1.00 86.31 344 TRP A O 1
ATOM 2670 N N . TRP A 1 345 ? -10.054 -11.284 19.795 1.00 90.06 345 TRP A N 1
ATOM 2671 C CA . TRP A 1 345 ? -11.018 -12.365 19.952 1.00 90.06 345 TRP A CA 1
ATOM 2672 C C . TRP A 1 345 ? -12.384 -11.821 20.338 1.00 90.06 345 TRP A C 1
ATOM 2674 O O . TRP A 1 345 ? -13.374 -12.255 19.759 1.00 90.06 345 TRP A O 1
ATOM 2684 N N . GLY A 1 346 ? -12.452 -10.832 21.234 1.00 91.56 346 GLY A N 1
ATOM 2685 C CA . GLY A 1 346 ? -13.711 -10.193 21.613 1.00 91.56 346 GLY A CA 1
ATOM 2686 C C . GLY A 1 346 ? -14.440 -9.610 20.404 1.00 91.56 346 GLY A C 1
ATOM 2687 O O . GLY A 1 346 ? -15.601 -9.944 20.166 1.00 91.56 346 GLY A O 1
ATOM 2688 N N . SER A 1 347 ? -13.747 -8.806 19.594 1.00 91.56 347 SER A N 1
ATOM 2689 C CA . SER A 1 347 ? -14.314 -8.195 18.384 1.00 91.56 347 SER A CA 1
ATOM 2690 C C . SER A 1 347 ? -14.627 -9.195 17.269 1.00 91.56 347 SER A C 1
ATOM 2692 O O . SER A 1 347 ? -15.607 -9.034 16.549 1.00 91.56 347 SER A O 1
ATOM 2694 N N . THR A 1 348 ? -13.862 -10.277 17.144 1.00 90.62 348 THR A N 1
ATOM 2695 C CA . THR A 1 348 ? -14.179 -11.333 16.170 1.00 90.62 348 THR A CA 1
ATOM 2696 C C . THR A 1 348 ? -15.406 -12.136 16.605 1.00 90.62 348 THR A C 1
ATOM 2698 O O . THR A 1 348 ? -16.301 -12.412 15.804 1.00 90.62 348 THR A O 1
ATOM 2701 N N . ILE A 1 349 ? -15.494 -12.478 17.893 1.00 94.62 349 ILE A N 1
ATOM 2702 C CA . ILE A 1 349 ? -16.645 -13.183 18.466 1.00 94.62 349 ILE A CA 1
ATOM 2703 C C . ILE A 1 349 ? -17.905 -12.318 18.356 1.00 94.62 349 ILE A C 1
ATOM 2705 O O . ILE A 1 349 ? -18.973 -12.852 18.049 1.00 94.62 349 ILE A O 1
ATOM 2709 N N . SER A 1 350 ? -17.808 -10.996 18.543 1.00 95.81 350 SER A N 1
ATOM 2710 C CA . SER A 1 350 ? -18.976 -10.113 18.438 1.00 95.81 350 SER A CA 1
ATOM 2711 C C . SER A 1 350 ? -19.599 -10.107 17.047 1.00 95.81 350 SER A C 1
ATOM 2713 O O . SER A 1 350 ? -20.821 -10.036 16.964 1.00 95.81 350 SER A O 1
ATOM 2715 N N . LEU A 1 351 ? -18.823 -10.268 15.971 1.00 94.50 351 LEU A N 1
ATOM 2716 C CA . LEU A 1 351 ? -19.363 -10.412 14.613 1.00 94.50 351 LEU A CA 1
ATOM 2717 C C . LEU A 1 351 ? -20.255 -11.658 14.498 1.00 94.50 351 LEU A C 1
ATOM 2719 O O . LEU A 1 351 ? -21.375 -11.585 13.991 1.00 94.50 351 LEU A O 1
ATOM 2723 N N . GLY A 1 352 ? -19.795 -12.795 15.030 1.00 95.12 352 GLY A N 1
ATOM 2724 C CA . GLY A 1 352 ? -20.581 -14.031 15.073 1.00 95.12 352 GLY A CA 1
ATOM 2725 C C . GLY A 1 352 ? -21.826 -13.905 15.956 1.00 95.12 352 GLY A C 1
ATOM 2726 O O . GLY A 1 352 ? -22.922 -14.306 15.556 1.00 95.12 352 GLY A O 1
ATOM 2727 N N . VAL A 1 353 ? -21.684 -13.290 17.135 1.00 96.44 353 VAL A N 1
ATOM 2728 C CA . VAL A 1 353 ? -22.805 -13.017 18.049 1.00 96.44 353 VAL A CA 1
ATOM 2729 C C . VAL A 1 353 ? -23.821 -12.072 17.408 1.00 96.44 353 VAL A C 1
ATOM 2731 O O . VAL A 1 353 ? -25.020 -12.299 17.554 1.00 96.44 353 VAL A O 1
ATOM 2734 N N . ALA A 1 354 ? -23.384 -11.052 16.669 1.00 95.50 354 ALA A N 1
ATOM 2735 C CA . ALA A 1 354 ? -24.259 -10.118 15.968 1.00 95.50 354 ALA A CA 1
ATOM 2736 C C . ALA A 1 354 ? -25.074 -10.821 14.875 1.00 95.50 354 ALA A C 1
ATOM 2738 O O . ALA A 1 354 ? -26.294 -10.656 14.826 1.00 95.50 354 ALA A O 1
ATOM 2739 N N . LEU A 1 355 ? -24.438 -11.673 14.060 1.00 95.88 355 LEU A N 1
ATOM 2740 C CA . LEU A 1 355 ? -25.126 -12.482 13.048 1.00 95.88 355 LEU A CA 1
ATOM 2741 C C . LEU A 1 355 ? -26.151 -13.434 13.673 1.00 95.88 355 LEU A C 1
ATOM 2743 O O . LEU A 1 355 ? -27.293 -13.506 13.214 1.00 95.88 355 LEU A O 1
ATOM 2747 N N . LEU A 1 356 ? -25.769 -14.128 14.749 1.00 96.62 356 LEU A N 1
ATOM 2748 C CA . LEU A 1 356 ? -26.675 -15.011 15.482 1.00 96.62 356 LEU A CA 1
ATOM 2749 C C . LEU A 1 356 ? -27.855 -14.231 16.074 1.00 96.62 356 LEU A C 1
ATOM 2751 O O . LEU A 1 356 ? -29.002 -14.656 15.960 1.00 96.62 356 LEU A O 1
ATOM 2755 N N . THR A 1 357 ? -27.585 -13.073 16.674 1.00 94.56 357 THR A N 1
ATOM 2756 C CA . THR A 1 357 ? -28.601 -12.197 17.270 1.00 94.56 357 THR A CA 1
ATOM 2757 C C . THR A 1 357 ? -29.587 -11.705 16.217 1.00 94.56 357 THR A C 1
ATOM 2759 O O . THR A 1 357 ? -30.798 -11.791 16.417 1.00 94.56 357 THR A O 1
ATOM 2762 N N . PHE A 1 358 ? -29.086 -11.254 15.068 1.00 94.44 358 PHE A N 1
ATOM 2763 C CA . PHE A 1 358 ? -29.911 -10.828 13.945 1.00 94.44 358 PHE A CA 1
ATOM 2764 C C . PHE A 1 358 ? -30.790 -11.971 13.418 1.00 94.44 358 PHE A C 1
ATOM 2766 O O . PHE A 1 358 ? -31.997 -11.790 13.246 1.00 94.44 358 PHE A O 1
ATOM 2773 N N . ALA A 1 359 ? -30.227 -13.173 13.249 1.00 95.81 359 ALA A N 1
ATOM 2774 C CA . ALA A 1 359 ? -30.985 -14.356 12.844 1.00 95.81 359 ALA A CA 1
ATOM 2775 C C . ALA A 1 359 ? -32.084 -14.715 13.861 1.00 95.81 359 ALA A C 1
ATOM 2777 O O . ALA A 1 359 ? -33.227 -14.969 13.479 1.00 95.81 359 ALA A O 1
ATOM 2778 N N . VAL A 1 360 ? -31.775 -14.678 15.162 1.00 95.62 360 VAL A N 1
ATOM 2779 C CA . VAL A 1 360 ? -32.757 -14.910 16.233 1.00 95.62 360 VAL A CA 1
ATOM 2780 C C . VAL A 1 360 ? -33.876 -13.869 16.190 1.00 95.62 360 VAL A C 1
ATOM 2782 O O . VAL A 1 360 ? -35.043 -14.246 16.309 1.00 95.62 360 VAL A O 1
ATOM 2785 N N . TYR A 1 361 ? -33.565 -12.588 15.979 1.00 94.50 361 TYR A N 1
ATOM 2786 C CA . TYR A 1 361 ? -34.595 -11.555 15.866 1.00 94.50 361 TYR A CA 1
ATOM 2787 C C . TYR A 1 361 ? -35.478 -11.723 14.636 1.00 94.50 361 TYR A C 1
ATOM 2789 O O . TYR A 1 361 ? -36.693 -11.595 14.761 1.00 94.50 361 TYR A O 1
ATOM 2797 N N . ILE A 1 362 ? -34.923 -12.104 13.483 1.00 93.75 362 ILE A N 1
ATOM 2798 C CA . ILE A 1 362 ? -35.732 -12.441 12.302 1.00 93.75 362 ILE A CA 1
ATOM 2799 C C . ILE A 1 362 ? -36.694 -13.595 12.615 1.00 93.75 362 ILE A C 1
ATOM 2801 O O . ILE A 1 362 ? -37.884 -13.509 12.310 1.00 93.75 362 ILE A O 1
ATOM 2805 N N . LEU A 1 363 ? -36.211 -14.659 13.264 1.00 96.00 363 LEU A N 1
ATOM 2806 C CA . LEU A 1 363 ? -37.046 -15.809 13.628 1.00 96.00 363 LEU A CA 1
ATOM 2807 C C . LEU A 1 363 ? -38.157 -15.428 14.618 1.00 96.00 363 LEU A C 1
ATOM 2809 O O . LEU A 1 363 ? -39.295 -15.886 14.491 1.00 96.00 363 LEU A O 1
ATOM 2813 N N . ARG A 1 364 ? -37.852 -14.581 15.606 1.00 95.69 364 ARG A N 1
ATOM 2814 C CA . ARG A 1 364 ? -38.831 -14.077 16.584 1.00 95.69 364 ARG A CA 1
ATOM 2815 C C . ARG A 1 364 ? -39.854 -13.147 15.936 1.00 95.69 364 ARG A C 1
ATOM 2817 O O . ARG A 1 364 ? -41.046 -13.283 16.217 1.00 95.69 364 ARG A O 1
ATOM 2824 N N . TRP A 1 365 ? -39.416 -12.303 15.006 1.00 91.94 365 TRP A N 1
ATOM 2825 C CA . TRP A 1 365 ? -40.284 -11.445 14.204 1.00 91.94 365 TRP A CA 1
ATOM 2826 C C . TRP A 1 365 ? -41.242 -12.261 13.327 1.00 91.94 365 TRP A C 1
ATOM 2828 O O . TRP A 1 365 ? -42.448 -12.004 13.316 1.00 91.94 365 TRP A O 1
ATOM 2838 N N . GLN A 1 366 ? -40.753 -13.324 12.676 1.00 94.38 366 GLN A N 1
ATOM 2839 C CA . GLN A 1 366 ? -41.594 -14.255 11.915 1.00 94.38 366 GLN A CA 1
ATOM 2840 C C . GLN A 1 366 ? -42.642 -14.945 12.808 1.00 94.38 366 GLN A C 1
ATOM 2842 O O . GLN A 1 366 ? -43.772 -15.174 12.376 1.00 94.38 366 GLN A O 1
ATOM 2847 N N . ARG A 1 367 ? -42.301 -15.205 14.077 1.00 95.38 367 ARG A N 1
ATOM 2848 C CA . ARG A 1 367 ? -43.209 -15.727 15.115 1.00 95.38 367 ARG A CA 1
ATOM 2849 C C . ARG A 1 367 ? -44.092 -14.663 15.783 1.00 95.38 367 ARG A C 1
ATOM 2851 O O . ARG A 1 367 ? -44.802 -14.994 16.727 1.00 95.38 367 ARG A O 1
ATOM 2858 N N . LYS A 1 368 ? -44.082 -13.417 15.295 1.00 92.75 368 LYS A N 1
ATOM 2859 C CA . LYS A 1 368 ? -44.895 -12.292 15.793 1.00 92.75 368 LYS A CA 1
ATOM 2860 C C . LYS A 1 368 ? -44.577 -11.849 17.228 1.00 92.75 368 LYS A C 1
ATOM 2862 O O . LYS A 1 368 ? -45.406 -11.198 17.859 1.00 92.75 368 LYS A O 1
ATOM 2867 N N . TYR A 1 369 ? -43.380 -12.145 17.733 1.00 92.00 369 TYR A N 1
ATOM 2868 C CA . TYR A 1 369 ? -42.888 -11.497 18.949 1.00 92.00 369 TYR A CA 1
ATOM 2869 C C . TYR A 1 369 ? -42.442 -10.069 18.622 1.00 92.00 369 TYR A C 1
ATOM 2871 O O . TYR A 1 369 ? -41.732 -9.853 17.641 1.00 92.00 369 TYR A O 1
ATOM 2879 N N . ASN A 1 370 ? -42.856 -9.106 19.447 1.00 88.44 370 ASN A N 1
ATOM 2880 C CA . ASN A 1 370 ? -42.408 -7.721 19.344 1.00 88.44 370 ASN A CA 1
ATOM 2881 C C . ASN A 1 370 ? -41.303 -7.461 20.375 1.00 88.44 370 ASN A C 1
ATOM 2883 O O . ASN A 1 370 ? -41.595 -7.238 21.549 1.00 88.44 370 ASN A O 1
ATOM 2887 N N . ASP A 1 371 ? -40.043 -7.569 19.951 1.00 87.12 371 ASP A N 1
ATOM 2888 C CA . ASP A 1 371 ? -38.885 -7.458 20.846 1.00 87.12 371 ASP A CA 1
ATOM 2889 C C . ASP A 1 371 ? -38.447 -6.010 21.114 1.00 87.12 371 ASP A C 1
ATOM 2891 O O . ASP A 1 371 ? -37.912 -5.734 22.188 1.00 87.12 371 ASP A O 1
ATOM 2895 N N . MET A 1 372 ? -38.652 -5.102 20.155 1.00 89.38 372 MET A N 1
ATOM 2896 C CA . MET A 1 372 ? -38.187 -3.710 20.198 1.00 89.38 372 MET A CA 1
ATOM 2897 C C . MET A 1 372 ? -39.187 -2.782 19.513 1.00 89.38 372 MET A C 1
ATOM 2899 O O . MET A 1 372 ? -39.957 -3.217 18.657 1.00 89.38 372 MET A O 1
ATOM 2903 N N . ASP A 1 373 ? -39.153 -1.499 19.870 1.00 89.94 373 ASP A N 1
ATOM 2904 C CA . ASP A 1 373 ? -39.903 -0.479 19.134 1.00 89.94 373 ASP A CA 1
ATOM 2905 C C . ASP A 1 373 ? -39.304 -0.244 17.733 1.00 89.94 373 ASP A C 1
ATOM 2907 O O . ASP A 1 373 ? -38.128 -0.519 17.488 1.00 89.94 373 ASP A O 1
ATOM 2911 N N . ALA A 1 374 ? -40.094 0.303 16.806 1.00 89.62 374 ALA A N 1
ATOM 2912 C CA . ALA A 1 374 ? -39.677 0.514 15.418 1.00 89.62 374 ALA A CA 1
ATOM 2913 C C . ALA A 1 374 ? -38.409 1.379 15.301 1.00 89.62 374 ALA A C 1
ATOM 2915 O O . ALA A 1 374 ? -37.547 1.103 14.469 1.00 89.62 374 ALA A O 1
ATOM 2916 N N . ARG A 1 375 ? -38.266 2.395 16.163 1.00 89.62 375 ARG A N 1
ATOM 2917 C CA . ARG A 1 375 ? -37.080 3.262 16.191 1.00 89.62 375 ARG A CA 1
ATOM 2918 C C . ARG A 1 375 ? -35.844 2.551 16.742 1.00 89.62 375 ARG A C 1
ATOM 2920 O O . ARG A 1 375 ? -34.753 2.738 16.215 1.00 89.62 375 ARG A O 1
ATOM 2927 N N . GLU A 1 376 ? -36.014 1.754 17.796 1.00 89.69 376 GLU A N 1
ATOM 2928 C CA . GLU A 1 376 ? -34.930 0.952 18.384 1.00 89.69 376 GLU A CA 1
ATOM 2929 C C . GLU A 1 376 ? -34.434 -0.094 17.376 1.00 89.69 376 GLU A C 1
ATOM 2931 O O . GLU A 1 376 ? -33.232 -0.294 17.229 1.00 89.69 376 GLU A O 1
ATOM 2936 N N . TRP A 1 377 ? -35.353 -0.705 16.625 1.00 91.62 377 TRP A N 1
ATOM 2937 C CA . TRP A 1 377 ? -35.031 -1.651 15.562 1.00 91.62 377 TRP A CA 1
ATOM 2938 C C . TRP A 1 377 ? -34.262 -1.007 14.403 1.00 91.62 377 TRP A C 1
ATOM 2940 O O . TRP A 1 377 ? -33.257 -1.559 13.959 1.00 91.62 377 TRP A O 1
ATOM 2950 N N . ASP A 1 378 ? -34.704 0.157 13.920 1.00 91.12 378 ASP A N 1
ATOM 2951 C CA . ASP A 1 378 ? -34.023 0.867 12.831 1.00 91.12 378 ASP A CA 1
ATOM 2952 C C . ASP A 1 378 ? -32.603 1.287 13.232 1.00 91.12 378 ASP A C 1
ATOM 2954 O O . ASP A 1 378 ? -31.648 1.058 12.490 1.00 91.12 378 ASP A O 1
ATOM 2958 N N . HIS A 1 379 ? -32.442 1.791 14.459 1.00 91.69 379 HIS A N 1
ATOM 2959 C CA . HIS A 1 379 ? -31.136 2.122 15.025 1.00 91.69 379 HIS A CA 1
ATOM 2960 C C . HIS A 1 379 ? -30.229 0.892 15.167 1.00 91.69 379 HIS A C 1
ATOM 2962 O O . HIS A 1 379 ? -29.088 0.922 14.701 1.00 91.69 379 HIS A O 1
ATOM 2968 N N . PHE A 1 380 ? -30.744 -0.211 15.724 1.00 92.62 380 PHE A N 1
ATOM 2969 C CA . PHE A 1 380 ? -30.010 -1.475 15.844 1.00 92.62 380 PHE A CA 1
ATOM 2970 C C . PHE A 1 380 ? -29.524 -1.976 14.479 1.00 92.62 380 PHE A C 1
ATOM 2972 O O . PHE A 1 380 ? -28.355 -2.322 14.308 1.00 92.62 380 PHE A O 1
ATOM 2979 N N . LEU A 1 381 ? -30.406 -1.962 13.476 1.00 92.25 381 LEU A N 1
ATOM 2980 C CA . LEU A 1 381 ? -30.051 -2.368 12.123 1.00 92.25 381 LEU A CA 1
ATOM 2981 C C . LEU A 1 381 ? -29.058 -1.420 11.464 1.00 92.25 381 LEU A C 1
ATOM 2983 O O . LEU A 1 381 ? -28.185 -1.902 10.750 1.00 92.25 381 LEU A O 1
ATOM 2987 N N . TYR A 1 382 ? -29.192 -0.110 11.651 1.00 91.38 382 TYR A N 1
ATOM 2988 C CA . TYR A 1 382 ? -28.280 0.865 11.064 1.00 91.38 382 TYR A CA 1
ATOM 2989 C C . TYR A 1 382 ? -26.854 0.649 11.575 1.00 91.38 382 TYR A C 1
ATOM 2991 O O . TYR A 1 382 ? -25.954 0.397 10.778 1.00 91.38 382 TYR A O 1
ATOM 2999 N N . VAL A 1 383 ? -26.661 0.641 12.898 1.00 92.75 383 VAL A N 1
ATOM 3000 C CA . VAL A 1 383 ? -25.332 0.467 13.504 1.00 92.75 383 VAL A CA 1
ATOM 3001 C C . VAL A 1 383 ? -24.753 -0.910 13.173 1.00 92.75 383 VAL A C 1
ATOM 3003 O O . VAL A 1 383 ? -23.600 -1.008 12.751 1.00 92.75 383 VAL A O 1
ATOM 3006 N N . GLY A 1 384 ? -25.561 -1.971 13.289 1.00 93.25 384 GLY A N 1
ATOM 3007 C CA . GLY A 1 384 ? -25.133 -3.333 12.976 1.00 93.25 384 GLY A CA 1
ATOM 3008 C C . GLY A 1 384 ? -24.748 -3.523 11.505 1.00 93.25 384 GLY A C 1
ATOM 3009 O O . GLY A 1 384 ? -23.726 -4.141 11.212 1.00 93.25 384 GLY A O 1
ATOM 3010 N N . LYS A 1 385 ? -25.519 -2.967 10.560 1.00 91.38 385 LYS A N 1
ATOM 3011 C CA . LYS A 1 385 ? -25.195 -3.041 9.125 1.00 91.38 385 LYS A CA 1
ATOM 3012 C C . LYS A 1 385 ? -23.931 -2.264 8.802 1.00 91.38 385 LYS A C 1
ATOM 3014 O O . LYS A 1 385 ? -23.083 -2.813 8.109 1.00 91.38 385 LYS A O 1
ATOM 3019 N N . THR A 1 386 ? -23.804 -1.035 9.297 1.00 88.88 386 THR A N 1
ATOM 3020 C CA . THR A 1 386 ? -22.625 -0.196 9.055 1.00 88.88 386 THR A CA 1
ATOM 3021 C C . THR A 1 386 ? -21.366 -0.919 9.525 1.00 88.88 386 THR A C 1
ATOM 3023 O O . THR A 1 386 ? -20.515 -1.240 8.702 1.00 88.88 386 THR A O 1
ATOM 3026 N N . ALA A 1 387 ? -21.312 -1.338 10.793 1.00 90.56 387 ALA A N 1
ATOM 3027 C CA . ALA A 1 387 ? -20.141 -2.028 11.331 1.00 90.56 387 ALA A CA 1
ATOM 3028 C C . ALA A 1 387 ? -19.847 -3.370 10.625 1.00 90.56 387 ALA A C 1
ATOM 3030 O O . ALA A 1 387 ? -18.689 -3.681 10.351 1.00 90.56 387 ALA A O 1
ATOM 3031 N N . PHE A 1 388 ? -20.870 -4.170 10.289 1.00 92.88 388 PHE A N 1
ATOM 3032 C CA . PHE A 1 388 ? -20.659 -5.471 9.643 1.00 92.88 388 PHE A CA 1
ATOM 3033 C C . PHE A 1 388 ? -20.249 -5.358 8.171 1.00 92.88 388 PHE A C 1
ATOM 3035 O O . PHE A 1 388 ? -19.327 -6.046 7.738 1.00 92.88 388 PHE A O 1
ATOM 3042 N N . PHE A 1 389 ? -20.931 -4.524 7.380 1.00 88.75 389 PHE A N 1
ATOM 3043 C CA . PHE A 1 389 ? -20.615 -4.384 5.959 1.00 88.75 389 PHE A CA 1
ATOM 3044 C C . PHE A 1 389 ? -19.301 -3.644 5.746 1.00 88.75 389 PHE A C 1
ATOM 3046 O O . PHE A 1 389 ? -18.552 -4.027 4.852 1.00 88.75 389 PHE A O 1
ATOM 3053 N N . GLU A 1 390 ? -18.974 -2.649 6.571 1.00 86.00 390 GLU A N 1
ATOM 3054 C CA . GLU A 1 390 ? -17.660 -2.007 6.515 1.00 86.00 390 GLU A CA 1
ATOM 3055 C C . GLU A 1 390 ? -16.553 -3.003 6.865 1.00 86.00 390 GLU A C 1
ATOM 3057 O O . GLU A 1 390 ? -15.575 -3.094 6.123 1.00 86.00 390 GLU A O 1
ATOM 3062 N N . TRP A 1 391 ? -16.739 -3.837 7.895 1.00 88.31 391 TRP A N 1
ATOM 3063 C CA . TRP A 1 391 ? -15.829 -4.952 8.168 1.00 88.31 391 TRP A CA 1
ATOM 3064 C C . TRP A 1 391 ? -15.718 -5.905 6.966 1.00 88.31 391 TRP A C 1
ATOM 3066 O O . TRP A 1 391 ? -14.614 -6.216 6.522 1.00 88.31 391 TRP A O 1
ATOM 3076 N N . ALA A 1 392 ? -16.841 -6.329 6.381 1.00 87.81 392 ALA A N 1
ATOM 3077 C CA . ALA A 1 392 ? -16.851 -7.282 5.274 1.00 87.81 392 ALA A CA 1
ATOM 3078 C C . ALA A 1 392 ? -16.184 -6.719 4.008 1.00 87.81 392 ALA A C 1
ATOM 3080 O O . ALA A 1 392 ? -15.385 -7.412 3.385 1.00 87.81 392 ALA A O 1
ATOM 3081 N N . PHE A 1 393 ? -16.455 -5.467 3.634 1.00 85.31 393 PHE A N 1
ATOM 3082 C CA . PHE A 1 393 ? -15.845 -4.843 2.457 1.00 85.31 393 PHE A CA 1
ATOM 3083 C C . PHE A 1 393 ? -14.343 -4.621 2.610 1.00 85.31 393 PHE A C 1
ATOM 3085 O O . PHE A 1 393 ? -13.633 -4.648 1.608 1.00 85.31 393 PHE A O 1
ATOM 3092 N N . HIS A 1 394 ? -13.854 -4.445 3.835 1.00 80.69 394 HIS A N 1
ATOM 3093 C CA . HIS A 1 394 ? -12.423 -4.346 4.091 1.00 80.69 394 HIS A CA 1
ATOM 3094 C C . HIS A 1 394 ? -11.765 -5.724 4.232 1.00 80.69 394 HIS A C 1
ATOM 3096 O O . HIS A 1 394 ? -10.615 -5.853 3.841 1.00 80.69 394 HIS A O 1
ATOM 3102 N N . TYR A 1 395 ? -12.461 -6.760 4.719 1.00 82.44 395 TYR A N 1
ATOM 3103 C CA . TYR A 1 395 ? -11.865 -8.085 4.954 1.00 82.44 395 TYR A CA 1
ATOM 3104 C C . TYR A 1 395 ? -11.956 -9.029 3.753 1.00 82.44 395 TYR A C 1
ATOM 3106 O O . TYR A 1 395 ? -10.975 -9.662 3.371 1.00 82.44 395 TYR A O 1
ATOM 3114 N N . VAL A 1 396 ? -13.140 -9.134 3.144 1.00 82.50 396 VAL A N 1
ATOM 3115 C CA . VAL A 1 396 ? -13.445 -10.133 2.109 1.00 82.50 396 VAL A CA 1
ATOM 3116 C C . VAL A 1 396 ? -12.533 -10.020 0.883 1.00 82.50 396 VAL A C 1
ATOM 3118 O O . VAL A 1 396 ? -12.114 -11.070 0.395 1.00 82.50 396 VAL A O 1
ATOM 3121 N N . PRO A 1 397 ? -12.141 -8.826 0.389 1.00 82.50 397 PRO A N 1
ATOM 3122 C CA . PRO A 1 397 ? -11.181 -8.742 -0.709 1.00 82.50 397 PRO A CA 1
ATOM 3123 C C . PRO A 1 397 ? -9.858 -9.451 -0.401 1.00 82.50 397 PRO A C 1
ATOM 3125 O O . PRO A 1 397 ? -9.335 -10.142 -1.269 1.00 82.50 397 PRO A O 1
ATOM 3128 N N . PHE A 1 398 ? -9.350 -9.374 0.834 1.00 77.12 398 PHE A N 1
ATOM 3129 C CA . PHE A 1 398 ? -8.113 -10.064 1.218 1.00 77.12 398 PHE A CA 1
ATOM 3130 C C . PHE A 1 398 ? -8.248 -11.592 1.238 1.00 77.12 398 PHE A C 1
ATOM 3132 O O . PHE A 1 398 ? -7.239 -12.273 1.104 1.00 77.12 398 PHE A O 1
ATOM 3139 N N . LEU A 1 399 ? -9.466 -12.138 1.339 1.00 77.31 399 LEU A N 1
ATOM 3140 C CA . LEU A 1 399 ? -9.710 -13.581 1.203 1.00 77.31 399 LEU A CA 1
ATOM 3141 C C . LEU A 1 399 ? -9.656 -14.055 -0.259 1.00 77.31 399 LEU A C 1
ATOM 3143 O O . LEU A 1 399 ? -9.466 -15.241 -0.512 1.00 77.31 399 LEU A O 1
ATOM 3147 N N . ILE A 1 400 ? -9.859 -13.142 -1.214 1.00 79.50 400 ILE A N 1
ATOM 3148 C CA . ILE A 1 400 ? -9.927 -13.438 -2.654 1.00 79.50 400 ILE A CA 1
ATOM 3149 C C . ILE A 1 400 ? -8.589 -13.127 -3.344 1.00 79.50 400 ILE A C 1
ATOM 3151 O O . ILE A 1 400 ? -8.244 -13.750 -4.348 1.00 79.50 400 ILE A O 1
ATOM 3155 N N . ILE A 1 401 ? -7.825 -12.162 -2.827 1.00 75.38 401 ILE A N 1
ATOM 3156 C CA . ILE A 1 401 ? -6.555 -11.731 -3.415 1.00 75.38 401 ILE A CA 1
ATOM 3157 C C . ILE A 1 401 ? -5.478 -12.815 -3.217 1.00 75.38 401 ILE A C 1
ATOM 3159 O O . ILE A 1 401 ? -5.033 -13.071 -2.104 1.00 75.38 401 ILE A O 1
ATOM 3163 N N . GLY A 1 402 ? -4.992 -13.392 -4.319 1.00 67.56 402 GLY A N 1
ATOM 3164 C CA . GLY A 1 402 ? -3.904 -14.382 -4.343 1.00 67.56 402 GLY A CA 1
ATOM 3165 C C . GLY A 1 402 ? -2.492 -13.786 -4.259 1.00 67.56 402 GLY A C 1
ATOM 3166 O O . GLY A 1 402 ? -1.633 -14.156 -5.054 1.00 67.56 402 GLY A O 1
ATOM 3167 N N . ARG A 1 403 ? -2.254 -12.839 -3.342 1.00 71.25 403 ARG A N 1
ATOM 3168 C CA . ARG A 1 403 ? -0.943 -12.189 -3.129 1.00 71.25 403 ARG A CA 1
ATOM 3169 C C . ARG A 1 403 ? -0.495 -12.340 -1.675 1.00 71.25 403 ARG A C 1
ATOM 3171 O O . ARG A 1 403 ? -1.298 -12.697 -0.819 1.00 71.25 403 ARG A O 1
ATOM 3178 N N . VAL A 1 404 ? 0.763 -12.012 -1.378 1.00 70.12 404 VAL A N 1
ATOM 3179 C CA . VAL A 1 404 ? 1.260 -11.999 0.009 1.00 70.12 404 VAL A CA 1
ATOM 3180 C C . VAL A 1 404 ? 0.457 -11.004 0.864 1.00 70.12 404 VAL A C 1
ATOM 3182 O O . VAL A 1 404 ? 0.373 -9.813 0.551 1.00 70.12 404 VAL A O 1
ATOM 3185 N N . THR A 1 405 ? -0.131 -11.480 1.962 1.00 69.00 405 THR A N 1
ATOM 3186 C CA . THR A 1 405 ? -0.862 -10.650 2.929 1.00 69.00 405 THR A CA 1
ATOM 3187 C C . THR A 1 405 ? -0.268 -10.784 4.322 1.00 69.00 405 THR A C 1
ATOM 3189 O O . THR A 1 405 ? -0.109 -11.890 4.828 1.00 69.00 405 THR A O 1
ATOM 3192 N N . TYR A 1 406 ? -0.012 -9.648 4.963 1.00 68.12 406 TYR A N 1
ATOM 3193 C CA . TYR A 1 406 ? 0.458 -9.548 6.342 1.00 68.12 406 TYR A CA 1
ATOM 3194 C C . TYR A 1 406 ? -0.656 -9.172 7.324 1.00 68.12 406 TYR A C 1
ATOM 3196 O O . TYR A 1 406 ? -1.703 -8.654 6.932 1.00 68.12 406 TYR A O 1
ATOM 3204 N N . LEU A 1 407 ? -0.375 -9.362 8.615 1.00 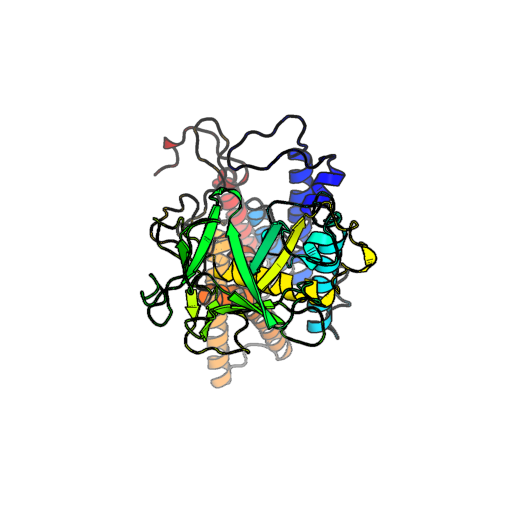67.50 407 LEU A N 1
ATOM 3205 C CA . LEU A 1 407 ? -1.297 -9.093 9.719 1.00 67.50 407 LEU A CA 1
ATOM 3206 C C . LEU A 1 407 ? -1.772 -7.629 9.780 1.00 67.50 407 LEU A C 1
ATOM 3208 O O . LEU A 1 407 ? -2.935 -7.378 10.086 1.00 67.50 407 LEU A O 1
ATOM 3212 N N . HIS A 1 408 ? -0.913 -6.669 9.419 1.00 69.88 408 HIS A N 1
ATOM 3213 C CA . HIS A 1 408 ? -1.258 -5.243 9.434 1.00 69.88 408 HIS A CA 1
ATOM 3214 C C . HIS A 1 408 ? -2.373 -4.874 8.440 1.00 69.88 408 HIS A C 1
ATOM 3216 O O . HIS A 1 408 ? -3.075 -3.886 8.645 1.00 69.88 408 HIS A O 1
ATOM 3222 N N . HIS A 1 409 ? -2.608 -5.684 7.398 1.00 72.75 409 HIS A N 1
ATOM 3223 C CA . HIS A 1 409 ? -3.755 -5.480 6.509 1.00 72.75 409 HIS A CA 1
ATOM 3224 C C . HIS A 1 409 ? -5.096 -5.644 7.237 1.00 72.75 409 HIS A C 1
ATOM 3226 O O . HIS A 1 409 ? -6.100 -5.114 6.771 1.00 72.75 409 HIS A O 1
ATOM 3232 N N . TYR A 1 410 ? -5.124 -6.347 8.378 1.00 75.50 410 TYR A N 1
ATOM 3233 C CA . TYR A 1 410 ? -6.339 -6.530 9.165 1.00 75.50 410 TYR A CA 1
ATOM 3234 C C . TYR A 1 410 ? -6.678 -5.326 10.059 1.00 75.50 410 TYR A C 1
ATOM 3236 O O . TYR A 1 410 ? -7.831 -5.197 10.464 1.00 75.50 410 TYR A O 1
ATOM 3244 N N . LEU A 1 411 ? -5.740 -4.416 10.341 1.00 71.94 411 LEU A N 1
ATOM 3245 C CA . LEU A 1 411 ? -5.944 -3.318 11.301 1.00 71.94 411 LEU A CA 1
ATOM 3246 C C . LEU A 1 411 ? -7.099 -2.364 10.933 1.00 71.94 411 LEU A C 1
ATOM 3248 O O . LEU A 1 411 ? -7.905 -2.065 11.817 1.00 71.94 411 LEU A O 1
ATOM 3252 N N . PRO A 1 412 ? -7.274 -1.932 9.665 1.00 75.94 412 PRO A N 1
ATOM 3253 C CA . PRO A 1 412 ? -8.431 -1.113 9.294 1.00 75.94 412 PRO A CA 1
ATOM 3254 C C . PRO A 1 412 ? -9.754 -1.857 9.514 1.00 75.94 412 PRO A C 1
ATOM 3256 O O . PRO A 1 412 ? -10.746 -1.281 9.945 1.00 75.94 412 PRO A O 1
ATOM 3259 N N . THR A 1 413 ? -9.761 -3.166 9.270 1.00 82.06 413 THR A N 1
ATOM 3260 C CA . THR A 1 413 ? -10.907 -4.048 9.521 1.00 82.06 413 THR A CA 1
ATOM 3261 C C . THR A 1 413 ? -11.217 -4.220 11.000 1.00 82.06 413 THR A C 1
ATOM 3263 O O . THR A 1 413 ? -12.387 -4.256 11.385 1.00 82.06 413 THR A O 1
ATOM 3266 N N . LEU A 1 414 ? -10.181 -4.316 11.835 1.00 80.94 414 LEU A N 1
ATOM 3267 C CA . LEU A 1 414 ? -10.314 -4.465 13.279 1.00 80.94 414 LEU A CA 1
ATOM 3268 C C . LEU A 1 414 ? -11.085 -3.290 13.888 1.00 80.94 414 LEU A C 1
ATOM 3270 O O . LEU A 1 414 ? -11.906 -3.508 14.775 1.00 80.94 414 LEU A O 1
ATOM 3274 N N . TYR A 1 415 ? -10.899 -2.071 13.374 1.00 84.38 415 TYR A N 1
ATOM 3275 C CA . TYR A 1 415 ? -11.653 -0.890 13.805 1.00 84.38 415 TYR A CA 1
ATOM 3276 C C . TYR A 1 415 ? -13.175 -1.117 13.753 1.00 84.38 415 TYR A C 1
ATOM 3278 O O . TYR A 1 415 ? -13.879 -0.905 14.743 1.00 84.38 415 TYR A O 1
ATOM 3286 N N . PHE A 1 416 ? -13.686 -1.630 12.630 1.00 87.94 416 PHE A N 1
ATOM 3287 C CA . PHE A 1 416 ? -15.114 -1.919 12.461 1.00 87.94 416 PHE A CA 1
ATOM 3288 C C . PHE A 1 416 ? -15.578 -3.109 13.313 1.00 87.94 416 PHE A C 1
ATOM 3290 O O . PHE A 1 416 ? -16.696 -3.106 13.833 1.00 87.94 416 PHE A O 1
ATOM 3297 N N . ALA A 1 417 ? -14.707 -4.096 13.542 1.00 90.25 417 ALA A N 1
ATOM 3298 C CA . ALA A 1 417 ? -14.991 -5.193 14.466 1.00 90.25 417 ALA A CA 1
ATOM 3299 C C . ALA A 1 417 ? -15.111 -4.698 15.926 1.00 90.25 417 ALA A C 1
ATOM 3301 O O . ALA A 1 417 ? -15.984 -5.147 16.671 1.00 90.25 417 ALA A O 1
ATOM 3302 N N . VAL A 1 418 ? -14.281 -3.734 16.342 1.00 91.62 418 VAL A N 1
ATOM 3303 C CA . VAL A 1 418 ? -14.367 -3.088 17.665 1.00 91.62 418 VAL A CA 1
ATOM 3304 C C . VAL A 1 418 ? -15.657 -2.274 17.802 1.00 91.62 418 VAL A C 1
ATOM 3306 O O . VAL A 1 418 ? -16.308 -2.341 18.846 1.00 91.62 418 VAL A O 1
ATOM 3309 N N . LEU A 1 419 ? -16.090 -1.572 16.748 1.00 91.50 419 LEU A N 1
ATOM 3310 C CA . LEU A 1 419 ? -17.404 -0.915 16.732 1.00 91.50 419 LEU A CA 1
ATOM 3311 C C . LEU A 1 419 ? -18.547 -1.928 16.890 1.00 91.50 419 LEU A C 1
ATOM 3313 O O . LEU A 1 419 ? -19.456 -1.703 17.691 1.00 91.50 419 LEU A O 1
ATOM 3317 N N . MET A 1 420 ? -18.475 -3.077 16.207 1.00 95.19 420 MET A N 1
ATOM 3318 C CA . MET A 1 420 ? -19.449 -4.159 16.384 1.00 95.19 420 MET A CA 1
ATOM 3319 C C . MET A 1 420 ? -19.452 -4.701 17.820 1.00 95.19 420 MET A C 1
ATOM 3321 O O . MET A 1 420 ? -20.512 -4.956 18.390 1.00 95.19 420 MET A O 1
ATOM 3325 N N . PHE A 1 421 ? -18.279 -4.855 18.438 1.00 95.38 421 PHE A N 1
ATOM 3326 C CA . PHE A 1 421 ? -18.174 -5.265 19.839 1.00 95.38 421 PHE A CA 1
ATOM 3327 C C . PHE A 1 421 ? -18.873 -4.281 20.781 1.00 95.38 421 PHE A C 1
ATOM 3329 O O . PHE A 1 421 ? -19.677 -4.698 21.619 1.00 95.38 421 PHE A O 1
ATOM 3336 N N . GLY A 1 422 ? -18.624 -2.982 20.594 1.00 95.06 422 GLY A N 1
ATOM 3337 C CA . GLY A 1 422 ? -19.326 -1.920 21.309 1.00 95.06 422 GLY A CA 1
ATOM 3338 C C . GLY A 1 422 ? -20.840 -2.006 21.122 1.00 95.06 422 GLY A C 1
ATOM 3339 O O . GLY A 1 422 ? -21.573 -1.977 22.106 1.00 95.06 422 GLY A O 1
ATOM 3340 N N . HIS A 1 423 ? -21.305 -2.200 19.886 1.00 95.38 423 HIS A N 1
ATOM 3341 C CA . HIS A 1 423 ? -22.725 -2.316 19.551 1.00 95.38 423 HIS A CA 1
ATOM 3342 C C . HIS A 1 423 ? -23.412 -3.517 20.227 1.00 95.38 423 HIS A C 1
ATOM 3344 O O . HIS A 1 423 ? -24.473 -3.366 20.835 1.00 95.38 423 HIS A O 1
ATOM 3350 N N . VAL A 1 424 ? -22.796 -4.703 20.183 1.00 95.44 424 VAL A N 1
ATOM 3351 C CA . VAL A 1 424 ? -23.328 -5.920 20.822 1.00 95.44 424 VAL A CA 1
ATOM 3352 C C . VAL A 1 424 ? -23.411 -5.750 22.342 1.00 95.44 424 VAL A C 1
ATOM 3354 O O . VAL A 1 424 ? -24.437 -6.072 22.947 1.00 95.44 424 VAL A O 1
ATOM 3357 N N . LEU A 1 425 ? -22.363 -5.216 22.976 1.00 94.56 425 LEU A N 1
ATOM 3358 C CA . LEU A 1 425 ? -22.373 -4.968 24.420 1.00 94.56 425 LEU A CA 1
ATOM 3359 C C . LEU A 1 425 ? -23.353 -3.871 24.826 1.00 94.56 425 LEU A C 1
ATOM 3361 O O . LEU A 1 425 ? -23.985 -3.979 25.882 1.00 94.56 425 LEU A O 1
ATOM 3365 N N . ASP A 1 426 ? -23.507 -2.838 24.002 1.00 94.56 426 ASP A N 1
ATOM 3366 C CA . ASP A 1 426 ? -24.493 -1.796 24.243 1.00 94.56 426 ASP A CA 1
ATOM 3367 C C . ASP A 1 426 ? -25.901 -2.390 24.256 1.00 94.56 426 ASP A C 1
ATOM 3369 O O . ASP A 1 426 ? -26.638 -2.241 25.232 1.00 94.56 426 ASP A O 1
ATOM 3373 N N . HIS A 1 427 ? -26.229 -3.171 23.229 1.00 93.38 427 HIS A N 1
ATOM 3374 C CA . HIS A 1 427 ? -27.531 -3.804 23.077 1.00 93.38 427 HIS A CA 1
ATOM 3375 C C . HIS A 1 427 ? -27.884 -4.749 24.237 1.00 93.38 427 HIS A C 1
ATOM 3377 O O . HIS A 1 427 ? -28.957 -4.651 24.841 1.00 93.38 427 HIS A O 1
ATOM 3383 N N . PHE A 1 428 ? -26.971 -5.654 24.598 1.00 93.62 428 PHE A N 1
ATOM 3384 C CA . PHE A 1 428 ? -27.250 -6.672 25.615 1.00 93.62 428 PHE A CA 1
ATOM 3385 C C . PHE A 1 428 ? -27.057 -6.190 27.055 1.00 93.62 428 PHE A C 1
ATOM 3387 O O . PHE A 1 428 ? -27.770 -6.666 27.946 1.00 93.62 428 PHE A O 1
ATOM 3394 N N . THR A 1 429 ? -26.148 -5.241 27.293 1.00 93.56 429 THR A N 1
ATOM 3395 C CA . THR A 1 429 ? -25.717 -4.861 28.645 1.00 93.56 429 THR A CA 1
ATOM 3396 C C . THR A 1 429 ? -26.020 -3.402 28.963 1.00 93.56 429 THR A C 1
ATOM 3398 O O . THR A 1 429 ? -26.773 -3.135 29.904 1.00 93.56 429 THR A O 1
ATOM 3401 N N . PHE A 1 430 ? -25.454 -2.444 28.222 1.00 91.81 430 PHE A N 1
ATOM 3402 C CA . PHE A 1 430 ? -25.449 -1.038 28.652 1.00 91.81 430 PHE A CA 1
ATOM 3403 C C . PHE A 1 430 ? -26.779 -0.315 28.407 1.00 91.81 430 PHE A C 1
ATOM 3405 O O . PHE A 1 430 ? -27.283 0.356 29.313 1.00 91.81 430 PHE A O 1
ATOM 3412 N N . SER A 1 431 ? -27.408 -0.525 27.255 1.00 89.62 431 SER A N 1
ATOM 3413 C CA . SER A 1 431 ? -28.731 0.011 26.908 1.00 89.62 431 SER A CA 1
ATOM 3414 C C . SER A 1 431 ? -29.881 -0.904 27.346 1.00 89.62 431 SER A C 1
ATOM 3416 O O . SER A 1 431 ? -31.025 -0.466 27.470 1.00 89.62 431 SER A O 1
ATOM 3418 N N . SER A 1 432 ? -29.586 -2.158 27.702 1.00 87.56 432 SER A N 1
ATOM 3419 C CA . SER A 1 432 ? -30.583 -3.106 28.206 1.00 87.56 432 SER A CA 1
ATOM 3420 C C . SER A 1 432 ? -31.280 -2.605 29.478 1.00 87.56 432 SER A C 1
ATOM 3422 O O . SER A 1 432 ? -30.647 -2.225 30.471 1.00 87.56 432 SER A O 1
ATOM 3424 N N . ARG A 1 433 ? -32.618 -2.656 29.471 1.00 85.62 433 ARG A N 1
ATOM 3425 C CA . ARG A 1 433 ? -33.479 -2.300 30.616 1.00 85.62 433 ARG A CA 1
ATOM 3426 C C . ARG A 1 433 ? -33.433 -3.339 31.746 1.00 85.62 433 ARG A C 1
ATOM 3428 O O . ARG A 1 433 ? -33.913 -3.069 32.840 1.00 85.62 433 ARG A O 1
ATOM 3435 N N . ARG A 1 434 ? -32.876 -4.530 31.487 1.00 86.88 434 ARG A N 1
ATOM 3436 C CA . ARG A 1 434 ? -32.871 -5.661 32.435 1.00 86.88 434 ARG A CA 1
ATOM 3437 C C . ARG A 1 434 ? -31.872 -5.489 33.575 1.00 86.88 434 ARG A C 1
ATOM 3439 O O . ARG A 1 434 ? -32.062 -6.070 34.639 1.00 86.88 434 ARG A O 1
ATOM 3446 N N . PHE A 1 435 ? -30.804 -4.728 33.351 1.00 90.88 435 PHE A N 1
ATOM 3447 C CA . PHE A 1 435 ? -29.697 -4.615 34.294 1.00 90.88 435 PHE A CA 1
ATOM 3448 C C . PHE A 1 435 ? -29.727 -3.297 35.066 1.00 90.88 435 PHE A C 1
ATOM 3450 O O . PHE A 1 435 ? -30.000 -2.233 34.512 1.00 90.88 435 PHE A O 1
ATOM 3457 N N . SER A 1 436 ? -29.388 -3.373 36.355 1.00 92.81 436 SER A N 1
ATOM 3458 C CA . SER A 1 436 ? -29.186 -2.197 37.204 1.00 92.81 436 SER A CA 1
ATOM 3459 C C . SER A 1 436 ? -27.913 -1.446 36.806 1.00 92.81 436 SER A C 1
ATOM 3461 O O . SER A 1 436 ? -26.948 -2.048 36.331 1.00 92.81 436 SER A O 1
ATOM 3463 N N . THR A 1 437 ? -27.866 -0.140 37.072 1.00 92.06 437 THR A N 1
ATOM 3464 C CA . THR A 1 437 ? -26.680 0.703 36.851 1.00 92.06 437 THR A CA 1
ATOM 3465 C C . THR A 1 437 ? -25.431 0.142 37.531 1.00 92.06 437 THR A C 1
ATOM 3467 O O . THR A 1 437 ? -24.350 0.209 36.956 1.00 92.06 437 THR A O 1
ATOM 3470 N N . ARG A 1 438 ? -25.567 -0.480 38.714 1.00 92.88 438 ARG A N 1
ATOM 3471 C CA . ARG A 1 438 ? -24.435 -1.132 39.397 1.00 92.88 438 ARG A CA 1
ATOM 3472 C C . ARG A 1 438 ? -23.879 -2.296 38.583 1.00 92.88 438 ARG A C 1
ATOM 3474 O O . ARG A 1 438 ? -22.678 -2.364 38.382 1.00 92.88 438 ARG A O 1
ATOM 3481 N N . THR A 1 439 ? -24.748 -3.162 38.062 1.00 92.31 439 THR A N 1
ATOM 3482 C CA . THR A 1 439 ? -24.349 -4.298 37.218 1.00 92.31 439 THR A CA 1
ATOM 3483 C C . THR A 1 439 ? -23.671 -3.828 35.934 1.00 92.31 439 THR A C 1
ATOM 3485 O O . THR A 1 439 ? -22.646 -4.383 35.553 1.00 92.31 439 THR A O 1
ATOM 3488 N N . LYS A 1 440 ? -24.196 -2.770 35.302 1.00 93.44 440 LYS A N 1
ATOM 3489 C CA . LYS A 1 440 ? -23.592 -2.156 34.109 1.00 93.44 440 LYS A CA 1
ATOM 3490 C C . LYS A 1 440 ? -22.196 -1.601 34.404 1.00 93.44 440 LYS A C 1
ATOM 3492 O O . LYS A 1 440 ? -21.267 -1.878 33.654 1.00 93.44 440 LYS A O 1
ATOM 3497 N N . ALA A 1 441 ? -22.041 -0.885 35.519 1.00 94.50 441 ALA A N 1
ATOM 3498 C CA . ALA A 1 441 ? -20.754 -0.349 35.955 1.00 94.50 441 ALA A CA 1
ATOM 3499 C C . ALA A 1 441 ? -19.750 -1.459 36.305 1.00 94.50 441 ALA A C 1
ATOM 3501 O O . ALA A 1 441 ? -18.582 -1.353 35.946 1.00 94.50 441 ALA A O 1
ATOM 3502 N N . THR A 1 442 ? -20.191 -2.546 36.949 1.00 94.75 442 THR A N 1
ATOM 3503 C CA . THR A 1 442 ? -19.337 -3.713 37.216 1.00 94.75 442 THR A CA 1
ATOM 3504 C C . THR A 1 442 ? -18.895 -4.387 35.920 1.00 94.75 442 THR A C 1
ATOM 3506 O O . THR A 1 442 ? -17.711 -4.661 35.770 1.00 94.75 442 THR A O 1
ATOM 3509 N N . ALA A 1 443 ? -19.806 -4.611 34.968 1.00 94.12 443 ALA A N 1
ATOM 3510 C CA . ALA A 1 443 ? -19.463 -5.197 33.672 1.00 94.12 443 ALA A CA 1
ATOM 3511 C C . ALA A 1 443 ? -18.454 -4.328 32.905 1.00 94.12 443 ALA A C 1
ATOM 3513 O O . ALA A 1 443 ? -17.454 -4.838 32.409 1.00 94.12 443 ALA A O 1
ATOM 3514 N N . PHE A 1 444 ? -18.676 -3.010 32.869 1.00 95.56 444 PHE A N 1
ATOM 3515 C CA . PHE A 1 444 ? -17.734 -2.064 32.274 1.00 95.56 444 PHE A CA 1
ATOM 3516 C C . PHE A 1 444 ? -16.371 -2.091 32.979 1.00 95.56 444 PHE A C 1
ATOM 3518 O O . PHE A 1 444 ? -15.345 -2.199 32.317 1.00 95.56 444 PHE A O 1
ATOM 3525 N N . GLY A 1 445 ? -16.354 -2.047 34.315 1.00 95.56 445 GLY A N 1
ATOM 3526 C CA . GLY A 1 445 ? -15.124 -2.092 35.105 1.00 95.56 445 GLY A CA 1
ATOM 3527 C C . GLY A 1 445 ? -14.312 -3.362 34.858 1.00 95.56 445 GLY A C 1
ATOM 3528 O O . GLY A 1 445 ? -13.111 -3.269 34.637 1.00 95.56 445 GLY A O 1
ATOM 3529 N N . VAL A 1 446 ? -14.967 -4.528 34.810 1.00 95.25 446 VAL A N 1
ATOM 3530 C CA . VAL A 1 446 ? -14.313 -5.811 34.501 1.00 95.25 446 VAL A CA 1
ATOM 3531 C C . VAL A 1 446 ? -13.687 -5.786 33.108 1.00 95.25 446 VAL A C 1
ATOM 3533 O O . VAL A 1 446 ? -12.518 -6.129 32.976 1.00 95.25 446 VAL A O 1
ATOM 3536 N N . LEU A 1 447 ? -14.424 -5.334 32.088 1.00 94.06 447 LEU A N 1
ATOM 3537 C CA . LEU A 1 447 ? -13.912 -5.261 30.715 1.00 94.06 447 LEU A CA 1
ATOM 3538 C C . LEU A 1 447 ? -12.722 -4.304 30.592 1.00 94.06 447 LEU A C 1
ATOM 3540 O O . LEU A 1 447 ? -11.727 -4.634 29.957 1.00 94.06 447 LEU A O 1
ATOM 3544 N N . VAL A 1 448 ? -12.790 -3.131 31.224 1.00 94.25 448 VAL A N 1
ATOM 3545 C CA . VAL A 1 448 ? -11.686 -2.161 31.201 1.00 94.25 448 VAL A CA 1
ATOM 3546 C C . VAL A 1 448 ? -10.463 -2.686 31.953 1.00 94.25 448 VAL A C 1
ATOM 3548 O O . VAL A 1 448 ? -9.342 -2.514 31.478 1.00 94.25 448 VAL A O 1
ATOM 3551 N N . SER A 1 449 ? -10.654 -3.344 33.099 1.00 93.94 449 SER A N 1
ATOM 3552 C CA . SER A 1 449 ? -9.553 -3.972 33.835 1.00 93.94 449 SER A CA 1
ATOM 3553 C C . SER A 1 449 ? -8.895 -5.096 33.038 1.00 93.94 449 SER A C 1
ATOM 3555 O O . SER A 1 449 ? -7.672 -5.173 33.028 1.00 93.94 449 SER A O 1
ATOM 3557 N N . ASP A 1 450 ? -9.678 -5.922 32.342 1.00 91.81 450 ASP A N 1
ATOM 3558 C CA . ASP A 1 450 ? -9.171 -7.008 31.497 1.00 91.81 450 ASP A CA 1
ATOM 3559 C C . ASP A 1 450 ? -8.370 -6.477 30.296 1.00 91.81 450 ASP A C 1
ATOM 3561 O O . ASP A 1 450 ? -7.261 -6.939 30.020 1.00 91.81 450 ASP A O 1
ATOM 3565 N N . LEU A 1 451 ? -8.869 -5.420 29.644 1.00 91.06 451 LEU A N 1
ATOM 3566 C CA . LEU A 1 451 ? -8.148 -4.718 28.578 1.00 91.06 451 LEU A CA 1
ATOM 3567 C C . LEU A 1 451 ? -6.825 -4.125 29.077 1.00 91.06 451 LEU A C 1
ATOM 3569 O O . LEU A 1 451 ? -5.788 -4.315 28.445 1.00 91.06 451 LEU A O 1
ATOM 3573 N N . ALA A 1 452 ? -6.841 -3.436 30.221 1.00 90.06 452 ALA A N 1
ATOM 3574 C CA . ALA A 1 452 ? -5.642 -2.834 30.798 1.00 90.06 452 ALA A CA 1
ATOM 3575 C C . ALA A 1 452 ? -4.620 -3.891 31.250 1.00 90.06 452 ALA A C 1
ATOM 3577 O O . ALA A 1 452 ? -3.423 -3.715 31.032 1.00 90.06 452 ALA A O 1
ATOM 3578 N N . ALA A 1 453 ? -5.080 -4.997 31.842 1.00 90.44 453 ALA A N 1
ATOM 3579 C CA . ALA A 1 453 ? -4.224 -6.106 32.258 1.00 90.44 453 ALA A CA 1
ATOM 3580 C C . ALA A 1 453 ? -3.579 -6.801 31.054 1.00 90.44 453 ALA A C 1
ATOM 3582 O O . ALA A 1 453 ? -2.376 -7.057 31.063 1.00 90.44 453 ALA A O 1
ATOM 3583 N N . THR A 1 454 ? -4.359 -7.042 29.998 1.00 87.50 454 THR A N 1
ATOM 3584 C CA . THR A 1 454 ? -3.866 -7.617 28.742 1.00 87.50 454 THR A CA 1
ATOM 3585 C C . THR A 1 454 ? -2.833 -6.700 28.098 1.00 87.50 454 THR A C 1
ATOM 3587 O O . THR A 1 454 ? -1.743 -7.149 27.754 1.00 87.50 454 THR A O 1
ATOM 3590 N N . PHE A 1 455 ? -3.129 -5.403 27.999 1.00 83.75 455 PHE A N 1
ATOM 3591 C CA . PHE A 1 455 ? -2.180 -4.416 27.494 1.00 83.75 455 PHE A CA 1
ATOM 3592 C C . PHE A 1 455 ? -0.876 -4.411 28.301 1.00 83.75 455 PHE A C 1
ATOM 3594 O O . PHE A 1 455 ? 0.206 -4.479 27.726 1.00 83.75 455 PHE A O 1
ATOM 3601 N N . TRP A 1 456 ? -0.965 -4.380 29.632 1.00 85.31 456 TRP A N 1
ATOM 3602 C CA . TRP A 1 456 ? 0.213 -4.367 30.495 1.00 85.31 456 TRP A CA 1
ATOM 3603 C C . TRP A 1 456 ? 1.066 -5.627 30.320 1.00 85.31 456 TRP A C 1
ATOM 3605 O O . TRP A 1 456 ? 2.286 -5.528 30.192 1.00 85.31 456 TRP A O 1
ATOM 3615 N N . TRP A 1 457 ? 0.425 -6.797 30.251 1.00 84.94 457 TRP A N 1
ATOM 3616 C CA . TRP A 1 457 ? 1.096 -8.079 30.040 1.00 84.94 457 TRP A CA 1
ATOM 3617 C C . TRP A 1 457 ? 1.848 -8.133 28.706 1.00 84.94 457 TRP A C 1
ATOM 3619 O O . TRP A 1 457 ? 2.991 -8.579 28.658 1.00 84.94 457 TRP A O 1
ATOM 3629 N N . PHE A 1 458 ? 1.233 -7.633 27.631 1.00 79.12 458 PHE A N 1
ATOM 3630 C CA . PHE A 1 458 ? 1.823 -7.623 26.289 1.00 79.12 458 PHE A CA 1
ATOM 3631 C C . PHE A 1 458 ? 2.580 -6.327 25.953 1.00 79.12 458 PHE A C 1
ATOM 3633 O O . PHE A 1 458 ? 3.048 -6.168 24.831 1.00 79.12 458 PHE A O 1
ATOM 3640 N N . SER A 1 459 ? 2.767 -5.411 26.904 1.00 76.56 459 SER A N 1
ATOM 3641 C CA . SER A 1 459 ? 3.360 -4.089 26.645 1.00 76.56 459 SER A CA 1
ATOM 3642 C C . SER A 1 459 ? 4.776 -4.149 26.062 1.00 76.56 459 SER A C 1
ATOM 3644 O O . SER A 1 459 ? 5.125 -3.315 25.231 1.00 76.56 459 SER A O 1
ATOM 3646 N N . GLY A 1 460 ? 5.571 -5.162 26.424 1.00 71.50 460 GLY A N 1
ATOM 3647 C CA . GLY A 1 460 ? 6.917 -5.366 25.876 1.00 71.50 460 GLY A CA 1
ATOM 3648 C C . GLY A 1 460 ? 6.933 -5.635 24.368 1.00 71.50 460 GLY A C 1
ATOM 3649 O O . GLY A 1 460 ? 7.869 -5.241 23.687 1.00 71.50 460 GLY A O 1
ATOM 3650 N N . VAL A 1 461 ? 5.874 -6.239 23.822 1.00 71.56 461 VAL A N 1
ATOM 3651 C CA . VAL A 1 461 ? 5.737 -6.527 22.383 1.00 71.56 461 VAL A CA 1
ATOM 3652 C C . VAL A 1 461 ? 5.711 -5.229 21.559 1.00 71.56 461 VAL A C 1
ATOM 3654 O O . VAL A 1 461 ? 6.396 -5.131 20.538 1.00 71.56 461 VAL A O 1
ATOM 3657 N N . ALA A 1 462 ? 5.008 -4.223 22.085 1.00 66.56 462 ALA A N 1
ATOM 3658 C CA . ALA A 1 462 ? 4.890 -2.873 21.540 1.00 66.56 462 ALA A CA 1
ATOM 3659 C C . ALA A 1 462 ? 6.123 -2.007 21.829 1.00 66.56 462 ALA A C 1
ATOM 3661 O O . ALA A 1 462 ? 6.730 -1.425 20.929 1.00 66.56 462 ALA A O 1
ATOM 3662 N N . LEU A 1 463 ? 6.498 -1.924 23.110 1.00 72.25 463 LEU A N 1
ATOM 3663 C CA . LEU A 1 463 ? 7.545 -1.031 23.618 1.00 72.25 463 LEU A CA 1
ATOM 3664 C C . LEU A 1 463 ? 8.949 -1.426 23.199 1.00 72.25 463 LEU A C 1
ATOM 3666 O O . LEU A 1 463 ? 9.840 -0.577 23.175 1.00 72.25 463 LEU A O 1
ATOM 3670 N N . GLY A 1 464 ? 9.132 -2.700 22.880 1.00 71.12 464 GLY A N 1
ATOM 3671 C CA . GLY A 1 464 ? 10.432 -3.298 22.684 1.00 71.12 464 GLY A CA 1
ATOM 3672 C C . GLY A 1 464 ? 10.708 -4.349 23.748 1.00 71.12 464 GLY A C 1
ATOM 3673 O O . GLY A 1 464 ? 10.597 -4.103 24.950 1.00 71.12 464 GLY A O 1
ATOM 3674 N N . ILE A 1 465 ? 11.078 -5.535 23.280 1.00 72.19 465 ILE A N 1
ATOM 3675 C CA . ILE A 1 465 ? 11.479 -6.652 24.123 1.00 72.19 465 ILE A CA 1
ATOM 3676 C C . ILE A 1 465 ? 13.001 -6.623 24.265 1.00 72.19 465 ILE A C 1
ATOM 3678 O O . ILE A 1 465 ? 13.735 -6.839 23.290 1.00 72.19 465 ILE A O 1
ATOM 3682 N N . ASP A 1 466 ? 13.458 -6.413 25.497 1.00 72.69 466 ASP A N 1
ATOM 3683 C CA . ASP A 1 466 ? 14.859 -6.544 25.886 1.00 72.69 466 ASP A CA 1
ATOM 3684 C C . ASP A 1 466 ? 15.188 -7.993 26.298 1.00 72.69 466 ASP A C 1
ATOM 3686 O O . ASP A 1 466 ? 14.355 -8.726 26.842 1.00 72.69 466 ASP A O 1
ATOM 3690 N N . GLY A 1 467 ? 16.425 -8.427 26.039 1.00 69.12 467 GLY A N 1
ATOM 3691 C CA . GLY A 1 467 ? 16.942 -9.731 26.474 1.00 69.12 467 GLY A CA 1
ATOM 3692 C C . GLY A 1 467 ? 17.335 -10.695 25.349 1.00 69.12 467 GLY A C 1
ATOM 3693 O O . GLY A 1 467 ? 17.140 -10.427 24.161 1.00 69.12 467 GLY A O 1
ATOM 3694 N N . LEU A 1 468 ? 17.936 -11.823 25.745 1.00 63.00 468 LEU A N 1
ATOM 3695 C CA . LEU A 1 468 ? 18.478 -12.841 24.839 1.00 63.00 468 LEU A CA 1
ATOM 3696 C C . LEU A 1 468 ? 17.374 -13.508 24.013 1.00 63.00 468 LEU A C 1
ATOM 3698 O O . LEU A 1 468 ? 16.304 -13.833 24.528 1.00 63.00 468 LEU A O 1
ATOM 3702 N N . LYS A 1 469 ? 17.667 -13.791 22.739 1.00 59.25 469 LYS A N 1
ATOM 3703 C CA . LYS A 1 469 ? 16.730 -14.418 21.792 1.00 59.25 469 LYS A CA 1
ATOM 3704 C C . LYS A 1 469 ? 16.115 -15.724 22.313 1.00 59.25 469 LYS A C 1
ATOM 3706 O O . LYS A 1 469 ? 14.950 -15.999 22.047 1.00 59.25 469 LYS A O 1
ATOM 3711 N N . ASN A 1 470 ? 16.887 -16.514 23.059 1.00 57.62 470 ASN A N 1
ATOM 3712 C CA . ASN A 1 470 ? 16.487 -17.847 23.522 1.00 57.62 470 ASN A CA 1
ATOM 3713 C C . ASN A 1 470 ? 15.382 -17.839 24.587 1.00 57.62 470 ASN A C 1
ATOM 3715 O O . ASN A 1 470 ? 14.797 -18.882 24.834 1.00 57.62 470 ASN A O 1
ATOM 3719 N N . ILE A 1 471 ? 15.086 -16.690 25.199 1.00 59.28 471 ILE A N 1
ATOM 3720 C CA . ILE A 1 471 ? 14.041 -16.571 26.226 1.00 59.28 471 ILE A CA 1
ATOM 3721 C C . ILE A 1 471 ? 12.634 -16.568 25.593 1.00 59.28 471 ILE A C 1
ATOM 3723 O O . ILE A 1 471 ? 11.655 -16.860 26.267 1.00 59.28 471 ILE A O 1
ATOM 3727 N N . TYR A 1 472 ? 12.532 -16.270 24.293 1.00 55.38 472 TYR A N 1
ATOM 3728 C CA . TYR A 1 472 ? 11.269 -15.989 23.598 1.00 55.38 472 TYR A CA 1
ATOM 3729 C C . TYR A 1 472 ? 11.000 -16.929 22.407 1.00 55.38 472 TYR A C 1
ATOM 3731 O O . TYR A 1 472 ? 10.229 -16.586 21.512 1.00 55.38 472 TYR A O 1
ATOM 3739 N N . ASN A 1 473 ? 11.702 -18.066 22.339 1.00 45.03 473 ASN A N 1
ATOM 3740 C CA . ASN A 1 473 ? 11.595 -19.041 21.244 1.00 45.03 473 ASN A CA 1
ATOM 3741 C C . ASN A 1 473 ? 10.714 -20.265 21.570 1.00 45.03 473 ASN A C 1
ATOM 3743 O O . ASN A 1 473 ? 10.597 -21.122 20.694 1.00 45.03 473 ASN A O 1
ATOM 3747 N N . ASP A 1 474 ? 10.096 -20.322 22.754 1.00 33.47 474 ASP A N 1
ATOM 3748 C CA . ASP A 1 474 ? 9.149 -21.378 23.151 1.00 33.47 474 ASP A CA 1
ATOM 3749 C C . ASP A 1 474 ? 7.698 -20.880 23.148 1.00 33.47 474 ASP A C 1
ATOM 3751 O O . ASP A 1 474 ? 7.433 -19.814 23.758 1.00 33.47 474 ASP A O 1
#

InterPro domains:
  IPR003342 ArnT-like, N-terminal domain [PF02366] (1-72)
  IPR016093 MIR motif [PF02815] (156-264)
  IPR016093 MIR motif [PS50919] (158-216)
  IPR016093 MIR motif [SM00472] (160-216)
  IPR016093 MIR motif [SM00472] (219-271)
  IPR027005 O-mannosyl-transferase-like [PTHR10050] (164-470)
  IPR032421 Protein O-mannosyl-transferase, C-terminal four TM domain [PF16192] (288-472)
  IPR036300 Mir domain superfamily [SSF82109] (139-267)

Organism: NCBI:txid980116

pLDDT: mean 78.12, std 14.9, range [30.94, 96.62]

Secondary structure (DSSP, 8-state):
-HHHHHHHHTT--S-S---TTPPPPTT--HHHHHHHHHHHHHHHTHHHHHHHHHTT--HHHHHHHHHHHHHHTTS-------STTTTTTTTT-HHHHHHHHHHHHHHHHHHH--B--GGGGGS-HHHHTTSBT-GGGG--SS--TT-EEEEEE-SS-B----S-TT-EE--EETTTTEEEEEEEEEPSS-TTSEEEEEE--SSS--GGG-EEEEE-SSSSBPEEEEETTT-PEEEEEEEEP-GGGTTPEEEEEESS--TT-GGG-EEEEEEE-TTSPPPPGGG-PPPHHHHHHHHHHHHHHHHHH----TTS--TTSPBTTBEE-S---TTS-B-EE---HHHHHHHHHHHHHHHHHHHHHHHHHHTT---S-HHHHHHHHHHHHHHHHHHHHHHHHHHH--S---GGGGHHHHHHHHHHHHHHHIIIIIS-TTS-HHHHHHHHHHHHHHHHHHHHHHHHHHH-B-S-GGGG--